Protein AF-0000000078834309 (afdb_homodimer)

InterPro domains:
  IPR012337 Ribonuclease H-like superfamily [SSF53098] (6-187)
  IPR013520 Ribonuclease H-like domain [PF00929] (15-180)
  IPR013520 Ribonuclease H-like domain [SM00479] (12-190)
  IPR022894 Oligoribonuclease [NF003765] (7-189)
  IPR022894 Oligoribonuclease [cd06135] (13-186)
  IPR036397 Ribonuclease H superfamily [G3DSA:3.30.420.10] (5-192)

Solvent-accessible surface area (backbone atoms only — not comparable to full-atom values): 20848 Å² total; per-residue (Å²): 132,78,77,67,78,82,70,65,80,80,48,35,36,43,31,48,31,64,37,57,33,59,68,48,56,48,56,78,49,32,45,78,70,46,46,75,39,30,40,6,37,36,32,20,38,59,75,49,47,79,74,48,73,50,72,47,52,22,38,55,64,63,71,58,48,58,69,57,22,48,69,68,51,46,51,51,33,55,72,66,44,49,53,64,47,19,68,70,31,85,34,41,64,69,54,47,44,52,50,49,50,48,54,41,45,77,65,59,34,58,72,54,66,43,39,42,26,27,59,61,37,60,61,48,49,53,45,30,34,43,74,30,57,69,46,45,69,38,46,28,93,47,47,31,26,49,47,19,38,50,47,51,49,27,50,70,26,72,83,62,73,83,86,77,86,68,75,85,41,27,41,66,37,41,52,50,46,41,52,49,49,36,51,52,46,66,68,45,39,73,76,52,56,71,113,132,80,77,66,76,82,70,65,81,79,48,36,36,44,33,48,30,63,36,55,32,59,68,48,56,49,57,77,49,32,47,79,69,45,46,75,40,31,40,7,37,38,32,20,37,61,73,48,47,79,75,48,72,50,72,46,53,21,37,55,62,61,71,58,46,57,69,55,23,49,71,68,50,47,52,50,33,56,73,67,43,49,52,63,48,20,68,72,30,84,36,41,64,69,55,48,43,52,51,50,51,49,53,41,46,76,64,60,32,58,73,52,68,44,40,42,26,26,60,60,35,60,60,46,47,52,44,32,33,44,73,30,58,68,47,44,69,38,47,28,93,48,47,30,25,48,46,18,39,49,49,49,48,27,51,68,25,71,82,62,72,85,86,78,86,69,74,84,40,26,43,68,37,41,52,51,45,41,52,49,49,36,52,53,46,65,69,46,39,73,75,52,54,71,113

Foldseek 3Di:
DPPPPPPDQLDKAKEKFWFKLDFCPVVVRCLQLIDTAKMKMFIATPLLHTDDIDMDGAADDVVSSVVSHDPVSVVLCVVLCSSVVNPVDPHHPQNVLVVVLVRCVVSPNFFQDHAYEFAVCVRVLSSCVNPPVVSNRRHHPHYHHLNVVQVVVCVVPVVDDDDDPCSSHINNRRVSSSVSVNVVCVVCVVVPVPD/DPPPPPPPQPDKAKEKFWFKLDFCPVVVRCLQLIDTAKMKMFIATPLLHTDDIDMDGAADDVVSSVVSHDPVSVVLCVVLCSSVVNPVDDHHPQNVLVVVLVRCVVSPNFFQDHAYEFAVCVRVLSSCVNPPVVSNRRHHPHYHHLNVVQVVVCVVPVVDDDDDPCSSHINNRRVSSSVSVNVVCVVCVVVPVPD

Organism: Pseudomonas fluorescens (strain SBW25) (NCBI:txid216595)

pLDDT: mean 91.93, std 13.88, range [24.92, 98.94]

Radius of gyration: 21.65 Å; Cα contacts (8 Å, |Δi|>4): 742; chains: 2; bounding box: 54×60×52 Å

Nearest PDB structures (foldseek):
  7wik-assembly2_D  TM=9.329E-01  e=1.547E-17  Mycolicibacterium smegmatis MC2 155
  9f7m-assembly2_B  TM=9.340E-01  e=2.366E-17  Blastococcus aggregatus
  6n6f-assembly1_A  TM=9.416E-01  e=8.990E-17  Vibrio cholerae
  7wik-assembly1_A  TM=9.343E-01  e=1.079E-16  Mycolicibacterium smegmatis MC2 155
  9f7m-assembly3_C  TM=9.211E-01  e=2.531E-15  Blastococcus aggregatus

Secondary structure (DSSP, 8-state):
----S-------EEEEEEEESS---GGGTGGGTS-EEEEEEEEE-TT--EEEEEEEEPP--HHHHHHH--HHHHHHHHHTTHHHHHHH----HHHHHHHHHHHHHHTTPPTTTSPEEESSHHHHHHHHHHH-HHHHHHS-S-EEEHHHHHHHHHHH-TT--------S-HHHHHHHHHHHHHHHHHHHHHHHS--/----S-------EEEEEEEESS---GGGTGGGTS-EEEEEEEEE-TT--EEEEEEEEPP--HHHHHHH--HHHHHHHHHTTHHHHHHH----HHHHHHHHHHHHHHTTPPTTTSPEEESSHHHHHHHHHHH-HHHHHHS-S-EEEHHHHHHHHHHH-TT--------S-HHHHHHHHHHHHHHHHHHHHHHHS--

Sequence (390 aa):
MVDDPMTRSQRRLPWLDLETTGFTELFDRRVYEHRILEIGAVVTDEHFTVLASTSIVIQQPMVRVLELSDEAVTRMHTNNGLFDEVVKSFTTLKAAEHQLIQFYRQNGVSKKVEPLCGSGIHFDRMFIEAQMPELHDFLYYRNLDISSVKEFLKTISPSFEPSKRQQHRALPDILESVAEAKTYRALLAPLLEQDMVDDPMTRSQRRLPWLDLETTGFTELFDRRVYEHRILEIGAVVTDEHFTVLASTSIVIQQPMVRVLELSDEAVTRMHTNNGLFDEVVKSFTTLKAAEHQLIQFYRQNGVSKKVEPLCGSGIHFDRMFIEAQMPELHDFLYYRNLDISSVKEFLKTISPSFEPSKRQQHRALPDILESVAEAKTYRALLAPLLEQD

Structure (mmCIF, N/CA/C/O backbone):
data_AF-0000000078834309-model_v1
#
loop_
_entity.id
_entity.type
_entity.pdbx_description
1 polymer 'Plant-inducible oligoribonuclease'
#
loop_
_atom_site.group_PDB
_atom_site.id
_atom_site.type_symbol
_atom_site.label_atom_id
_atom_site.label_alt_id
_atom_site.label_comp_id
_atom_site.label_asym_id
_atom_site.label_entity_id
_atom_site.label_seq_id
_atom_site.pdbx_PDB_ins_code
_atom_site.Cartn_x
_atom_site.Cartn_y
_atom_site.Cartn_z
_atom_site.occupancy
_atom_site.B_iso_or_equiv
_atom_site.auth_seq_id
_atom_site.auth_comp_id
_atom_site.auth_asym_id
_atom_site.auth_atom_id
_atom_site.pdbx_PDB_model_num
ATOM 1 N N . MET A 1 1 ? 20.781 33.594 -23.312 1 25.2 1 MET A N 1
ATOM 2 C CA . MET A 1 1 ? 20.562 33.5 -21.875 1 25.2 1 MET A CA 1
ATOM 3 C C . MET A 1 1 ? 20.422 32.031 -21.438 1 25.2 1 MET A C 1
ATOM 5 O O . MET A 1 1 ? 19.516 31.328 -21.859 1 25.2 1 MET A O 1
ATOM 9 N N . VAL A 1 2 ? 21.547 31.25 -21.203 1 28.88 2 VAL A N 1
ATOM 10 C CA . VAL A 1 2 ? 21.656 29.828 -20.906 1 28.88 2 VAL A CA 1
ATOM 11 C C . VAL A 1 2 ? 20.766 29.469 -19.719 1 28.88 2 VAL A C 1
ATOM 13 O O . VAL A 1 2 ? 20.719 30.203 -18.734 1 28.88 2 VAL A O 1
ATOM 16 N N . ASP A 1 3 ? 19.625 28.891 -19.938 1 31.48 3 ASP A N 1
ATOM 17 C CA . ASP A 1 3 ? 18.781 28.375 -18.875 1 31.48 3 ASP A CA 1
ATOM 18 C C . ASP A 1 3 ? 19.609 27.672 -17.797 1 31.48 3 ASP A C 1
ATOM 20 O O . ASP A 1 3 ? 20.422 26.797 -18.109 1 31.48 3 ASP A O 1
ATOM 24 N N . ASP A 1 4 ? 20.094 28.391 -16.766 1 37.03 4 ASP A N 1
ATOM 25 C CA . ASP A 1 4 ? 20.984 27.922 -15.711 1 37.03 4 ASP A CA 1
ATOM 26 C C . ASP A 1 4 ? 20.688 26.484 -15.32 1 37.03 4 ASP A C 1
ATOM 28 O O . ASP A 1 4 ? 19.516 26.094 -15.242 1 37.03 4 ASP A O 1
ATOM 32 N N . PRO A 1 5 ? 21.547 25.609 -15.547 1 38.41 5 PRO A N 1
ATOM 33 C CA . PRO A 1 5 ? 21.469 24.156 -15.336 1 38.41 5 PRO A CA 1
ATOM 34 C C . PRO A 1 5 ? 20.656 23.781 -14.102 1 38.41 5 PRO A C 1
ATOM 36 O O . PRO A 1 5 ? 20.203 22.641 -13.984 1 38.41 5 PRO A O 1
ATOM 39 N N . MET A 1 6 ? 21.141 24.328 -12.859 1 39.34 6 MET A N 1
ATOM 40 C CA . MET A 1 6 ? 20.547 23.75 -11.664 1 39.34 6 MET A CA 1
ATOM 41 C C . MET A 1 6 ? 19.016 23.797 -11.734 1 39.34 6 MET A C 1
ATOM 43 O O . MET A 1 6 ? 18.406 24.797 -11.367 1 39.34 6 MET A O 1
ATOM 47 N N . THR A 1 7 ? 18.328 23.781 -12.68 1 40.62 7 THR A N 1
ATOM 48 C CA . THR A 1 7 ? 16.891 23.734 -12.898 1 40.62 7 THR A CA 1
ATOM 49 C C . THR A 1 7 ? 16.203 22.922 -11.805 1 40.62 7 THR A C 1
ATOM 51 O O . THR A 1 7 ? 16.359 21.703 -11.742 1 40.62 7 THR A O 1
ATOM 54 N N . ARG A 1 8 ? 16.375 23.25 -10.453 1 45.22 8 ARG A N 1
ATOM 55 C CA . ARG A 1 8 ? 15.992 22.812 -9.109 1 45.22 8 ARG A CA 1
ATOM 56 C C . ARG A 1 8 ? 14.711 22 -9.148 1 45.22 8 ARG A C 1
ATOM 58 O O . ARG A 1 8 ? 13.719 22.406 -9.75 1 45.22 8 ARG A O 1
ATOM 65 N N . SER A 1 9 ? 14.797 20.812 -8.82 1 58.84 9 SER A N 1
ATOM 66 C CA . SER A 1 9 ? 13.68 19.875 -8.711 1 58.84 9 SER A CA 1
ATOM 67 C C . SER A 1 9 ? 12.469 20.531 -8.062 1 58.84 9 SER A C 1
ATOM 69 O O . SER A 1 9 ? 12.602 21.219 -7.055 1 58.84 9 SER A O 1
ATOM 71 N N . GLN A 1 10 ? 11.461 20.984 -8.633 1 82.44 10 GLN A N 1
ATOM 72 C CA . GLN A 1 10 ? 10.188 21.672 -8.438 1 82.44 10 GLN A CA 1
ATOM 73 C C . GLN A 1 10 ? 9.094 20.672 -8.031 1 82.44 10 GLN A C 1
ATOM 75 O O . GLN A 1 10 ? 7.906 21.016 -8.062 1 82.44 10 GLN A O 1
ATOM 80 N N . ARG A 1 11 ? 9.562 19.547 -7.469 1 94.88 11 ARG A N 1
ATOM 81 C CA . ARG A 1 11 ? 8.516 18.578 -7.145 1 94.88 11 ARG A CA 1
ATOM 82 C C . ARG A 1 11 ? 7.789 18.969 -5.863 1 94.88 11 ARG A C 1
ATOM 84 O O . ARG A 1 11 ? 8.391 19.547 -4.949 1 94.88 11 ARG A O 1
ATOM 91 N N . ARG A 1 12 ? 6.539 18.797 -5.859 1 98.31 12 ARG A N 1
ATOM 92 C CA . ARG A 1 12 ? 5.707 18.938 -4.672 1 98.31 12 ARG A CA 1
ATOM 93 C C . ARG A 1 12 ? 5.027 17.625 -4.305 1 98.31 12 ARG A C 1
ATOM 95 O O . ARG A 1 12 ? 4.043 17.234 -4.93 1 98.31 12 ARG A O 1
ATOM 102 N N . LEU A 1 13 ? 5.594 16.953 -3.332 1 98.62 13 LEU A N 1
ATOM 103 C CA . LEU A 1 13 ? 5.137 15.633 -2.928 1 98.62 13 LEU A CA 1
ATOM 104 C C . LEU A 1 13 ? 4.078 15.734 -1.834 1 98.62 13 LEU A C 1
ATOM 106 O O . LEU A 1 13 ? 4.32 16.328 -0.781 1 98.62 13 LEU A O 1
ATOM 110 N N . PRO A 1 14 ? 2.9 15.18 -2.035 1 98.88 14 PRO A N 1
ATOM 111 C CA . PRO A 1 14 ? 1.88 15.148 -0.984 1 98.88 14 PRO A CA 1
ATOM 112 C C . PRO A 1 14 ? 2.082 14 0.002 1 98.88 14 PRO A C 1
ATOM 114 O O . PRO A 1 14 ? 2.363 12.875 -0.408 1 98.88 14 PRO A O 1
ATOM 117 N N . TRP A 1 15 ? 1.98 14.281 1.307 1 98.94 15 TRP A N 1
ATOM 118 C CA . TRP A 1 15 ? 2.033 13.312 2.398 1 98.94 15 TRP A CA 1
ATOM 119 C C . TRP A 1 15 ? 0.727 13.312 3.184 1 98.94 15 TRP A C 1
ATOM 121 O O . TRP A 1 15 ? 0.081 14.352 3.334 1 98.94 15 TRP A O 1
ATOM 131 N N . LEU A 1 16 ? 0.417 12.117 3.729 1 98.81 16 LEU A N 1
ATOM 132 C CA . LEU A 1 16 ? -0.845 12.047 4.457 1 98.81 16 LEU A CA 1
ATOM 133 C C . LEU A 1 16 ? -0.81 10.938 5.504 1 98.81 16 LEU A C 1
ATOM 135 O O . LEU A 1 16 ? -0.205 9.883 5.277 1 98.81 16 LEU A O 1
ATOM 139 N N . ASP A 1 17 ? -1.428 11.117 6.59 1 98.5 17 ASP A N 1
ATOM 140 C CA . ASP A 1 17 ? -1.692 10.148 7.645 1 98.5 17 ASP A CA 1
ATOM 141 C C . ASP A 1 17 ? -3.086 10.344 8.242 1 98.5 17 ASP A C 1
ATOM 143 O O . ASP A 1 17 ? -3.531 11.484 8.422 1 98.5 17 ASP A O 1
ATOM 147 N N . LEU A 1 18 ? -3.754 9.273 8.547 1 98.5 18 LEU A N 1
ATOM 148 C CA . LEU A 1 18 ? -5.086 9.328 9.148 1 98.5 18 LEU A CA 1
ATOM 149 C C . LEU A 1 18 ? -5.098 8.664 10.516 1 98.5 18 LEU A C 1
ATOM 151 O O . LEU A 1 18 ? -4.379 7.684 10.742 1 98.5 18 LEU A O 1
ATOM 155 N N . GLU A 1 19 ? -5.848 9.156 11.367 1 98.31 19 GLU A N 1
ATOM 156 C CA . GLU A 1 19 ? -6.324 8.43 12.547 1 98.31 19 GLU A CA 1
ATOM 157 C C . GLU A 1 19 ? -7.801 8.062 12.398 1 98.31 19 GLU A C 1
ATOM 159 O O . GLU A 1 19 ? -8.602 8.867 11.914 1 98.31 19 GLU A O 1
ATOM 164 N N . THR A 1 20 ? -8.156 6.887 12.797 1 98 20 THR A N 1
ATOM 165 C CA . THR A 1 20 ? -9.492 6.348 12.586 1 98 20 THR A CA 1
ATOM 166 C C . THR A 1 20 ? -9.984 5.625 13.836 1 98 20 THR A C 1
ATOM 168 O O . THR A 1 20 ? -9.242 5.484 14.812 1 98 20 THR A O 1
ATOM 171 N N . THR A 1 21 ? -11.25 5.223 13.852 1 97.56 21 THR A N 1
ATOM 172 C CA . THR A 1 21 ? -11.828 4.492 14.969 1 97.56 21 THR A CA 1
ATOM 173 C C . THR A 1 21 ? -11.422 3.021 14.93 1 97.56 21 THR A C 1
ATOM 175 O O . THR A 1 21 ? -11.664 2.279 15.883 1 97.56 21 THR A O 1
ATOM 178 N N . GLY A 1 22 ? -10.836 2.58 13.852 1 95.31 22 GLY A N 1
ATOM 179 C CA . GLY A 1 22 ? -10.422 1.19 13.742 1 95.31 22 GLY A CA 1
ATOM 180 C C . GLY A 1 22 ? -9.758 0.867 12.422 1 95.31 22 GLY A C 1
ATOM 181 O O . GLY A 1 22 ? -9.344 1.77 11.688 1 95.31 22 GLY A O 1
ATOM 182 N N . PHE A 1 23 ? -9.594 -0.414 12.102 1 92.56 23 PHE A N 1
ATOM 183 C CA . PHE A 1 23 ? -8.898 -0.889 10.906 1 92.56 23 PHE A CA 1
ATOM 184 C C . PHE A 1 23 ? -9.867 -1.062 9.75 1 92.56 23 PHE A C 1
ATOM 186 O O . PHE A 1 23 ? -11.086 -0.977 9.93 1 92.56 23 PHE A O 1
ATOM 193 N N . THR A 1 24 ? -9.359 -1.212 8.539 1 90.31 24 THR A N 1
ATOM 194 C CA . THR A 1 24 ? -10.188 -1.281 7.34 1 90.31 24 THR A CA 1
ATOM 195 C C . THR A 1 24 ? -11.031 -2.553 7.336 1 90.31 24 THR A C 1
ATOM 197 O O . THR A 1 24 ? -12.227 -2.508 7.051 1 90.31 24 THR A O 1
ATOM 200 N N . GLU A 1 25 ? -10.414 -3.734 7.648 1 90.69 25 GLU A N 1
ATOM 201 C CA . GLU A 1 25 ? -11.078 -5.031 7.676 1 90.69 25 GLU A CA 1
ATOM 202 C C . GLU A 1 25 ? -12.086 -5.156 6.539 1 90.69 25 GLU A C 1
ATOM 204 O O . GLU A 1 25 ? -13.289 -5.281 6.777 1 90.69 25 GLU A O 1
ATOM 209 N N . LEU A 1 26 ? -11.594 -5.293 5.324 1 93.88 26 LEU A N 1
ATOM 210 C CA . LEU A 1 26 ? -12.43 -5.266 4.125 1 93.88 26 LEU A CA 1
ATOM 211 C C . LEU A 1 26 ? -13.352 -6.48 4.078 1 93.88 26 LEU A C 1
ATOM 213 O O . LEU A 1 26 ? -14.461 -6.402 3.547 1 93.88 26 LEU A O 1
ATOM 217 N N . PHE A 1 27 ? -12.891 -7.527 4.652 1 93.81 27 PHE A N 1
ATOM 218 C CA . PHE A 1 27 ? -13.719 -8.727 4.629 1 93.81 27 PHE A CA 1
ATOM 219 C C . PHE A 1 27 ? -15.078 -8.461 5.27 1 93.81 27 PHE A C 1
ATOM 221 O O . PHE A 1 27 ? -16.109 -8.875 4.746 1 93.81 27 PHE A O 1
ATOM 228 N N . ASP A 1 28 ? -15.102 -7.734 6.328 1 93.31 28 ASP A N 1
ATOM 229 C CA . ASP A 1 28 ? -16.328 -7.422 7.055 1 93.31 28 ASP A CA 1
ATOM 230 C C . ASP A 1 28 ? -16.844 -6.039 6.676 1 93.31 28 ASP A C 1
ATOM 232 O O . ASP A 1 28 ? -17.781 -5.527 7.309 1 93.31 28 ASP A O 1
ATOM 236 N N . ARG A 1 29 ? -16.203 -5.426 5.727 1 94.75 29 ARG A N 1
ATOM 237 C CA . ARG A 1 29 ? -16.625 -4.148 5.16 1 94.75 29 ARG A CA 1
ATOM 238 C C . ARG A 1 29 ? -16.594 -3.043 6.211 1 94.75 29 ARG A C 1
ATOM 240 O O . ARG A 1 29 ? -17.406 -2.111 6.164 1 94.75 29 ARG A O 1
ATOM 247 N N . ARG A 1 30 ? -15.648 -3.115 7.148 1 95.12 30 ARG A N 1
ATOM 248 C CA . ARG A 1 30 ? -15.57 -2.18 8.266 1 95.12 30 ARG A CA 1
ATOM 249 C C . ARG A 1 30 ? -15.039 -0.825 7.809 1 95.12 30 ARG A C 1
ATOM 251 O O . ARG A 1 30 ? -15.289 0.195 8.453 1 95.12 30 ARG A O 1
ATOM 258 N N . VAL A 1 31 ? -14.391 -0.776 6.672 1 96.31 31 VAL A N 1
ATOM 259 C CA . VAL A 1 31 ? -13.836 0.451 6.109 1 96.31 31 VAL A CA 1
ATOM 260 C C . VAL A 1 31 ? -14.961 1.457 5.855 1 96.31 31 VAL A C 1
ATOM 262 O O . VAL A 1 31 ? -14.727 2.668 5.863 1 96.31 31 VAL A O 1
ATOM 265 N N . TYR A 1 32 ? -16.188 0.987 5.723 1 96.25 32 TYR A N 1
ATOM 266 C CA . TYR A 1 32 ? -17.328 1.852 5.445 1 96.25 32 TYR A CA 1
ATOM 267 C C . TYR A 1 32 ? -18.016 2.271 6.734 1 96.25 32 TYR A C 1
ATOM 269 O O . TYR A 1 32 ? -18.844 3.193 6.734 1 96.25 32 TYR A O 1
ATOM 277 N N . GLU A 1 33 ? -17.719 1.598 7.84 1 96.06 33 GLU A N 1
ATOM 278 C CA . GLU A 1 33 ? -18.359 1.855 9.125 1 96.06 33 GLU A CA 1
ATOM 279 C C . GLU A 1 33 ? -17.453 2.703 10.023 1 96.06 33 GLU A C 1
ATOM 281 O O . GLU A 1 33 ? -17.938 3.594 10.727 1 96.06 33 GLU A O 1
ATOM 286 N N . HIS A 1 34 ? -16.188 2.412 9.969 1 97.5 34 HIS A N 1
ATOM 287 C CA . HIS A 1 34 ? -15.25 3.17 10.781 1 97.5 34 HIS A CA 1
ATOM 288 C C . HIS A 1 34 ? -15.188 4.629 10.336 1 97.5 34 HIS A C 1
ATOM 290 O O . HIS A 1 34 ? -15.531 4.949 9.203 1 97.5 34 HIS A O 1
ATOM 296 N N . ARG A 1 35 ? -14.742 5.426 11.266 1 97.31 35 ARG A N 1
ATOM 297 C CA . ARG A 1 35 ? -14.742 6.867 11.031 1 97.31 35 ARG A CA 1
ATOM 298 C C . ARG A 1 35 ? -13.312 7.41 11.016 1 97.31 35 ARG A C 1
ATOM 300 O O . ARG A 1 35 ? -12.477 7.008 11.82 1 97.31 35 ARG A O 1
ATOM 307 N N . ILE A 1 36 ? -13.078 8.266 10.016 1 98.25 36 ILE A N 1
ATOM 308 C CA . ILE A 1 36 ? -11.859 9.062 10.031 1 98.25 36 ILE A CA 1
ATOM 309 C C . ILE A 1 36 ? -11.984 10.188 11.062 1 98.25 36 ILE A C 1
ATOM 311 O O . ILE A 1 36 ? -12.953 10.945 11.047 1 98.25 36 ILE A O 1
ATOM 315 N N . LEU A 1 37 ? -10.969 10.281 11.961 1 98.56 37 LEU A N 1
ATOM 316 C CA . LEU A 1 37 ? -11.047 11.227 13.07 1 98.56 37 LEU A CA 1
ATOM 317 C C . LEU A 1 37 ? -10.102 12.406 12.852 1 98.56 37 LEU A C 1
ATOM 319 O O . LEU A 1 37 ? -10.367 13.516 13.32 1 98.56 37 LEU A O 1
ATOM 323 N N . GLU A 1 38 ? -9.008 12.164 12.25 1 98.75 38 GLU A N 1
ATOM 324 C CA . GLU A 1 38 ? -7.969 13.18 12.102 1 98.75 38 GLU A CA 1
ATOM 325 C C . GLU A 1 38 ? -7.16 12.953 10.828 1 98.75 38 GLU A C 1
ATOM 327 O O . GLU A 1 38 ? -6.887 11.812 10.453 1 98.75 38 GLU A O 1
ATOM 332 N N . ILE A 1 39 ? -6.789 14.039 10.156 1 98.81 39 ILE A N 1
ATOM 333 C CA . ILE A 1 39 ? -5.922 14.023 8.984 1 98.81 39 ILE A CA 1
ATOM 334 C C . ILE A 1 39 ? -4.676 14.867 9.258 1 98.81 39 ILE A C 1
ATOM 336 O O . ILE A 1 39 ? -4.781 16.016 9.711 1 98.81 39 ILE A O 1
ATOM 340 N N . GLY A 1 40 ? -3.512 14.32 9.125 1 98.81 40 GLY A N 1
ATOM 341 C CA . GLY A 1 40 ? -2.266 15.055 8.992 1 98.81 40 GLY A CA 1
ATOM 342 C C . GLY A 1 40 ? -1.724 15.062 7.574 1 98.81 40 GLY A C 1
ATOM 343 O O . GLY A 1 40 ? -1.623 14.008 6.938 1 98.81 40 GLY A O 1
ATOM 344 N N . ALA A 1 41 ? -1.408 16.25 7.055 1 98.88 41 ALA A N 1
ATOM 345 C CA . ALA A 1 41 ? -0.932 16.359 5.676 1 98.88 41 ALA A CA 1
ATOM 346 C C . ALA A 1 41 ? 0.282 17.281 5.586 1 98.88 41 ALA A C 1
ATOM 348 O O . ALA A 1 41 ? 0.387 18.25 6.336 1 98.88 41 ALA A O 1
ATOM 349 N N . VAL A 1 42 ? 1.171 16.969 4.73 1 98.88 42 VAL A N 1
ATOM 350 C CA . VAL A 1 42 ? 2.414 17.703 4.512 1 98.88 42 VAL A CA 1
ATOM 351 C C . VAL A 1 42 ? 2.723 17.766 3.018 1 98.88 42 VAL A C 1
ATOM 353 O O . VAL A 1 42 ? 2.309 16.875 2.256 1 98.88 42 VAL A O 1
ATOM 356 N N . VAL A 1 43 ? 3.322 18.797 2.572 1 98.88 43 VAL A N 1
ATOM 357 C CA . VAL A 1 43 ? 3.916 18.891 1.241 1 98.88 43 VAL A CA 1
ATOM 358 C C . VAL A 1 43 ? 5.43 19.062 1.361 1 98.88 43 VAL A C 1
ATOM 360 O O . VAL A 1 43 ? 5.91 19.906 2.113 1 98.88 43 VAL A O 1
ATOM 363 N N . THR A 1 44 ? 6.168 18.234 0.724 1 98.69 44 THR A N 1
ATOM 364 C CA . THR A 1 44 ? 7.617 18.375 0.698 1 98.69 44 THR A CA 1
ATOM 365 C C . THR A 1 44 ? 8.117 18.562 -0.733 1 98.69 44 THR A C 1
ATOM 367 O O . THR A 1 44 ? 7.379 18.312 -1.689 1 98.69 44 THR A O 1
ATOM 370 N N . ASP A 1 45 ? 9.352 19 -0.87 1 97.44 45 ASP A N 1
ATOM 371 C CA . ASP A 1 45 ? 10.039 18.938 -2.152 1 97.44 45 ASP A CA 1
ATOM 372 C C . ASP A 1 45 ? 10.75 17.594 -2.324 1 97.44 45 ASP A C 1
ATOM 374 O O . ASP A 1 45 ? 10.516 16.656 -1.562 1 97.44 45 ASP A O 1
ATOM 378 N N . GLU A 1 46 ? 11.625 17.438 -3.336 1 94.38 46 GLU A N 1
ATOM 379 C CA . GLU A 1 46 ? 12.289 16.172 -3.662 1 94.38 46 GLU A CA 1
ATOM 380 C C . GLU A 1 46 ? 13.383 15.844 -2.648 1 94.38 46 GLU A C 1
ATOM 382 O O . GLU A 1 46 ? 13.891 14.727 -2.623 1 94.38 46 GLU A O 1
ATOM 387 N N . HIS A 1 47 ? 13.719 16.828 -1.83 1 95.12 47 HIS A N 1
ATOM 388 C CA . HIS A 1 47 ? 14.703 16.609 -0.772 1 95.12 47 HIS A CA 1
ATOM 389 C C . HIS A 1 47 ? 14.016 16.344 0.567 1 95.12 47 HIS A C 1
ATOM 391 O O . HIS A 1 47 ? 14.68 16.266 1.602 1 95.12 47 HIS A O 1
ATOM 397 N N . PHE A 1 48 ? 12.68 16.266 0.528 1 97.62 48 PHE A N 1
ATOM 398 C CA . PHE A 1 48 ? 11.836 16 1.687 1 97.62 48 PHE A CA 1
ATOM 399 C C . PHE A 1 48 ? 11.922 17.156 2.686 1 97.62 48 PHE A C 1
ATOM 401 O O . PHE A 1 48 ? 11.828 16.938 3.896 1 97.62 48 PHE A O 1
ATOM 408 N N . THR A 1 49 ? 12.188 18.312 2.197 1 97.81 49 THR A N 1
ATOM 409 C CA . THR A 1 49 ? 12.016 19.516 2.99 1 97.81 49 THR A CA 1
ATOM 410 C C . THR A 1 49 ? 10.539 19.875 3.125 1 97.81 49 THR A C 1
ATOM 412 O O . THR A 1 49 ? 9.828 19.969 2.125 1 97.81 49 THR A O 1
ATOM 415 N N . VAL A 1 50 ? 10.148 20.094 4.293 1 98.56 50 VAL A N 1
ATOM 416 C CA . VAL A 1 50 ? 8.742 20.422 4.527 1 98.56 50 VAL A CA 1
ATOM 417 C C . VAL A 1 50 ? 8.453 21.828 4.027 1 98.56 50 VAL A C 1
ATOM 419 O O . VAL A 1 50 ? 9.117 22.781 4.438 1 98.56 50 VAL A O 1
ATOM 422 N N . LEU A 1 51 ? 7.484 21.938 3.174 1 98.56 51 LEU A N 1
ATOM 423 C CA . LEU A 1 51 ? 7.113 23.234 2.6 1 98.56 51 LEU A CA 1
ATOM 424 C C . LEU A 1 51 ? 5.828 23.75 3.232 1 98.56 51 LEU A C 1
ATOM 426 O O . LEU A 1 51 ? 5.629 24.969 3.334 1 98.56 51 LEU A O 1
ATOM 430 N N . ALA A 1 52 ? 4.969 22.875 3.572 1 98.81 52 ALA A N 1
ATOM 431 C CA . ALA A 1 52 ? 3.688 23.203 4.195 1 98.81 52 ALA A CA 1
ATOM 432 C C . ALA A 1 52 ? 3.127 22 4.953 1 98.81 52 ALA A C 1
ATOM 434 O O . ALA A 1 52 ? 3.477 20.859 4.664 1 98.81 52 ALA A O 1
ATOM 435 N N . SER A 1 53 ? 2.34 22.219 5.949 1 98.81 53 SER A N 1
ATOM 436 C CA . SER A 1 53 ? 1.656 21.172 6.699 1 98.81 53 SER A CA 1
ATOM 437 C C . SER A 1 53 ? 0.303 21.656 7.211 1 98.81 53 SER A C 1
ATOM 439 O O . SER A 1 53 ? 0.059 22.859 7.297 1 98.81 53 SER A O 1
ATOM 441 N N . THR A 1 54 ? -0.592 20.734 7.496 1 98.69 54 THR A N 1
ATOM 442 C CA . THR A 1 54 ? -1.888 21.047 8.094 1 98.69 54 THR A CA 1
ATOM 443 C C . THR A 1 54 ? -2.408 19.844 8.883 1 98.69 54 THR A C 1
ATOM 445 O O . THR A 1 54 ? -1.95 18.719 8.68 1 98.69 54 THR A O 1
ATOM 448 N N . SER A 1 55 ? -3.227 20.078 9.805 1 98.25 55 SER A N 1
ATOM 449 C CA . SER A 1 55 ? -3.949 19.094 10.594 1 98.25 55 SER A CA 1
ATOM 450 C C . SER A 1 55 ? -5.441 19.406 10.648 1 98.25 55 SER A C 1
ATOM 452 O O . SER A 1 55 ? -5.832 20.562 10.859 1 98.25 55 SER A O 1
ATOM 454 N N . ILE A 1 56 ? -6.223 18.453 10.367 1 98.62 56 ILE A N 1
ATOM 455 C CA . ILE A 1 56 ? -7.672 18.609 10.359 1 98.62 56 ILE A CA 1
ATOM 456 C C . ILE A 1 56 ? -8.312 17.562 11.273 1 98.62 56 ILE A C 1
ATOM 458 O O . ILE A 1 56 ? -8.109 16.359 11.086 1 98.62 56 ILE A O 1
ATOM 462 N N . VAL A 1 57 ? -9.016 17.984 12.273 1 98.62 57 VAL A N 1
ATOM 463 C CA . VAL A 1 57 ? -9.805 17.078 13.102 1 98.62 57 VAL A CA 1
ATOM 464 C C . VAL A 1 57 ? -11.258 17.078 12.617 1 98.62 57 VAL A C 1
ATOM 466 O O . VAL A 1 57 ? -11.836 18.141 12.375 1 98.62 57 VAL A O 1
ATOM 469 N N . ILE A 1 58 ? -11.82 15.938 12.484 1 98.62 58 ILE A N 1
ATOM 470 C CA . ILE A 1 58 ? -13.133 15.781 11.867 1 98.62 58 ILE A CA 1
ATOM 471 C C . ILE A 1 58 ? -14.188 15.555 12.953 1 98.62 58 ILE A C 1
ATOM 473 O O . ILE A 1 58 ? -13.992 14.75 13.859 1 98.62 58 ILE A O 1
ATOM 477 N N . GLN A 1 59 ? -15.25 16.234 12.812 1 97.5 59 GLN A N 1
ATOM 478 C CA . GLN A 1 59 ? -16.375 16.062 13.719 1 97.5 59 GLN A CA 1
ATOM 479 C C . GLN A 1 59 ? -17.031 14.695 13.523 1 97.5 59 GLN A C 1
ATOM 481 O O . GLN A 1 59 ? -17.359 14.312 12.398 1 97.5 59 GLN A O 1
ATOM 486 N N . GLN A 1 60 ? -17.188 13.977 14.625 1 96.12 60 GLN A N 1
ATOM 487 C CA . GLN A 1 60 ? -17.906 12.711 14.648 1 96.12 60 GLN A CA 1
ATOM 488 C C . GLN A 1 60 ? -18.781 12.602 15.891 1 96.12 60 GLN A C 1
ATOM 490 O O . GLN A 1 60 ? -18.391 13.047 16.969 1 96.12 60 GLN A O 1
ATOM 495 N N . PRO A 1 61 ? -20.031 12.031 15.766 1 94.62 61 PRO A N 1
ATOM 496 C CA . PRO A 1 61 ? -20.797 11.75 16.984 1 94.62 61 PRO A CA 1
ATOM 497 C C . PRO A 1 61 ? -20.078 10.789 17.922 1 94.62 61 PRO A C 1
ATOM 499 O O . PRO A 1 61 ? -19.75 9.664 17.547 1 94.62 61 PRO A O 1
ATOM 502 N N . MET A 1 62 ? -19.906 11.234 19.141 1 93.5 62 MET A N 1
ATOM 503 C CA . MET A 1 62 ? -19.094 10.461 20.078 1 93.5 62 MET A CA 1
ATOM 504 C C . MET A 1 62 ? -19.719 9.102 20.359 1 93.5 62 MET A C 1
ATOM 506 O O . MET A 1 62 ? -19.016 8.117 20.578 1 93.5 62 MET A O 1
ATOM 510 N N . VAL A 1 63 ? -20.969 9.008 20.328 1 94.56 63 VAL A N 1
ATOM 511 C CA . VAL A 1 63 ? -21.656 7.738 20.547 1 94.56 63 VAL A CA 1
ATOM 512 C C . VAL A 1 63 ? -21.188 6.723 19.5 1 94.56 63 VAL A C 1
ATOM 514 O O . VAL A 1 63 ? -20.906 5.57 19.844 1 94.56 63 VAL A O 1
ATOM 517 N N . ARG A 1 64 ? -21.109 7.148 18.312 1 94.31 64 ARG A N 1
ATOM 518 C CA . ARG A 1 64 ? -20.672 6.27 17.234 1 94.31 64 ARG A CA 1
ATOM 519 C C . ARG A 1 64 ? -19.188 5.953 17.359 1 94.31 64 ARG A C 1
ATOM 521 O O . ARG A 1 64 ? -18.766 4.812 17.141 1 94.31 64 ARG A O 1
ATOM 528 N N . VAL A 1 65 ? -18.406 6.949 17.672 1 96 65 VAL A N 1
ATOM 529 C CA . VAL A 1 65 ? -16.969 6.793 17.828 1 96 65 VAL A CA 1
ATOM 530 C C . VAL A 1 65 ? -16.672 5.73 18.891 1 96 65 VAL A C 1
ATOM 532 O O . VAL A 1 65 ? -15.859 4.828 18.656 1 96 65 VAL A O 1
ATOM 535 N N . LEU A 1 66 ? -17.359 5.793 19.984 1 94.94 66 LEU A N 1
ATOM 536 C CA . LEU A 1 66 ? -17.109 4.875 21.094 1 94.94 66 LEU A CA 1
ATOM 537 C C . LEU A 1 66 ? -17.609 3.473 20.75 1 94.94 66 LEU A C 1
ATOM 539 O O . LEU A 1 66 ? -17.016 2.48 21.188 1 94.94 66 LEU A O 1
ATOM 543 N N . GLU A 1 67 ? -18.656 3.418 20 1 95.31 67 GLU A N 1
ATOM 544 C CA . GLU A 1 67 ? -19.188 2.133 19.562 1 95.31 67 GLU A CA 1
ATOM 545 C C . GLU A 1 67 ? -18.219 1.416 18.641 1 95.31 67 GLU A C 1
ATOM 547 O O . GLU A 1 67 ? -18.078 0.192 18.688 1 95.31 67 GLU A O 1
ATOM 552 N N . LEU A 1 68 ? -17.562 2.154 17.812 1 95.31 68 LEU A N 1
ATOM 553 C CA . LEU A 1 68 ? -16.734 1.591 16.75 1 95.31 68 LEU A CA 1
ATOM 554 C C . LEU A 1 68 ? -15.305 1.357 17.25 1 95.31 68 LEU A C 1
ATOM 556 O O . LEU A 1 68 ? -14.547 0.607 16.625 1 95.31 68 LEU A O 1
ATOM 560 N N . SER A 1 69 ? -14.945 2.051 18.297 1 95.94 69 SER A N 1
ATOM 561 C CA . SER A 1 69 ? -13.578 1.955 18.797 1 95.94 69 SER A CA 1
ATOM 562 C C . SER A 1 69 ? -13.445 0.835 19.828 1 95.94 69 SER A C 1
ATOM 564 O O . SER A 1 69 ? -14.211 0.774 20.781 1 95.94 69 SER A O 1
ATOM 566 N N . ASP A 1 70 ? -12.453 0.026 19.609 1 94.94 70 ASP A N 1
ATOM 567 C CA . ASP A 1 70 ? -12.211 -0.976 20.641 1 94.94 70 ASP A CA 1
ATOM 568 C C . ASP A 1 70 ? -11.492 -0.362 21.844 1 94.94 70 ASP A C 1
ATOM 570 O O . ASP A 1 70 ? -11.242 0.845 21.875 1 94.94 70 ASP A O 1
ATOM 574 N N . GLU A 1 71 ? -11.148 -1.198 22.797 1 95.62 71 GLU A N 1
ATOM 575 C CA . GLU A 1 71 ? -10.594 -0.698 24.047 1 95.62 71 GLU A CA 1
ATOM 576 C C . GLU A 1 71 ? -9.227 -0.046 23.812 1 95.62 71 GLU A C 1
ATOM 578 O O . GLU A 1 71 ? -8.93 0.996 24.406 1 95.62 71 GLU A O 1
ATOM 583 N N . ALA A 1 72 ? -8.477 -0.65 23.016 1 93.81 72 ALA A N 1
ATOM 584 C CA . ALA A 1 72 ? -7.137 -0.137 22.75 1 93.81 72 ALA A CA 1
ATOM 585 C C . ALA A 1 72 ? -7.195 1.216 22.047 1 93.81 72 ALA A C 1
ATOM 587 O O . ALA A 1 72 ? -6.48 2.148 22.422 1 93.81 72 ALA A O 1
ATOM 588 N N . VAL A 1 73 ? -8.07 1.343 21.094 1 93.81 73 VAL A N 1
ATOM 589 C CA . VAL A 1 73 ? -8.227 2.576 20.328 1 93.81 73 VAL A CA 1
ATOM 590 C C . VAL A 1 73 ? -8.82 3.664 21.234 1 93.81 73 VAL A C 1
ATOM 592 O O . VAL A 1 73 ? -8.375 4.816 21.188 1 93.81 73 VAL A O 1
ATOM 595 N N . THR A 1 74 ? -9.766 3.305 22.031 1 95.25 74 THR A N 1
ATOM 596 C CA . THR A 1 74 ? -10.398 4.25 22.953 1 95.25 74 THR A CA 1
ATOM 597 C C . THR A 1 74 ? -9.375 4.82 23.938 1 95.25 74 THR A C 1
ATOM 599 O O . THR A 1 74 ? -9.305 6.035 24.125 1 95.25 74 THR A O 1
ATOM 602 N N . ARG A 1 75 ? -8.641 3.924 24.484 1 95.12 75 ARG A N 1
ATOM 603 C CA . ARG A 1 75 ? -7.625 4.359 25.438 1 95.12 75 ARG A CA 1
ATOM 604 C C . ARG A 1 75 ? -6.594 5.258 24.766 1 95.12 75 ARG A C 1
ATOM 606 O O . ARG A 1 75 ? -6.227 6.305 25.312 1 95.12 75 ARG A O 1
ATOM 613 N N . MET A 1 76 ? -6.199 4.906 23.609 1 94.31 76 MET A N 1
ATOM 614 C CA . MET A 1 76 ? -5.18 5.633 22.859 1 94.31 76 MET A CA 1
ATOM 615 C C . MET A 1 76 ? -5.645 7.051 22.547 1 94.31 76 MET A C 1
ATOM 617 O O . MET A 1 76 ? -4.965 8.016 22.891 1 94.31 76 MET A O 1
ATOM 621 N N . HIS A 1 77 ? -6.859 7.223 22.047 1 95.38 77 HIS A N 1
ATOM 622 C CA . HIS A 1 77 ? -7.336 8.516 21.578 1 95.38 77 HIS A CA 1
ATOM 623 C C . HIS A 1 77 ? -7.836 9.375 22.734 1 95.38 77 HIS A C 1
ATOM 625 O O . HIS A 1 77 ? -7.93 10.594 22.625 1 95.38 77 HIS A O 1
ATOM 631 N N . THR A 1 78 ? -8.133 8.688 23.844 1 94.69 78 THR A N 1
ATOM 632 C CA . THR A 1 78 ? -8.406 9.445 25.062 1 94.69 78 THR A CA 1
ATOM 633 C C . THR A 1 78 ? -7.117 10.047 25.625 1 94.69 78 THR A C 1
ATOM 635 O O . THR A 1 78 ? -7.074 11.234 25.953 1 94.69 78 THR A O 1
ATOM 638 N N . ASN A 1 79 ? -6.117 9.203 25.609 1 94.5 79 ASN A N 1
ATOM 639 C CA . ASN A 1 79 ? -4.848 9.602 26.203 1 94.5 79 ASN A CA 1
ATOM 640 C C . ASN A 1 79 ? -4.156 10.688 25.391 1 94.5 79 ASN A C 1
ATOM 642 O O . ASN A 1 79 ? -3.502 11.562 25.953 1 94.5 79 ASN A O 1
ATOM 646 N N . ASN A 1 80 ? -4.324 10.68 24.078 1 94.88 80 ASN A N 1
ATOM 647 C CA . ASN A 1 80 ? -3.598 11.648 23.266 1 94.88 80 ASN A CA 1
ATOM 648 C C . ASN A 1 80 ? -4.441 12.891 22.984 1 94.88 80 ASN A C 1
ATOM 650 O O . ASN A 1 80 ? -4.004 13.789 22.266 1 94.88 80 ASN A O 1
ATOM 654 N N . GLY A 1 81 ? -5.711 12.883 23.531 1 96 81 GLY A N 1
ATOM 655 C CA . GLY A 1 81 ? -6.543 14.07 23.469 1 96 81 GLY A CA 1
ATOM 656 C C . GLY A 1 81 ? -7.367 14.164 22.203 1 96 81 GLY A C 1
ATOM 657 O O . GLY A 1 81 ? -8.125 15.117 22.016 1 96 81 GLY A O 1
ATOM 658 N N . LEU A 1 82 ? -7.301 13.188 21.328 1 96.81 82 LEU A N 1
ATOM 659 C CA . LEU A 1 82 ? -7.973 13.273 20.031 1 96.81 82 LEU A CA 1
ATOM 660 C C . LEU A 1 82 ? -9.484 13.266 20.203 1 96.81 82 LEU A C 1
ATOM 662 O O . LEU A 1 82 ? -10.195 14.016 19.531 1 96.81 82 LEU A O 1
ATOM 666 N N . PHE A 1 83 ? -10.023 12.469 21.125 1 96.62 83 PHE A N 1
ATOM 667 C CA . PHE A 1 83 ? -11.461 12.406 21.328 1 96.62 83 PHE A CA 1
ATOM 668 C C . PHE A 1 83 ? -12.008 13.766 21.766 1 96.62 83 PHE A C 1
ATOM 670 O O . PHE A 1 83 ? -13.07 14.195 21.312 1 96.62 83 PHE A O 1
ATOM 677 N N . ASP A 1 84 ? -11.273 14.438 22.641 1 96.56 84 ASP A N 1
ATOM 678 C CA . ASP A 1 84 ? -11.688 15.773 23.062 1 96.56 84 ASP A CA 1
ATOM 679 C C . ASP A 1 84 ? -11.75 16.734 21.875 1 96.56 84 ASP A C 1
ATOM 681 O O . ASP A 1 84 ? -12.672 17.547 21.781 1 96.56 84 ASP A O 1
ATOM 685 N N . GLU A 1 85 ? -10.805 16.625 21 1 97.56 85 GLU A N 1
ATOM 686 C CA . GLU A 1 85 ? -10.758 17.5 19.844 1 97.56 85 GLU A CA 1
ATOM 687 C C . GLU A 1 85 ? -11.867 17.172 18.844 1 97.56 85 GLU A C 1
ATOM 689 O O . GLU A 1 85 ? -12.406 18.062 18.188 1 97.56 85 GLU A O 1
ATOM 694 N N . VAL A 1 86 ? -12.203 15.906 18.75 1 97.38 86 VAL A N 1
ATOM 695 C CA . VAL A 1 86 ? -13.273 15.469 17.859 1 97.38 86 VAL A CA 1
ATOM 696 C C . VAL A 1 86 ? -14.602 16.078 18.312 1 97.38 86 VAL A C 1
ATOM 698 O O . VAL A 1 86 ? -15.391 16.547 17.484 1 97.38 86 VAL A O 1
ATOM 701 N N . VAL A 1 87 ? -14.805 16.109 19.578 1 94.25 87 VAL A N 1
ATOM 702 C CA . VAL A 1 87 ? -16.031 16.641 20.156 1 94.25 87 VAL A CA 1
ATOM 703 C C . VAL A 1 87 ? -16.125 18.141 19.891 1 94.25 87 VAL A C 1
ATOM 705 O O . VAL A 1 87 ? -17.219 18.672 19.656 1 94.25 87 VAL A O 1
ATOM 708 N N . LYS A 1 88 ? -15.008 18.75 19.844 1 96.44 88 LYS A N 1
ATOM 709 C CA . LYS A 1 88 ? -14.969 20.203 19.734 1 96.44 88 LYS A CA 1
ATOM 710 C C . LYS A 1 88 ? -14.953 20.641 18.266 1 96.44 88 LYS A C 1
ATOM 712 O O . LYS A 1 88 ? -15.172 21.812 17.953 1 96.44 88 LYS A O 1
ATOM 717 N N . SER A 1 89 ? -14.734 19.703 17.391 1 97.56 89 SER A N 1
ATOM 718 C CA . SER A 1 89 ? -14.602 20.047 15.984 1 97.56 89 SER A CA 1
ATOM 719 C C . SER A 1 89 ? -15.969 20.281 15.344 1 97.56 89 SER A C 1
ATOM 721 O O . SER A 1 89 ? -16.953 19.656 15.734 1 97.56 89 SER A O 1
ATOM 723 N N . PHE A 1 90 ? -15.938 21.156 14.297 1 97.38 90 PHE A N 1
ATOM 724 C CA . PHE A 1 90 ? -17.141 21.406 13.508 1 97.38 90 PHE A CA 1
ATOM 725 C C . PHE A 1 90 ? -16.906 21.047 12.047 1 97.38 90 PHE A C 1
ATOM 727 O O . PHE A 1 90 ? -17.766 21.281 11.195 1 97.38 90 PHE A O 1
ATOM 734 N N . THR A 1 91 ? -15.805 20.5 11.773 1 98.5 91 THR A N 1
ATOM 735 C CA . THR A 1 91 ? -15.438 20.156 10.406 1 98.5 91 THR A CA 1
ATOM 736 C C . THR A 1 91 ? -16 18.781 10.023 1 98.5 91 THR A C 1
ATOM 738 O O . THR A 1 91 ? -15.656 17.766 10.633 1 98.5 91 THR A O 1
ATOM 741 N N . THR A 1 92 ? -16.906 18.766 9.008 1 98.31 92 THR A N 1
ATOM 742 C CA . THR A 1 92 ? -17.438 17.516 8.5 1 98.31 92 THR A CA 1
ATOM 743 C C . THR A 1 92 ? -16.391 16.797 7.633 1 98.31 92 THR A C 1
ATOM 745 O O . THR A 1 92 ? -15.406 17.406 7.223 1 98.31 92 THR A O 1
ATOM 748 N N . LEU A 1 93 ? -16.641 15.555 7.383 1 98.12 93 LEU A N 1
ATOM 749 C CA . LEU A 1 93 ? -15.742 14.797 6.523 1 98.12 93 LEU A CA 1
ATOM 750 C C . LEU A 1 93 ? -15.656 15.438 5.137 1 98.12 93 LEU A C 1
ATOM 752 O O . LEU A 1 93 ? -14.562 15.555 4.57 1 98.12 93 LEU A O 1
ATOM 756 N N . LYS A 1 94 ? -16.766 15.812 4.621 1 98.31 94 LYS A N 1
ATOM 757 C CA . LYS A 1 94 ? -16.812 16.438 3.305 1 98.31 94 LYS A CA 1
ATOM 758 C C . LYS A 1 94 ? -16.016 17.75 3.295 1 98.31 94 LYS A C 1
ATOM 760 O O . LYS A 1 94 ? -15.266 18.016 2.354 1 98.31 94 LYS A O 1
ATOM 765 N N . ALA A 1 95 ? -16.188 18.516 4.305 1 98.75 95 ALA A N 1
ATOM 766 C CA . ALA A 1 95 ? -15.43 19.766 4.418 1 98.75 95 ALA A CA 1
ATOM 767 C C . ALA A 1 95 ? -13.93 19.484 4.527 1 98.75 95 ALA A C 1
ATOM 769 O O . ALA A 1 95 ? -13.117 20.188 3.918 1 98.75 95 ALA A O 1
ATOM 770 N N . ALA A 1 96 ? -13.594 18.531 5.309 1 98.81 96 ALA A N 1
ATOM 771 C CA . ALA A 1 96 ? -12.195 18.141 5.469 1 98.81 96 ALA A CA 1
ATOM 772 C C . ALA A 1 96 ? -11.586 17.719 4.133 1 98.81 96 ALA A C 1
ATOM 774 O O . ALA A 1 96 ? -10.461 18.109 3.811 1 98.81 96 ALA A O 1
ATOM 775 N N . GLU A 1 97 ? -12.305 16.922 3.373 1 98.75 97 GLU A N 1
ATOM 776 C CA . GLU A 1 97 ? -11.875 16.484 2.051 1 98.75 97 GLU A CA 1
ATOM 777 C C . GLU A 1 97 ? -11.562 17.672 1.145 1 98.75 97 GLU A C 1
ATOM 779 O O . GLU A 1 97 ? -10.516 17.719 0.506 1 98.75 97 GLU A O 1
ATOM 784 N N . HIS A 1 98 ? -12.43 18.609 1.103 1 98.75 98 HIS A N 1
ATOM 785 C CA . HIS A 1 98 ? -12.25 19.797 0.273 1 98.75 98 HIS A CA 1
ATOM 786 C C . HIS A 1 98 ? -11.07 20.641 0.755 1 98.75 98 HIS A C 1
ATOM 788 O O . HIS A 1 98 ? -10.281 21.141 -0.054 1 98.75 98 HIS A O 1
ATOM 794 N N . GLN A 1 99 ? -10.984 20.812 2.051 1 98.75 99 GLN A N 1
ATOM 795 C CA . GLN A 1 99 ? -9.875 21.562 2.631 1 98.75 99 GLN A CA 1
ATOM 796 C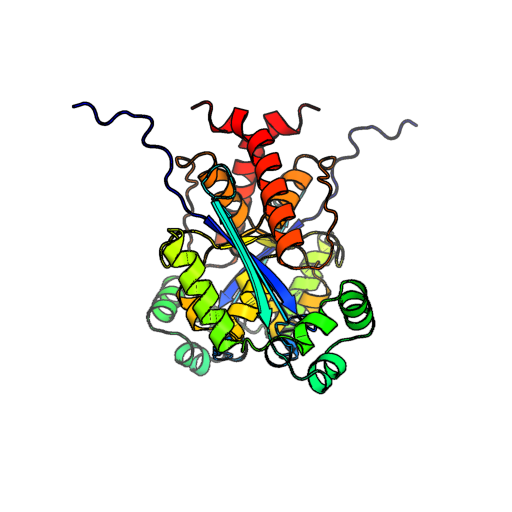 C . GLN A 1 99 ? -8.539 20.938 2.268 1 98.75 99 GLN A C 1
ATOM 798 O O . GLN A 1 99 ? -7.578 21.641 1.958 1 98.75 99 GLN A O 1
ATOM 803 N N . LEU A 1 100 ? -8.523 19.672 2.324 1 98.81 100 LEU A N 1
ATOM 804 C CA . LEU A 1 100 ? -7.281 18.953 2.033 1 98.81 100 LEU A CA 1
ATOM 805 C C . LEU A 1 100 ? -6.879 19.141 0.572 1 98.81 100 LEU A C 1
ATOM 807 O O . LEU A 1 100 ? -5.707 19.359 0.269 1 98.81 100 LEU A O 1
ATOM 811 N N . ILE A 1 101 ? -7.84 19 -0.354 1 98.88 101 ILE A N 1
ATOM 812 C CA . ILE A 1 101 ? -7.57 19.203 -1.775 1 98.88 101 ILE A CA 1
ATOM 813 C C . ILE A 1 101 ? -7.066 20.625 -2.018 1 98.88 101 ILE A C 1
ATOM 815 O O . ILE A 1 101 ? -6.082 20.828 -2.736 1 98.88 101 ILE A O 1
ATOM 819 N N . GLN A 1 102 ? -7.656 21.578 -1.4 1 98.81 102 GLN A N 1
ATOM 820 C CA . GLN A 1 102 ? -7.238 22.969 -1.529 1 98.81 102 GLN A CA 1
ATOM 821 C C . GLN A 1 102 ? -5.836 23.172 -0.966 1 98.81 102 GLN A C 1
ATOM 823 O O . GLN A 1 102 ? -5.023 23.891 -1.559 1 98.81 102 GLN A O 1
ATOM 828 N N . PHE A 1 103 ? -5.609 22.625 0.179 1 98.88 103 PHE A N 1
ATOM 829 C CA . PHE A 1 103 ? -4.285 22.703 0.784 1 98.88 103 PHE A CA 1
ATOM 830 C C . PHE A 1 103 ? -3.215 22.219 -0.187 1 98.88 103 PHE A C 1
ATOM 832 O O . PHE A 1 103 ? -2.201 22.891 -0.391 1 98.88 103 PHE A O 1
ATOM 839 N N . TYR A 1 104 ? -3.424 21 -0.795 1 98.81 104 TYR A N 1
ATOM 840 C CA . TYR A 1 104 ? -2.459 20.453 -1.74 1 98.81 104 TYR A CA 1
ATOM 841 C C . TYR A 1 104 ? -2.324 21.344 -2.965 1 98.81 104 TYR A C 1
ATOM 843 O O . TYR A 1 104 ? -1.21 21.672 -3.385 1 98.81 104 TYR A O 1
ATOM 851 N N . ARG A 1 105 ? -3.422 21.828 -3.5 1 98.62 105 ARG A N 1
ATOM 852 C CA . ARG A 1 105 ? -3.398 22.688 -4.68 1 98.62 105 ARG A CA 1
ATOM 853 C C . ARG A 1 105 ? -2.648 23.984 -4.402 1 98.62 105 ARG A C 1
ATOM 855 O O . ARG A 1 105 ? -1.789 24.391 -5.188 1 98.62 105 ARG A O 1
ATOM 862 N N . GLN A 1 106 ? -2.922 24.609 -3.324 1 98.56 106 GLN A N 1
ATOM 863 C CA . GLN A 1 106 ? -2.344 25.906 -2.969 1 98.56 106 GLN A CA 1
ATOM 864 C C . GLN A 1 106 ? -0.842 25.781 -2.725 1 98.56 106 GLN A C 1
ATOM 866 O O . GLN A 1 106 ? -0.111 26.781 -2.832 1 98.56 106 GLN A O 1
ATOM 871 N N . ASN A 1 107 ? -0.472 24.594 -2.4 1 98.56 107 ASN A N 1
ATOM 872 C CA . ASN A 1 107 ? 0.946 24.406 -2.117 1 98.56 107 ASN A CA 1
ATOM 873 C C . ASN A 1 107 ? 1.654 23.688 -3.266 1 98.56 107 ASN A C 1
ATOM 875 O O . ASN A 1 107 ? 2.715 23.0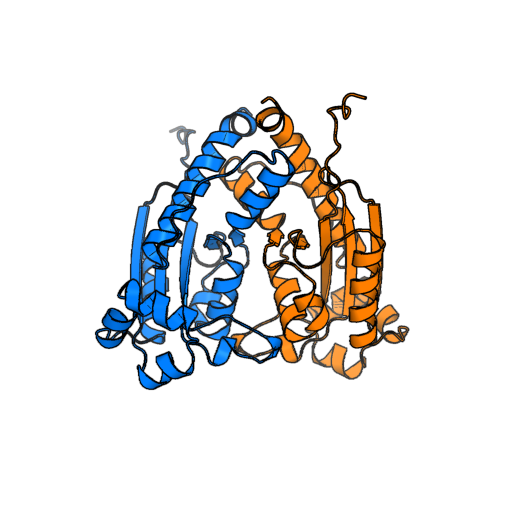94 -3.072 1 98.56 107 ASN A O 1
ATOM 879 N N . GLY A 1 108 ? 1.039 23.641 -4.457 1 98.06 108 GLY A N 1
ATOM 880 C CA . GLY A 1 108 ? 1.732 23.312 -5.695 1 98.06 108 GLY A CA 1
ATOM 881 C C . GLY A 1 108 ? 1.612 21.859 -6.086 1 98.06 108 GLY A C 1
ATOM 882 O O . GLY A 1 108 ? 2.256 21.406 -7.035 1 98.06 108 GLY A O 1
ATOM 883 N N . VAL A 1 109 ? 0.79 21.125 -5.395 1 98.44 109 VAL A N 1
ATOM 884 C CA . VAL A 1 109 ? 0.603 19.734 -5.77 1 98.44 109 VAL A CA 1
ATOM 885 C C . VAL A 1 109 ? -0.331 19.641 -6.977 1 98.44 109 VAL A C 1
ATOM 887 O O . VAL A 1 109 ? -1.458 20.141 -6.934 1 98.44 109 VAL A O 1
ATOM 890 N N . SER A 1 110 ? 0.173 19.016 -7.98 1 97.56 110 SER A N 1
ATOM 891 C CA . SER A 1 110 ? -0.633 18.844 -9.188 1 97.56 110 SER A CA 1
ATOM 892 C C . SER A 1 110 ? -1.468 17.578 -9.109 1 97.56 110 SER A C 1
ATOM 894 O O . SER A 1 110 ? -1.031 16.562 -8.547 1 97.56 110 SER A O 1
ATOM 896 N N . LYS A 1 111 ? -2.637 17.672 -9.711 1 98.12 111 LYS A N 1
ATOM 897 C CA . LYS A 1 111 ? -3.541 16.531 -9.758 1 98.12 111 LYS A CA 1
ATOM 898 C C . LYS A 1 111 ? -2.912 15.359 -10.508 1 98.12 111 LYS A C 1
ATOM 900 O O . LYS A 1 111 ? -2.445 15.516 -11.633 1 98.12 111 LYS A O 1
ATOM 905 N N . LYS A 1 112 ? -2.828 14.211 -9.891 1 97.81 112 LYS A N 1
ATOM 906 C CA . LYS A 1 112 ? -2.482 12.914 -10.477 1 97.81 112 LYS A CA 1
ATOM 907 C C . LYS A 1 112 ? -1.081 12.945 -11.086 1 97.81 112 LYS A C 1
ATOM 909 O O . LYS A 1 112 ? -0.866 12.453 -12.195 1 97.81 112 LYS A O 1
ATOM 914 N N . VAL A 1 113 ? -0.168 13.547 -10.359 1 96.75 113 VAL A N 1
ATOM 915 C CA . VAL A 1 113 ? 1.201 13.625 -10.859 1 96.75 113 VAL A CA 1
ATOM 916 C C . VAL A 1 113 ? 2.15 12.953 -9.867 1 96.75 113 VAL A C 1
ATOM 918 O O . VAL A 1 113 ? 2.793 11.953 -10.195 1 96.75 113 VAL A O 1
ATOM 921 N N . GLU A 1 114 ? 2.145 13.438 -8.672 1 97.75 114 GLU A N 1
ATOM 922 C CA . GLU A 1 114 ? 3.09 12.945 -7.676 1 97.75 114 GLU A CA 1
ATOM 923 C C . GLU A 1 114 ? 2.494 11.789 -6.875 1 97.75 114 GLU A C 1
ATOM 925 O O . GLU A 1 114 ? 1.303 11.797 -6.559 1 97.75 114 GLU A O 1
ATOM 930 N N . PRO A 1 115 ? 3.311 10.781 -6.531 1 97.94 115 PRO A N 1
ATOM 931 C CA . PRO A 1 115 ? 2.791 9.734 -5.648 1 97.94 115 PRO A CA 1
ATOM 932 C C . PRO A 1 115 ? 2.377 10.266 -4.281 1 97.94 115 PRO A C 1
ATOM 934 O O . PRO A 1 115 ? 2.971 11.227 -3.781 1 97.94 115 PRO A O 1
ATOM 937 N N . LEU A 1 116 ? 1.337 9.695 -3.748 1 98.62 116 LEU A N 1
ATOM 938 C CA . LEU A 1 116 ? 1.02 9.969 -2.35 1 98.62 116 LEU A CA 1
ATOM 939 C C . LEU A 1 116 ? 2.043 9.32 -1.424 1 98.62 116 LEU A C 1
ATOM 941 O O . LEU A 1 116 ? 2.334 8.133 -1.553 1 98.62 116 LEU A O 1
ATOM 945 N N . CYS A 1 117 ? 2.598 10.102 -0.562 1 98.81 117 CYS A N 1
ATOM 946 C CA . CYS A 1 117 ? 3.646 9.633 0.338 1 98.81 117 CYS A CA 1
ATOM 947 C C . CYS A 1 117 ? 3.094 9.383 1.735 1 98.81 117 CYS A C 1
ATOM 949 O O . CYS A 1 117 ? 2.129 10.031 2.15 1 98.81 117 CYS A O 1
ATOM 951 N N . GLY A 1 118 ? 3.742 8.484 2.443 1 98.06 118 GLY A N 1
ATOM 952 C CA . GLY A 1 118 ? 3.402 8.188 3.826 1 98.06 118 GLY A CA 1
ATOM 953 C C . GLY A 1 118 ? 4.086 6.938 4.352 1 98.06 118 GLY A C 1
ATOM 954 O O . GLY A 1 118 ? 5.074 6.477 3.773 1 98.06 118 GLY A O 1
ATOM 955 N N . SER A 1 119 ? 3.65 6.496 5.465 1 96.88 119 SER A N 1
ATOM 956 C CA . SER A 1 119 ? 4.07 5.246 6.094 1 96.88 119 SER A CA 1
ATOM 957 C C . SER A 1 119 ? 2.879 4.328 6.348 1 96.88 119 SER A C 1
ATOM 959 O O . SER A 1 119 ? 1.963 4.684 7.094 1 96.88 119 SER A O 1
ATOM 961 N N . GLY A 1 120 ? 3.01 3.137 5.719 1 95.5 120 GLY A N 1
ATOM 962 C CA . GLY A 1 120 ? 1.803 2.326 5.742 1 95.5 120 GLY A CA 1
ATOM 963 C C . GLY A 1 120 ? 0.632 2.975 5.027 1 95.5 120 GLY A C 1
ATOM 964 O O . GLY A 1 120 ? -0.502 2.92 5.508 1 95.5 120 GLY A O 1
ATOM 965 N N . ILE A 1 121 ? 0.945 3.674 3.973 1 96.12 121 ILE A N 1
ATOM 966 C CA . ILE A 1 121 ? 0.021 4.598 3.326 1 96.12 121 ILE A CA 1
ATOM 967 C C . ILE A 1 121 ? -1.114 3.818 2.668 1 96.12 121 ILE A C 1
ATOM 969 O O . ILE A 1 121 ? -2.166 4.383 2.355 1 96.12 121 ILE A O 1
ATOM 973 N N . HIS A 1 122 ? -0.948 2.504 2.465 1 94.31 122 HIS A N 1
ATOM 974 C CA . HIS A 1 122 ? -2.014 1.68 1.905 1 94.31 122 HIS A CA 1
ATOM 975 C C . HIS A 1 122 ? -3.262 1.722 2.781 1 94.31 122 HIS A C 1
ATOM 977 O O . HIS A 1 122 ? -4.383 1.708 2.271 1 94.31 122 HIS A O 1
ATOM 983 N N . PHE A 1 123 ? -3.039 1.747 4.051 1 95.62 123 PHE A N 1
ATOM 984 C CA . PHE A 1 123 ? -4.145 1.851 4.996 1 95.62 123 PHE A CA 1
ATOM 985 C C . PHE A 1 123 ? -4.945 3.123 4.754 1 95.62 123 PHE A C 1
ATOM 987 O O . PHE A 1 123 ? -6.168 3.074 4.605 1 95.62 123 PHE A O 1
ATOM 994 N N . ASP A 1 124 ? -4.273 4.227 4.727 1 97.56 124 ASP A N 1
ATOM 995 C CA . ASP A 1 124 ? -4.914 5.523 4.523 1 97.56 124 ASP A CA 1
ATOM 996 C C . ASP A 1 124 ? -5.633 5.578 3.178 1 97.56 124 ASP A C 1
ATOM 998 O O . ASP A 1 124 ? -6.746 6.098 3.084 1 97.56 124 ASP A O 1
ATOM 1002 N N . ARG A 1 125 ? -5.02 5.027 2.18 1 96.06 125 ARG A N 1
ATOM 1003 C CA . ARG A 1 125 ? -5.598 5.035 0.84 1 96.06 125 ARG A CA 1
ATOM 1004 C C . ARG A 1 125 ? -6.926 4.289 0.811 1 96.06 125 ARG A C 1
ATOM 1006 O O . ARG A 1 125 ? -7.844 4.672 0.08 1 96.06 125 ARG A O 1
ATOM 1013 N N . MET A 1 126 ? -7.008 3.211 1.534 1 96.38 126 MET A N 1
ATOM 1014 C CA . MET A 1 126 ? -8.258 2.453 1.551 1 96.38 126 MET A CA 1
ATOM 1015 C C . MET A 1 126 ? -9.391 3.291 2.121 1 96.38 126 MET A C 1
ATOM 1017 O O . MET A 1 126 ? -10.5 3.301 1.575 1 96.38 126 MET A O 1
ATOM 1021 N 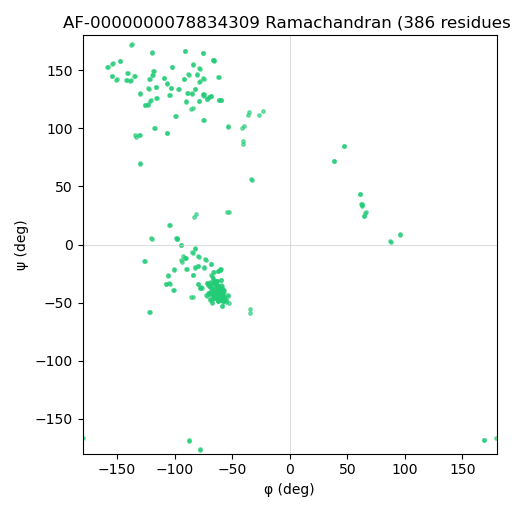N . PHE A 1 127 ? -9.102 4.02 3.207 1 97.94 127 PHE A N 1
ATOM 1022 C CA . PHE A 1 127 ? -10.117 4.898 3.777 1 97.94 127 PHE A CA 1
ATOM 1023 C C . PHE A 1 127 ? -10.469 6.023 2.809 1 97.94 127 PHE A C 1
ATOM 1025 O O . PHE A 1 127 ? -11.641 6.367 2.652 1 97.94 127 PHE A O 1
ATOM 1032 N N . ILE A 1 128 ? -9.477 6.578 2.164 1 98.19 128 ILE A N 1
ATOM 1033 C CA . ILE A 1 128 ? -9.688 7.672 1.221 1 98.19 128 ILE A CA 1
ATOM 1034 C C . ILE A 1 128 ? -10.555 7.191 0.058 1 98.19 128 ILE A C 1
ATOM 1036 O O . ILE A 1 128 ? -11.531 7.844 -0.305 1 98.19 128 ILE A O 1
ATOM 1040 N N . GLU A 1 129 ? -10.203 6.074 -0.48 1 96.75 129 GLU A N 1
ATOM 1041 C CA . GLU A 1 129 ? -10.953 5.531 -1.611 1 96.75 129 GLU A CA 1
ATOM 1042 C C . GLU A 1 129 ? -12.398 5.234 -1.225 1 96.75 129 GLU A C 1
ATOM 1044 O O . GLU A 1 129 ? -13.312 5.43 -2.027 1 96.75 129 GLU A O 1
ATOM 1049 N N . ALA A 1 130 ? -12.609 4.801 -0.043 1 97.19 130 ALA A N 1
ATOM 1050 C CA . ALA A 1 130 ? -13.938 4.398 0.416 1 97.19 130 ALA A CA 1
ATOM 1051 C C . ALA A 1 130 ? -14.781 5.617 0.799 1 97.19 130 ALA A C 1
ATOM 1053 O O . ALA A 1 130 ? -16 5.621 0.61 1 97.19 130 ALA A O 1
ATOM 1054 N N . GLN A 1 131 ? -14.094 6.711 1.37 1 97.94 131 GLN A N 1
ATOM 1055 C CA . GLN A 1 131 ? -14.891 7.703 2.08 1 97.94 131 GLN A CA 1
ATOM 1056 C C . GLN A 1 131 ? -14.625 9.109 1.55 1 97.94 131 GLN A C 1
ATOM 1058 O O . GLN A 1 131 ? -15.367 10.047 1.859 1 97.94 131 GLN A O 1
ATOM 1063 N N . MET A 1 132 ? -13.594 9.289 0.794 1 98.19 132 MET A N 1
ATOM 1064 C CA . MET A 1 132 ? -13.227 10.594 0.25 1 98.19 132 MET A CA 1
ATOM 1065 C C . MET A 1 132 ? -12.977 10.508 -1.251 1 98.19 132 MET A C 1
ATOM 1067 O O . MET A 1 132 ? -11.852 10.742 -1.708 1 98.19 132 MET A O 1
ATOM 1071 N N . PRO A 1 133 ? -14.008 10.281 -2.021 1 96.94 133 PRO A N 1
ATOM 1072 C CA . PRO A 1 133 ? -13.852 9.984 -3.447 1 96.94 133 PRO A CA 1
ATOM 1073 C C . PRO A 1 133 ? -13.242 11.148 -4.23 1 96.94 133 PRO A C 1
ATOM 1075 O O . PRO A 1 133 ? -12.531 10.93 -5.215 1 96.94 133 PRO A O 1
ATOM 1078 N N . GLU A 1 134 ? -13.469 12.414 -3.865 1 98.19 134 GLU A N 1
ATOM 1079 C CA . GLU A 1 134 ? -12.898 13.547 -4.586 1 98.19 134 GLU A CA 1
ATOM 1080 C C . GLU A 1 134 ? -11.391 13.633 -4.363 1 98.19 134 GLU A C 1
ATOM 1082 O O . GLU A 1 134 ? -10.641 13.953 -5.289 1 98.19 134 GLU A O 1
ATOM 1087 N N . LEU A 1 135 ? -11.016 13.414 -3.129 1 98.69 135 LEU A N 1
ATOM 1088 C CA . LEU A 1 135 ? -9.586 13.383 -2.854 1 98.69 135 LEU A CA 1
ATOM 1089 C C . LEU A 1 135 ? -8.914 12.234 -3.6 1 98.69 135 LEU A C 1
ATOM 1091 O O . LEU A 1 135 ? -7.82 12.398 -4.148 1 98.69 135 LEU A O 1
ATOM 1095 N N . HIS A 1 136 ? -9.555 11.117 -3.551 1 97.69 136 HIS A N 1
ATOM 1096 C CA . HIS A 1 136 ? -9.047 9.969 -4.285 1 97.69 136 HIS A CA 1
ATOM 1097 C C . HIS A 1 136 ? -8.812 10.312 -5.754 1 97.69 136 HIS A C 1
ATOM 1099 O O . HIS A 1 136 ? -7.805 9.914 -6.336 1 97.69 136 HIS A O 1
ATOM 1105 N N . ASP A 1 137 ? -9.742 10.992 -6.336 1 97.25 137 ASP A N 1
ATOM 1106 C CA . ASP A 1 137 ? -9.656 11.367 -7.742 1 97.25 137 ASP A CA 1
ATOM 1107 C C . ASP A 1 137 ? -8.539 12.383 -7.977 1 97.25 137 ASP A C 1
ATOM 1109 O O . ASP A 1 137 ? -8 12.477 -9.078 1 97.25 137 ASP A O 1
ATOM 1113 N N . PHE A 1 138 ? -8.211 13.148 -6.984 1 98.56 138 PHE A N 1
ATOM 1114 C CA . PHE A 1 138 ? -7.156 14.164 -7.066 1 98.56 138 PHE A CA 1
ATOM 1115 C C . PHE A 1 138 ? -5.781 13.516 -6.996 1 98.56 138 PHE A C 1
ATOM 1117 O O . PHE A 1 138 ? -4.852 13.945 -7.68 1 98.56 138 PHE A O 1
ATOM 1124 N N . LEU A 1 139 ? -5.66 12.5 -6.203 1 98.19 139 LEU A N 1
ATOM 1125 C CA . LEU A 1 139 ? -4.375 11.875 -5.906 1 98.19 139 LEU A CA 1
ATOM 1126 C C . LEU A 1 139 ? -3.963 10.922 -7.027 1 98.19 139 LEU A C 1
ATOM 1128 O O . LEU A 1 139 ? -4.816 10.289 -7.656 1 98.19 139 LEU A O 1
ATOM 1132 N N . TYR A 1 140 ? -2.65 10.844 -7.266 1 96.56 140 TYR A N 1
ATOM 1133 C CA . TYR A 1 140 ? -2.098 9.859 -8.188 1 96.56 140 TYR A CA 1
ATOM 1134 C C . TYR A 1 140 ? -2.285 8.445 -7.648 1 96.56 140 TYR A C 1
ATOM 1136 O O . TYR A 1 140 ? -2.477 8.25 -6.445 1 96.56 140 TYR A O 1
ATOM 1144 N N . TYR A 1 141 ? -2.25 7.441 -8.477 1 93.5 141 TYR A N 1
ATOM 1145 C CA . TYR A 1 141 ? -2.502 6.074 -8.047 1 93.5 141 TYR A CA 1
ATOM 1146 C C . TYR A 1 141 ? -1.269 5.473 -7.379 1 93.5 141 TYR A C 1
ATOM 1148 O O . TYR A 1 141 ? -1.368 4.492 -6.641 1 93.5 141 TYR A O 1
ATOM 1156 N N . ARG A 1 142 ? -0.109 6.039 -7.586 1 95.19 142 ARG A N 1
ATOM 1157 C CA . ARG A 1 142 ? 1.124 5.504 -7.02 1 95.19 142 ARG A CA 1
ATOM 1158 C C . ARG A 1 142 ? 1.326 5.988 -5.59 1 95.19 142 ARG A C 1
ATOM 1160 O O . ARG A 1 142 ? 0.845 7.062 -5.219 1 95.19 142 ARG A O 1
ATOM 1167 N N . ASN A 1 143 ? 2.072 5.172 -4.844 1 97.25 143 ASN A N 1
ATOM 1168 C CA . ASN A 1 143 ? 2.449 5.504 -3.475 1 97.25 143 ASN A CA 1
ATOM 1169 C C . ASN A 1 143 ? 3.965 5.539 -3.303 1 97.25 143 ASN A C 1
ATOM 1171 O O . ASN A 1 143 ? 4.688 4.797 -3.973 1 97.25 143 ASN A O 1
ATOM 1175 N N . LEU A 1 144 ? 4.406 6.402 -2.57 1 98.12 144 LEU A N 1
ATOM 1176 C CA . LEU A 1 144 ? 5.727 6.34 -1.95 1 98.12 144 LEU A CA 1
ATOM 1177 C C . LEU A 1 144 ? 5.609 6.039 -0.459 1 98.12 144 LEU A C 1
ATOM 1179 O O . LEU A 1 144 ? 5.465 6.957 0.352 1 98.12 144 LEU A O 1
ATOM 1183 N N . ASP A 1 145 ? 5.75 4.781 -0.166 1 98.19 145 ASP A N 1
ATOM 1184 C CA . ASP A 1 145 ? 5.555 4.277 1.19 1 98.19 145 ASP A CA 1
ATOM 1185 C C . ASP A 1 145 ? 6.891 4.086 1.902 1 98.19 145 ASP A C 1
ATOM 1187 O O . ASP A 1 145 ? 7.617 3.127 1.628 1 98.19 145 ASP A O 1
ATOM 1191 N N . ILE A 1 146 ? 7.125 4.898 2.844 1 97 146 ILE A N 1
ATOM 1192 C CA . ILE A 1 146 ? 8.406 4.898 3.535 1 97 146 ILE A CA 1
ATOM 1193 C C . ILE A 1 146 ? 8.578 3.592 4.305 1 97 146 ILE A C 1
ATOM 1195 O O . ILE A 1 146 ? 9.695 3.078 4.43 1 97 146 ILE A O 1
ATOM 1199 N N . SER A 1 147 ? 7.461 3.033 4.809 1 96 147 SER A N 1
ATOM 1200 C CA . SER A 1 147 ? 7.562 1.752 5.5 1 96 147 SER A CA 1
ATOM 1201 C C . SER A 1 147 ? 8.047 0.653 4.555 1 96 147 SER A C 1
ATOM 1203 O O . SER A 1 147 ? 8.75 -0.264 4.977 1 96 147 SER A O 1
ATOM 1205 N N . SER A 1 148 ? 7.656 0.673 3.289 1 97.31 148 SER A N 1
ATOM 1206 C CA . SER A 1 148 ? 8.156 -0.273 2.297 1 97.31 148 SER A CA 1
ATOM 1207 C C . SER A 1 148 ? 9.641 -0.068 2.039 1 97.31 148 SER A C 1
ATOM 1209 O O . SER A 1 148 ? 10.398 -1.036 1.918 1 97.31 148 SER A O 1
ATOM 1211 N N . VAL A 1 149 ? 10.031 1.174 1.929 1 96.5 149 VAL A N 1
ATOM 1212 C CA . VAL A 1 149 ? 11.445 1.501 1.764 1 96.5 149 VAL A CA 1
ATOM 1213 C C . VAL A 1 149 ? 12.242 0.956 2.947 1 96.5 149 VAL A C 1
ATOM 1215 O O . VAL A 1 149 ? 13.305 0.352 2.764 1 96.5 149 VAL A O 1
ATOM 1218 N N . LYS A 1 150 ? 11.719 1.157 4.113 1 95.44 150 LYS A N 1
ATOM 1219 C CA . LYS A 1 150 ? 12.352 0.653 5.328 1 95.44 150 LYS A CA 1
ATOM 1220 C C . LYS A 1 150 ? 12.531 -0.861 5.27 1 95.44 150 LYS A C 1
ATOM 1222 O O . LYS A 1 150 ? 13.617 -1.375 5.555 1 95.44 150 LYS A O 1
ATOM 1227 N N . GLU A 1 151 ? 11.453 -1.562 4.91 1 95.69 151 GLU A N 1
ATOM 1228 C CA . GLU A 1 151 ? 11.523 -3.018 4.82 1 95.69 151 GLU A CA 1
ATOM 1229 C C . GLU A 1 151 ? 12.57 -3.461 3.807 1 95.69 151 GLU A C 1
ATOM 1231 O O . GLU A 1 151 ? 13.281 -4.441 4.031 1 95.69 151 GLU A O 1
ATOM 1236 N N . PHE A 1 152 ? 12.633 -2.775 2.717 1 96.88 152 PHE A N 1
ATOM 1237 C CA . PHE A 1 152 ? 13.617 -3.09 1.688 1 96.88 152 PHE A CA 1
ATOM 1238 C C . PHE A 1 152 ? 15.031 -2.91 2.221 1 96.88 152 PHE A C 1
ATOM 1240 O O . PHE A 1 152 ? 15.875 -3.791 2.057 1 96.88 152 PHE A O 1
ATOM 1247 N N . LEU A 1 153 ? 15.281 -1.796 2.855 1 94.38 153 LEU A N 1
ATOM 1248 C CA . LEU A 1 153 ? 16.609 -1.504 3.404 1 94.38 153 LEU A CA 1
ATOM 1249 C C . LEU A 1 153 ? 16.984 -2.523 4.473 1 94.38 153 LEU A C 1
ATOM 1251 O O . LEU A 1 153 ? 18.141 -2.941 4.555 1 94.38 153 LEU A O 1
ATOM 1255 N N . LYS A 1 154 ? 16.031 -2.949 5.277 1 92.94 154 LYS A N 1
ATOM 1256 C CA . LYS A 1 154 ? 16.266 -3.951 6.312 1 92.94 154 LYS A CA 1
ATOM 1257 C C . LYS A 1 154 ? 16.672 -5.289 5.695 1 92.94 154 LYS A C 1
ATOM 1259 O O . LYS A 1 154 ? 17.391 -6.07 6.309 1 92.94 154 LYS A O 1
ATOM 1264 N N . THR A 1 155 ? 16.109 -5.578 4.523 1 92.62 155 THR A N 1
ATOM 1265 C CA . THR A 1 155 ? 16.469 -6.816 3.838 1 92.62 155 THR A CA 1
ATOM 1266 C C . THR A 1 155 ? 17.938 -6.809 3.436 1 92.62 155 THR A C 1
ATOM 1268 O O . THR A 1 155 ? 18.594 -7.855 3.438 1 92.62 155 THR A O 1
ATOM 1271 N N . ILE A 1 156 ? 18.438 -5.652 3.127 1 90.5 156 ILE A N 1
ATOM 1272 C CA . ILE A 1 156 ? 19.828 -5.5 2.713 1 90.5 156 ILE A CA 1
ATOM 1273 C C . ILE A 1 156 ? 20.734 -5.398 3.943 1 90.5 156 ILE A C 1
ATOM 1275 O O . ILE A 1 156 ? 21.797 -6.016 3.992 1 90.5 156 ILE A O 1
ATOM 1279 N N . SER A 1 157 ? 20.266 -4.578 4.891 1 87.56 157 SER A N 1
ATOM 1280 C CA . SER A 1 157 ? 21 -4.355 6.137 1 87.56 157 SER A CA 1
ATOM 1281 C C . SER A 1 157 ? 20.078 -4.508 7.348 1 87.56 157 SER A C 1
ATOM 1283 O O . SER A 1 157 ? 19.484 -3.533 7.812 1 87.56 157 SER A O 1
ATOM 1285 N N . PRO A 1 158 ? 20.062 -5.684 7.91 1 81.81 158 PRO A N 1
ATOM 1286 C CA . PRO A 1 158 ? 19.156 -5.973 9.016 1 81.81 158 PRO A CA 1
ATOM 1287 C C . PRO A 1 158 ? 19.375 -5.066 10.219 1 81.81 158 PRO A C 1
ATOM 1289 O O . PRO A 1 158 ? 18.469 -4.891 11.039 1 81.81 158 PRO A O 1
ATOM 1292 N N . SER A 1 159 ? 20.453 -4.504 10.336 1 78.88 159 SER A N 1
ATOM 1293 C CA . SER A 1 159 ? 20.781 -3.666 11.484 1 78.88 159 SER A CA 1
ATOM 1294 C C . SER A 1 159 ? 20.219 -2.256 11.312 1 78.88 159 SER A C 1
ATOM 1296 O O . SER A 1 159 ? 20.234 -1.459 12.25 1 78.88 159 SER A O 1
ATOM 1298 N N . PHE A 1 160 ? 19.641 -2.043 10.188 1 76.75 160 PHE A N 1
ATOM 1299 C CA . PHE A 1 160 ? 19.094 -0.721 9.914 1 76.75 160 PHE A CA 1
ATOM 1300 C C . PHE A 1 160 ? 17.797 -0.504 10.68 1 76.75 160 PHE A C 1
ATOM 1302 O O . PHE A 1 160 ? 16.812 -1.225 10.469 1 76.75 160 PHE A O 1
ATOM 1309 N N . GLU A 1 161 ? 17.75 0.355 11.789 1 73.75 161 GLU A N 1
ATOM 1310 C CA . GLU A 1 161 ? 16.531 0.604 12.547 1 73.75 161 GLU A CA 1
ATOM 1311 C C . GLU A 1 161 ? 16.344 2.094 12.828 1 73.75 161 GLU A C 1
ATOM 1313 O O . GLU A 1 161 ? 16.938 2.637 13.758 1 73.75 161 GLU A O 1
ATOM 1318 N N . PRO A 1 162 ? 15.633 2.643 11.977 1 72.81 162 PRO A N 1
ATOM 1319 C CA . PRO A 1 162 ? 15.344 4.035 12.336 1 72.81 162 PRO A CA 1
ATOM 1320 C C . PRO A 1 162 ? 14.305 4.152 13.453 1 72.81 162 PRO A C 1
ATOM 1322 O O . PRO A 1 162 ? 13.445 3.281 13.586 1 72.81 162 PRO A O 1
ATOM 1325 N N . SER A 1 163 ? 14.43 5.07 14.32 1 69.56 163 SER A N 1
ATOM 1326 C CA . SER A 1 163 ? 13.555 5.254 15.477 1 69.56 163 SER A CA 1
ATOM 1327 C C . SER A 1 163 ? 12.32 6.074 15.109 1 69.56 163 SER A C 1
ATOM 1329 O O . SER A 1 163 ? 12.398 6.992 14.297 1 69.56 163 SER A O 1
ATOM 1331 N N . LYS A 1 164 ? 11.156 5.59 15.469 1 72.88 164 LYS A N 1
ATOM 1332 C CA . LYS A 1 164 ? 9.945 6.395 15.391 1 72.88 164 LYS A CA 1
ATOM 1333 C C . LYS A 1 164 ? 9.258 6.484 16.75 1 72.88 164 LYS A C 1
ATOM 1335 O O . LYS A 1 164 ? 9.172 5.488 17.484 1 72.88 164 LYS A O 1
ATOM 1340 N N . ARG A 1 165 ? 8.836 7.664 17.141 1 70.38 165 ARG A N 1
ATOM 1341 C CA . ARG A 1 165 ? 8.141 7.902 18.391 1 70.38 165 ARG A CA 1
ATOM 1342 C C . ARG A 1 165 ? 6.68 7.469 18.297 1 70.38 165 ARG A C 1
ATOM 1344 O O . ARG A 1 165 ? 6.145 6.855 19.219 1 70.38 165 ARG A O 1
ATOM 1351 N N . GLN A 1 166 ? 6.008 7.617 17.297 1 75.06 166 GLN A N 1
ATOM 1352 C CA . GLN A 1 166 ? 4.609 7.324 17 1 75.06 166 GLN A CA 1
ATOM 1353 C C . GLN A 1 166 ? 3.689 7.832 18.109 1 75.06 166 GLN A C 1
ATOM 1355 O O . GLN A 1 166 ? 3.221 7.051 18.938 1 75.06 166 GLN A O 1
ATOM 1360 N N . GLN A 1 167 ? 3.281 8.992 18.156 1 82 167 GLN A N 1
ATOM 1361 C CA . GLN A 1 167 ? 2.439 9.641 19.156 1 82 167 GLN A CA 1
ATOM 1362 C C . GLN A 1 167 ? 0.96 9.391 18.875 1 82 167 GLN A C 1
ATOM 1364 O O . GLN A 1 167 ? 0.098 9.797 19.656 1 82 167 GLN A O 1
ATOM 1369 N N . HIS A 1 168 ? 0.615 8.773 17.734 1 88.69 168 HIS A N 1
ATOM 1370 C CA . HIS A 1 168 ? -0.737 8.43 17.312 1 88.69 168 HIS A CA 1
ATOM 1371 C C . HIS A 1 168 ? -1.573 9.688 17.078 1 88.69 168 HIS A C 1
ATOM 1373 O O . HIS A 1 168 ? -2.771 9.703 17.375 1 88.69 168 HIS A O 1
ATOM 1379 N N . ARG A 1 169 ? -0.963 10.703 16.812 1 94.62 169 ARG A N 1
ATOM 1380 C CA . ARG A 1 169 ? -1.553 11.883 16.188 1 94.62 169 ARG A CA 1
ATOM 1381 C C . ARG A 1 169 ? -1.061 12.039 14.75 1 94.62 169 ARG A C 1
ATOM 1383 O O . ARG A 1 169 ? 0.12 11.82 14.469 1 94.62 169 ARG A O 1
ATOM 1390 N N . ALA A 1 170 ? -1.952 12.477 13.93 1 96.44 170 ALA A N 1
ATOM 1391 C CA . ALA A 1 170 ? -1.728 12.328 12.492 1 96.44 170 ALA A CA 1
ATOM 1392 C C . ALA A 1 170 ? -0.566 13.203 12.031 1 96.44 170 ALA A C 1
ATOM 1394 O O . ALA A 1 170 ? 0.352 12.719 11.359 1 96.44 170 ALA A O 1
ATOM 1395 N N . LEU A 1 171 ? -0.585 14.477 12.398 1 97.5 171 LEU A N 1
ATOM 1396 C CA . LEU A 1 171 ? 0.429 15.375 11.867 1 97.5 171 LEU A CA 1
ATOM 1397 C C . LEU A 1 171 ? 1.803 15.047 12.445 1 97.5 171 LEU A C 1
ATOM 1399 O O . LEU A 1 171 ? 2.768 14.875 11.695 1 97.5 171 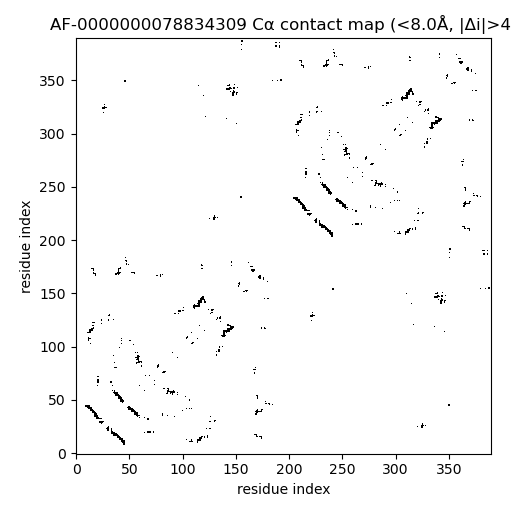LEU A O 1
ATOM 1403 N N . PRO A 1 172 ? 1.938 14.859 13.789 1 96.62 172 PRO A N 1
ATOM 1404 C CA . PRO A 1 172 ? 3.244 14.461 14.32 1 96.62 172 PRO A CA 1
ATOM 1405 C C . PRO A 1 172 ? 3.76 13.164 13.703 1 96.62 172 PRO A C 1
ATOM 1407 O O . PRO A 1 172 ? 4.945 13.055 13.383 1 96.62 172 PRO A O 1
ATOM 1410 N N . ASP A 1 173 ? 2.916 12.25 13.5 1 96.75 173 ASP A N 1
ATOM 1411 C CA . ASP A 1 173 ? 3.332 10.961 12.969 1 96.75 173 ASP A CA 1
ATOM 1412 C C . ASP A 1 173 ? 3.801 11.094 11.523 1 96.75 173 ASP A C 1
ATOM 1414 O O . ASP A 1 173 ? 4.797 10.477 11.125 1 96.75 173 ASP A O 1
ATOM 1418 N N . ILE A 1 174 ? 3.1 11.852 10.688 1 97.88 174 ILE A N 1
ATOM 1419 C CA . ILE A 1 174 ? 3.488 11.984 9.289 1 97.88 174 ILE A CA 1
ATOM 1420 C C . ILE A 1 174 ? 4.785 12.781 9.18 1 97.88 174 ILE A C 1
ATOM 1422 O O . ILE A 1 174 ? 5.613 12.523 8.305 1 97.88 174 ILE A O 1
ATOM 1426 N N . LEU A 1 175 ? 4.98 13.75 10.031 1 97.88 175 LEU A N 1
ATOM 1427 C CA . LEU A 1 175 ? 6.234 14.5 10.055 1 97.88 175 LEU A CA 1
ATOM 1428 C C . LEU A 1 175 ? 7.402 13.586 10.422 1 97.88 175 LEU A C 1
ATOM 1430 O O . LEU A 1 175 ? 8.5 13.734 9.883 1 97.88 175 LEU A O 1
ATOM 1434 N N . GLU A 1 176 ? 7.168 12.695 11.305 1 96.75 176 GLU A N 1
ATOM 1435 C CA . GLU A 1 176 ? 8.195 11.703 11.609 1 96.75 176 GLU A CA 1
ATOM 1436 C C . GLU A 1 176 ? 8.516 10.852 10.383 1 96.75 176 GLU A C 1
ATOM 1438 O O . GLU A 1 176 ? 9.672 10.477 10.164 1 96.75 176 GLU A O 1
ATOM 1443 N N . SER A 1 177 ? 7.504 10.492 9.641 1 97.12 177 SER A N 1
ATOM 1444 C CA . SER A 1 177 ? 7.723 9.742 8.414 1 97.12 177 SER A CA 1
ATOM 1445 C C . SER A 1 177 ? 8.562 10.531 7.414 1 97.12 177 SER A C 1
ATOM 1447 O O . SER A 1 177 ? 9.422 9.977 6.734 1 97.12 177 SER A O 1
ATOM 1449 N N . VAL A 1 178 ? 8.336 11.836 7.312 1 97.94 178 VAL A N 1
ATOM 1450 C CA . VAL A 1 178 ? 9.125 12.703 6.453 1 97.94 178 VAL A CA 1
ATOM 1451 C C . VAL A 1 178 ? 10.586 12.695 6.906 1 97.94 178 VAL A C 1
ATOM 1453 O O . VAL A 1 178 ? 11.5 12.594 6.086 1 97.94 178 VAL A O 1
ATOM 1456 N N . ALA A 1 179 ? 10.758 12.781 8.203 1 96.69 179 ALA A N 1
ATOM 1457 C CA . ALA A 1 179 ? 12.109 12.766 8.75 1 96.69 179 ALA A CA 1
ATOM 1458 C C . ALA A 1 179 ? 12.82 11.453 8.422 1 96.69 179 ALA A C 1
ATOM 1460 O O . ALA A 1 179 ? 14.016 11.453 8.109 1 96.69 179 ALA A O 1
ATOM 1461 N N . GLU A 1 180 ? 12.117 10.422 8.516 1 95.75 180 GLU A N 1
ATOM 1462 C CA . GLU A 1 180 ? 12.68 9.125 8.148 1 95.75 180 GLU A CA 1
ATOM 1463 C C . GLU A 1 180 ? 13.102 9.102 6.68 1 95.75 180 GLU A C 1
ATOM 1465 O O . GLU A 1 180 ? 14.172 8.594 6.348 1 95.75 180 GLU A O 1
ATOM 1470 N N . ALA A 1 181 ? 12.266 9.609 5.828 1 96.88 181 ALA A N 1
ATOM 1471 C CA . ALA A 1 181 ? 12.578 9.688 4.406 1 96.88 181 ALA A CA 1
ATOM 1472 C C . ALA A 1 181 ? 13.875 10.469 4.172 1 96.88 181 ALA A C 1
ATOM 1474 O O . ALA A 1 181 ? 14.711 10.062 3.365 1 96.88 181 ALA A O 1
ATOM 1475 N N . LYS A 1 182 ? 13.977 11.555 4.852 1 95.62 182 LYS A N 1
ATOM 1476 C CA . LYS A 1 182 ? 15.18 12.375 4.746 1 95.62 182 LYS A CA 1
ATOM 1477 C C . LYS A 1 182 ? 16.422 11.578 5.141 1 95.62 182 LYS A C 1
ATOM 1479 O O . LYS A 1 182 ? 17.469 11.68 4.492 1 95.62 182 LYS A O 1
ATOM 1484 N N . THR A 1 183 ? 16.297 10.859 6.172 1 93.94 183 THR A N 1
ATOM 1485 C CA . THR A 1 183 ? 17.406 10.039 6.656 1 93.94 183 THR A CA 1
ATOM 1486 C C . THR A 1 183 ? 17.812 9 5.609 1 93.94 183 THR A C 1
ATOM 1488 O O . THR A 1 183 ? 19 8.805 5.348 1 93.94 183 THR A O 1
ATOM 1491 N N . TYR A 1 184 ? 16.828 8.352 5.047 1 94.62 184 TYR A N 1
ATOM 1492 C CA . TYR A 1 184 ? 17.094 7.352 4.02 1 94.62 184 TYR A CA 1
ATOM 1493 C C . TYR A 1 184 ? 17.75 7.992 2.793 1 94.62 184 TYR A C 1
ATOM 1495 O O . TYR A 1 184 ? 18.672 7.43 2.203 1 94.62 184 TYR A O 1
ATOM 1503 N N . ARG A 1 185 ? 17.234 9.109 2.404 1 94.44 185 ARG A N 1
ATOM 1504 C CA . ARG A 1 185 ? 17.812 9.82 1.268 1 94.44 185 ARG A CA 1
ATOM 1505 C C . ARG A 1 185 ? 19.281 10.148 1.513 1 94.44 185 ARG A C 1
ATOM 1507 O O . ARG A 1 185 ? 20.125 9.953 0.633 1 94.44 185 ARG A O 1
ATOM 1514 N N . ALA A 1 186 ? 19.562 10.672 2.664 1 92.44 186 ALA A N 1
ATOM 1515 C CA . ALA A 1 186 ? 20.938 11.039 3.01 1 92.44 186 ALA A CA 1
ATOM 1516 C C . ALA A 1 186 ? 21.859 9.82 2.955 1 92.44 186 ALA A C 1
ATOM 1518 O O . ALA A 1 186 ? 23.016 9.922 2.549 1 92.44 186 ALA A O 1
ATOM 1519 N N . LEU A 1 187 ? 21.344 8.734 3.318 1 89.31 187 LEU A N 1
ATOM 1520 C CA . LEU A 1 187 ? 22.094 7.484 3.332 1 89.31 187 LEU A CA 1
ATOM 1521 C C . LEU A 1 187 ? 22.406 7.023 1.911 1 89.31 187 LEU A C 1
ATOM 1523 O O . LEU A 1 187 ? 23.516 6.535 1.641 1 89.31 187 LEU A O 1
ATOM 1527 N N . LEU A 1 188 ? 21.5 7.227 1.012 1 91.69 188 LEU A N 1
ATOM 1528 C CA . LEU A 1 188 ? 21.594 6.598 -0.301 1 91.69 188 LEU A CA 1
ATOM 1529 C C . LEU A 1 188 ? 22.125 7.578 -1.337 1 91.69 188 LEU A C 1
ATOM 1531 O O . LEU A 1 188 ? 22.625 7.164 -2.387 1 91.69 188 LEU A O 1
ATOM 1535 N N . ALA A 1 189 ? 22.031 8.836 -1.104 1 87.81 189 ALA A N 1
ATOM 1536 C CA . ALA A 1 189 ? 22.328 9.898 -2.064 1 87.81 189 ALA A CA 1
ATOM 1537 C C . ALA A 1 189 ? 23.766 9.789 -2.572 1 87.81 189 ALA A C 1
ATOM 1539 O O . ALA A 1 189 ? 24.016 9.984 -3.762 1 87.81 189 ALA A O 1
ATOM 1540 N N . PRO A 1 190 ? 24.703 9.461 -1.758 1 85.19 190 PRO A N 1
ATOM 1541 C CA . PRO A 1 190 ? 26.078 9.383 -2.254 1 85.19 190 PRO A CA 1
ATOM 1542 C C . PRO A 1 190 ? 26.234 8.359 -3.377 1 85.19 190 PRO A C 1
ATOM 1544 O O . PRO A 1 190 ? 27.078 8.539 -4.262 1 85.19 190 PRO A O 1
ATOM 1547 N N . LEU A 1 191 ? 25.484 7.336 -3.391 1 82.56 191 LEU A N 1
ATOM 1548 C CA . LEU A 1 191 ? 25.547 6.301 -4.414 1 82.56 191 LEU A CA 1
ATOM 1549 C C . LEU A 1 191 ? 24.734 6.695 -5.645 1 82.56 191 LEU A C 1
ATOM 1551 O O . LEU A 1 191 ? 25.094 6.34 -6.77 1 82.56 191 LEU A O 1
ATOM 1555 N N . LEU A 1 192 ? 23.766 7.496 -5.477 1 80.31 192 LEU A N 1
ATOM 1556 C CA . LEU A 1 192 ? 22.781 7.684 -6.539 1 80.31 192 LEU A CA 1
ATOM 1557 C C . LEU A 1 192 ? 22.984 9.023 -7.234 1 80.31 192 LEU A C 1
ATOM 1559 O O . LEU A 1 192 ? 22.531 9.211 -8.367 1 80.31 192 LEU A O 1
ATOM 1563 N N . GLU A 1 193 ? 23.516 9.961 -6.578 1 72.75 193 GLU A N 1
ATOM 1564 C CA . GLU A 1 193 ? 23.688 11.289 -7.16 1 72.75 193 GLU A CA 1
ATOM 1565 C C . GLU A 1 193 ? 25.047 11.414 -7.848 1 72.75 193 GLU A C 1
ATOM 1567 O O . GLU A 1 193 ? 25.312 12.422 -8.508 1 72.75 193 GLU A O 1
ATOM 1572 N N . GLN A 1 194 ? 26.016 10.508 -7.703 1 60.59 194 GLN A N 1
ATOM 1573 C CA . GLN A 1 194 ? 27.312 10.625 -8.344 1 60.59 194 GLN A CA 1
ATOM 1574 C C . GLN A 1 194 ? 27.188 10.609 -9.867 1 60.59 194 GLN A C 1
ATOM 1576 O O . GLN A 1 194 ? 28.062 11.102 -10.578 1 60.59 194 GLN A O 1
ATOM 1581 N N . ASP A 1 195 ? 26.141 10.078 -10.484 1 49.16 195 ASP A N 1
ATOM 1582 C CA . ASP A 1 195 ? 26.234 10.18 -11.938 1 49.16 195 ASP A CA 1
ATOM 1583 C C . ASP A 1 195 ? 25.641 11.492 -12.438 1 49.16 195 ASP A C 1
ATOM 1585 O O . ASP A 1 195 ? 24.594 11.93 -11.961 1 49.16 195 ASP A O 1
ATOM 1589 N N . MET B 1 1 ? 32.781 -25.719 19.344 1 24.92 1 MET B N 1
ATOM 1590 C CA . MET B 1 1 ? 32.344 -25.703 17.953 1 24.92 1 MET B CA 1
ATOM 1591 C C . MET B 1 1 ? 31.75 -24.344 17.562 1 24.92 1 MET B C 1
ATOM 1593 O O . MET B 1 1 ? 30.75 -23.922 18.125 1 24.92 1 MET B O 1
ATOM 1597 N N . VAL B 1 2 ? 32.562 -23.312 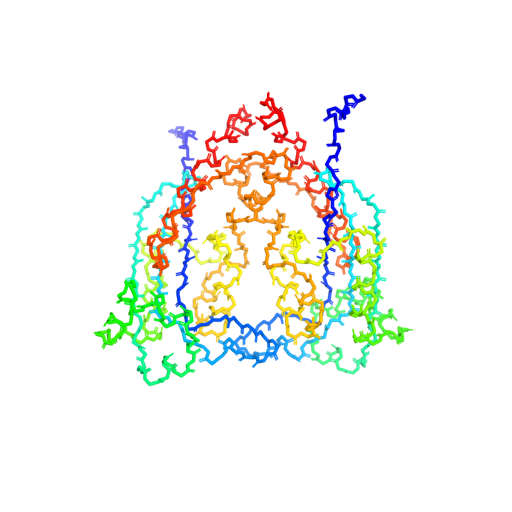17.203 1 28.83 2 VAL B N 1
ATOM 1598 C CA . VAL B 1 2 ? 32.25 -21.906 16.938 1 28.83 2 VAL B CA 1
ATOM 1599 C C . VAL B 1 2 ? 31.141 -21.812 15.906 1 28.83 2 VAL B C 1
ATOM 1601 O O . VAL B 1 2 ? 31.141 -22.547 14.914 1 28.83 2 VAL B O 1
ATOM 1604 N N . ASP B 1 3 ? 29.938 -21.578 16.297 1 31.27 3 ASP B N 1
ATOM 1605 C CA . ASP B 1 3 ? 28.797 -21.312 15.414 1 31.27 3 ASP B CA 1
ATOM 1606 C C . ASP B 1 3 ? 29.219 -20.406 14.266 1 31.27 3 ASP B C 1
ATOM 1608 O O . ASP B 1 3 ? 29.781 -19.328 14.484 1 31.27 3 ASP B O 1
ATOM 1612 N N . ASP B 1 4 ? 29.734 -20.938 13.156 1 36.97 4 ASP B N 1
ATOM 1613 C CA . ASP B 1 4 ? 30.266 -20.25 11.992 1 36.97 4 ASP B CA 1
ATOM 1614 C C . ASP B 1 4 ? 29.469 -18.984 11.688 1 36.97 4 ASP B C 1
ATOM 1616 O O . ASP B 1 4 ? 28.234 -19 11.773 1 36.97 4 ASP B O 1
ATOM 1620 N N . PRO B 1 5 ? 30 -17.859 11.852 1 38.59 5 PRO B N 1
ATOM 1621 C CA . PRO B 1 5 ? 29.422 -16.516 11.68 1 38.59 5 PRO B CA 1
ATOM 1622 C C . PRO B 1 5 ? 28.422 -16.453 10.539 1 38.59 5 PRO B C 1
ATOM 1624 O O . PRO B 1 5 ? 27.609 -15.523 10.492 1 38.59 5 PRO B O 1
ATOM 1627 N N . MET B 1 6 ? 28.891 -16.875 9.273 1 39.44 6 MET B N 1
ATOM 1628 C CA . MET B 1 6 ? 27.984 -16.516 8.18 1 39.44 6 MET B CA 1
ATOM 1629 C C . MET B 1 6 ? 26.578 -17.031 8.453 1 39.44 6 MET B C 1
ATOM 1631 O O . MET B 1 6 ? 26.266 -18.188 8.148 1 39.44 6 MET B O 1
ATOM 1635 N N . THR B 1 7 ? 26.062 -17.219 9.484 1 40.56 7 THR B N 1
ATOM 1636 C CA . THR B 1 7 ? 24.703 -17.609 9.859 1 40.56 7 THR B CA 1
ATOM 1637 C C . THR B 1 7 ? 23.688 -17.016 8.891 1 40.56 7 THR B C 1
ATOM 1639 O O . THR B 1 7 ? 23.453 -15.797 8.883 1 40.56 7 THR B O 1
ATOM 1642 N N . ARG B 1 8 ? 23.781 -17.266 7.516 1 45.38 8 ARG B N 1
ATOM 1643 C CA . ARG B 1 8 ? 23.125 -16.922 6.262 1 45.38 8 ARG B CA 1
ATOM 1644 C C . ARG B 1 8 ? 21.656 -16.578 6.5 1 45.38 8 ARG B C 1
ATOM 1646 O O . ARG B 1 8 ? 20.922 -17.344 7.141 1 45.38 8 ARG B O 1
ATOM 1653 N N . SER B 1 9 ? 21.344 -15.391 6.316 1 59.66 9 SER B N 1
ATOM 1654 C CA . SER B 1 9 ? 19.984 -14.898 6.402 1 59.66 9 SER B CA 1
ATOM 1655 C C . SER B 1 9 ? 19 -15.891 5.789 1 59.66 9 SER B C 1
ATOM 1657 O O . SER B 1 9 ? 19.25 -16.453 4.723 1 59.66 9 SER B O 1
ATOM 1659 N N . GLN B 1 10 ? 18.234 -16.703 6.426 1 82.56 10 GLN B N 1
ATOM 1660 C CA . GLN B 1 10 ? 17.219 -17.75 6.277 1 82.56 10 GLN B CA 1
ATOM 1661 C C . GLN B 1 10 ? 15.844 -17.141 6.035 1 82.56 10 GLN B C 1
ATOM 1663 O O . GLN B 1 10 ? 14.828 -17.828 6.199 1 82.56 10 GLN B O 1
ATOM 1668 N N . ARG B 1 11 ? 15.875 -15.898 5.453 1 94.88 11 ARG B N 1
ATOM 1669 C CA . ARG B 1 11 ? 14.555 -15.312 5.289 1 94.88 11 ARG B CA 1
ATOM 1670 C C . ARG B 1 11 ? 13.828 -15.922 4.098 1 94.88 11 ARG B C 1
ATOM 1672 O O . ARG B 1 11 ? 14.453 -16.297 3.102 1 94.88 11 ARG B O 1
ATOM 1679 N N . ARG B 1 12 ? 12.586 -16.125 4.258 1 98.38 12 ARG B N 1
ATOM 1680 C CA . ARG B 1 12 ? 11.695 -16.547 3.18 1 98.38 12 ARG B CA 1
ATOM 1681 C C . ARG B 1 12 ? 10.609 -15.5 2.926 1 98.38 12 ARG B C 1
ATOM 1683 O O . ARG B 1 12 ? 9.641 -15.414 3.678 1 98.38 12 ARG B O 1
ATOM 1690 N N . LEU B 1 13 ? 10.828 -14.711 1.903 1 98.62 13 LEU B N 1
ATOM 1691 C CA . LEU B 1 13 ? 9.945 -13.594 1.586 1 98.62 13 LEU B CA 1
ATOM 1692 C C . LEU B 1 13 ? 8.836 -14.023 0.632 1 98.62 13 LEU B C 1
ATOM 1694 O O . LEU B 1 13 ? 9.109 -14.539 -0.455 1 98.62 13 LEU B O 1
ATOM 1698 N N . PRO B 1 14 ? 7.578 -13.852 0.997 1 98.94 14 PRO B N 1
ATOM 1699 C CA . PRO B 1 14 ? 6.473 -14.148 0.085 1 98.94 14 PRO B CA 1
ATOM 1700 C C . PRO B 1 14 ? 6.191 -13.016 -0.898 1 98.94 14 PRO B C 1
ATOM 1702 O O . PRO B 1 14 ? 6.168 -11.844 -0.506 1 98.94 14 PRO B O 1
ATOM 1705 N N . TRP B 1 15 ? 6.016 -13.344 -2.191 1 98.94 15 TRP B N 1
ATOM 1706 C CA . TRP B 1 15 ? 5.641 -12.422 -3.262 1 98.94 15 TRP B CA 1
ATOM 1707 C C . TRP B 1 15 ? 4.305 -12.828 -3.877 1 98.94 15 TRP B C 1
ATOM 1709 O O . TRP B 1 15 ? 3.986 -14.016 -3.967 1 98.94 15 TRP B O 1
ATOM 1719 N N . LEU B 1 16 ? 3.574 -11.789 -4.352 1 98.81 16 LEU B N 1
ATOM 1720 C CA . LEU B 1 16 ? 2.268 -12.117 -4.918 1 98.81 16 LEU B CA 1
ATOM 1721 C C . LEU B 1 16 ? 1.838 -11.07 -5.938 1 98.81 16 LEU B C 1
ATOM 1723 O O . LEU B 1 16 ? 2.123 -9.883 -5.77 1 98.81 16 LEU B O 1
ATOM 1727 N N . ASP B 1 17 ? 1.177 -11.453 -6.945 1 98.5 17 ASP B N 1
ATOM 1728 C CA . ASP B 1 17 ? 0.504 -10.625 -7.941 1 98.5 17 ASP B CA 1
ATOM 1729 C C . ASP B 1 17 ? -0.829 -11.242 -8.359 1 98.5 17 ASP B C 1
ATOM 1731 O O . ASP B 1 17 ? -0.935 -12.461 -8.508 1 98.5 17 ASP B O 1
ATOM 1735 N N . LEU B 1 18 ? -1.819 -10.422 -8.562 1 98.5 18 LEU B N 1
ATOM 1736 C CA . LEU B 1 18 ? -3.135 -10.891 -8.984 1 98.5 18 LEU B CA 1
ATOM 1737 C C . LEU B 1 18 ? -3.518 -10.281 -10.328 1 98.5 18 LEU B C 1
ATOM 1739 O O . LEU B 1 18 ? -3.162 -9.141 -10.625 1 98.5 18 LEU B O 1
ATOM 1743 N N . GLU B 1 19 ? -4.184 -10.984 -11.094 1 98.31 19 GLU B N 1
ATOM 1744 C CA . GLU B 1 19 ? -5 -10.469 -12.188 1 98.31 19 GLU B CA 1
ATOM 1745 C C . GLU B 1 19 ? -6.488 -10.555 -11.859 1 98.31 19 GLU B C 1
ATOM 1747 O O . GLU B 1 19 ? -6.945 -11.555 -11.297 1 98.31 19 GLU B O 1
ATOM 1752 N N . THR B 1 20 ? -7.227 -9.547 -12.172 1 98.06 20 THR B N 1
ATOM 1753 C CA . THR B 1 20 ? -8.633 -9.43 -11.781 1 98.06 20 THR B CA 1
ATOM 1754 C C . THR B 1 20 ? -9.469 -8.914 -12.945 1 98.06 20 THR B C 1
ATOM 1756 O O . THR B 1 20 ? -8.938 -8.57 -14 1 98.06 20 THR B O 1
ATOM 1759 N N . THR B 1 21 ? -10.789 -8.898 -12.789 1 97.56 21 THR B N 1
ATOM 1760 C CA . THR B 1 21 ? -11.695 -8.398 -13.812 1 97.56 21 THR B CA 1
ATOM 1761 C C . THR B 1 21 ? -11.75 -6.879 -13.797 1 97.56 21 THR B C 1
ATOM 1763 O O . THR B 1 21 ? -12.32 -6.258 -14.695 1 97.56 21 THR B O 1
ATOM 1766 N N . GLY B 1 22 ? -11.18 -6.254 -12.805 1 95.38 22 GLY B N 1
ATOM 1767 C CA . GLY B 1 22 ? -11.195 -4.801 -12.719 1 95.38 22 GLY B CA 1
ATOM 1768 C C . GLY B 1 22 ? -10.5 -4.27 -11.477 1 95.38 22 GLY B C 1
ATOM 1769 O O . GLY B 1 22 ? -9.742 -4.992 -10.82 1 95.38 22 GLY B O 1
ATOM 1770 N N . PHE B 1 23 ? -10.688 -3.008 -11.156 1 92.69 23 PHE B N 1
ATOM 1771 C CA . PHE B 1 23 ? -10.016 -2.322 -10.055 1 92.69 23 PHE B CA 1
ATOM 1772 C C . PHE B 1 23 ? -10.836 -2.426 -8.773 1 92.69 23 PHE B C 1
ATOM 1774 O O . PHE B 1 23 ? -11.984 -2.879 -8.797 1 92.69 23 PHE B O 1
ATOM 1781 N N . THR B 1 24 ? -10.258 -2.102 -7.641 1 90.56 24 THR B N 1
ATOM 1782 C CA . THR B 1 24 ? -10.906 -2.26 -6.344 1 90.56 24 THR B CA 1
ATOM 1783 C C . THR B 1 24 ? -12.086 -1.301 -6.207 1 90.56 24 THR B C 1
ATOM 1785 O O . THR B 1 24 ? -13.172 -1.699 -5.781 1 90.56 24 THR B O 1
ATOM 1788 N N . GLU B 1 25 ? -11.898 0.007 -6.57 1 90.75 25 GLU B N 1
ATOM 1789 C CA . GLU B 1 25 ? -12.922 1.043 -6.488 1 90.75 25 GLU B CA 1
ATOM 1790 C C . GLU B 1 25 ? -13.773 0.88 -5.23 1 90.75 25 GLU B C 1
ATOM 1792 O O . GLU B 1 25 ? -14.977 0.629 -5.316 1 90.75 25 GLU B O 1
ATOM 1797 N N . LEU B 1 26 ? -13.195 1.183 -4.078 1 94.12 26 LEU B N 1
ATOM 1798 C CA . LEU B 1 26 ? -13.836 0.933 -2.787 1 94.12 26 LEU B CA 1
ATOM 1799 C C . LEU B 1 26 ? -15.062 1.817 -2.605 1 94.12 26 LEU B C 1
ATOM 1801 O O . LEU B 1 26 ? -16.016 1.424 -1.939 1 94.12 26 LEU B O 1
ATOM 1805 N N . PHE B 1 27 ? -15.016 2.943 -3.217 1 93.81 27 PHE B N 1
ATOM 1806 C CA . PHE B 1 27 ? -16.156 3.84 -3.066 1 93.81 27 PHE B CA 1
ATOM 1807 C C . PHE B 1 27 ? -17.438 3.17 -3.537 1 93.81 27 PHE B C 1
ATOM 1809 O O . PHE B 1 27 ? -18.484 3.277 -2.885 1 93.81 27 PHE B O 1
ATOM 1816 N N . ASP B 1 28 ? -17.375 2.455 -4.609 1 93.44 28 ASP B N 1
ATOM 1817 C CA . ASP B 1 28 ? -18.531 1.775 -5.184 1 93.44 28 ASP B CA 1
ATOM 1818 C C . ASP B 1 28 ? -18.562 0.306 -4.77 1 93.44 28 ASP B C 1
ATOM 1820 O O . ASP B 1 28 ? -19.359 -0.474 -5.297 1 93.44 28 ASP B O 1
ATOM 1824 N N . ARG B 1 29 ? -17.656 -0.077 -3.906 1 94.88 29 ARG B N 1
ATOM 1825 C CA . ARG B 1 29 ? -17.594 -1.408 -3.312 1 94.88 29 ARG B CA 1
ATOM 1826 C C . ARG B 1 29 ? -17.359 -2.475 -4.379 1 94.88 29 ARG B C 1
ATOM 1828 O O . ARG B 1 29 ? -17.828 -3.605 -4.246 1 94.88 29 ARG B O 1
ATOM 1835 N N . ARG B 1 30 ? -16.594 -2.141 -5.438 1 95.19 30 ARG B N 1
ATOM 1836 C CA . ARG B 1 30 ? -16.375 -3.029 -6.574 1 95.19 30 ARG B CA 1
ATOM 1837 C C . ARG B 1 30 ? -15.422 -4.156 -6.211 1 95.19 30 ARG B C 1
ATOM 1839 O O . ARG B 1 30 ? -15.43 -5.215 -6.844 1 95.19 30 ARG B O 1
ATOM 1846 N N . VAL B 1 31 ? -14.648 -3.986 -5.172 1 96.31 31 VAL B N 1
ATOM 1847 C CA . VAL B 1 31 ? -13.688 -4.98 -4.707 1 96.31 31 VAL B CA 1
ATOM 1848 C C . VAL B 1 31 ? -14.414 -6.27 -4.336 1 96.31 31 VAL B C 1
ATOM 1850 O O . VAL B 1 31 ? -13.828 -7.355 -4.395 1 96.31 31 VAL B O 1
ATOM 1853 N N . TYR B 1 32 ? -15.703 -6.184 -4.043 1 96.31 32 TYR B N 1
ATOM 1854 C CA . TYR B 1 32 ? -16.484 -7.344 -3.639 1 96.31 32 TYR B CA 1
ATOM 1855 C C . TYR B 1 32 ? -17.188 -7.977 -4.84 1 96.31 32 TYR B C 1
ATOM 1857 O O . TYR B 1 32 ? -17.688 -9.102 -4.754 1 96.31 32 TYR B O 1
ATOM 1865 N N . GLU B 1 33 ? -17.219 -7.258 -5.957 1 96.06 33 GLU B N 1
ATOM 1866 C CA . GLU B 1 33 ? -17.922 -7.719 -7.156 1 96.06 33 GLU B CA 1
ATOM 1867 C C . GLU B 1 33 ? -16.938 -8.281 -8.18 1 96.06 33 GLU B C 1
ATOM 1869 O O . GLU B 1 33 ? -17.219 -9.289 -8.828 1 96.06 33 GLU B O 1
ATOM 1874 N N . HIS B 1 34 ? -15.82 -7.625 -8.273 1 97.56 34 HIS B N 1
ATOM 1875 C CA . HIS B 1 34 ? -14.805 -8.086 -9.219 1 97.56 34 HIS B CA 1
ATOM 1876 C C . HIS B 1 34 ? -14.25 -9.445 -8.812 1 97.56 34 HIS B C 1
ATOM 1878 O O . HIS B 1 34 ? -14.344 -9.836 -7.645 1 97.56 34 HIS B O 1
ATOM 1884 N N . ARG B 1 35 ? -13.703 -10.094 -9.797 1 97.31 35 ARG B N 1
ATOM 1885 C CA . ARG B 1 35 ? -13.234 -11.461 -9.602 1 97.31 35 ARG B CA 1
ATOM 1886 C C . ARG B 1 35 ? -11.719 -11.555 -9.773 1 97.31 35 ARG B C 1
ATOM 1888 O O . ARG B 1 35 ? -11.156 -10.938 -10.672 1 97.31 35 ARG B O 1
ATOM 1895 N N . ILE B 1 36 ? -11.125 -12.289 -8.828 1 98.25 36 ILE B N 1
ATOM 1896 C CA . ILE B 1 36 ? -9.734 -12.68 -9.016 1 98.25 36 ILE B CA 1
ATOM 1897 C C . ILE B 1 36 ? -9.648 -13.805 -10.047 1 98.25 36 ILE B C 1
ATOM 1899 O O . ILE B 1 36 ? -10.336 -14.82 -9.93 1 98.25 36 ILE B O 1
ATOM 1903 N N . LEU B 1 37 ? -8.766 -13.609 -11.07 1 98.56 37 LEU B N 1
ATOM 1904 C CA . LEU B 1 37 ? -8.695 -14.555 -12.18 1 98.56 37 LEU B CA 1
ATOM 1905 C C . LEU B 1 37 ? -7.422 -15.391 -12.094 1 98.56 37 LEU B C 1
ATOM 1907 O O . LEU B 1 37 ? -7.395 -16.531 -12.555 1 98.56 37 LEU B O 1
ATOM 1911 N N . GLU B 1 38 ? -6.391 -14.828 -11.633 1 98.81 38 GLU B N 1
ATOM 1912 C CA . GLU B 1 38 ? -5.082 -15.477 -11.633 1 98.81 38 GLU B CA 1
ATOM 1913 C C . GLU B 1 38 ? -4.227 -15 -10.461 1 98.81 38 GLU B C 1
ATOM 1915 O O . GLU B 1 38 ? -4.266 -13.82 -10.102 1 98.81 38 GLU B O 1
ATOM 1920 N N . ILE B 1 39 ? -3.463 -15.906 -9.875 1 98.81 39 ILE B N 1
ATOM 1921 C CA . ILE B 1 39 ? -2.5 -15.609 -8.82 1 98.81 39 ILE B CA 1
ATOM 1922 C C . ILE B 1 39 ? -1.104 -16.047 -9.258 1 98.81 39 ILE B C 1
ATOM 1924 O O . ILE B 1 39 ? -0.914 -17.172 -9.719 1 98.81 39 ILE B O 1
ATOM 1928 N N . GLY B 1 40 ? -0.145 -15.172 -9.266 1 98.81 40 GLY B N 1
ATOM 1929 C CA . GLY B 1 40 ? 1.272 -15.492 -9.305 1 98.81 40 GLY B CA 1
ATOM 1930 C C . GLY B 1 40 ? 1.963 -15.312 -7.965 1 98.81 40 GLY B C 1
ATOM 1931 O O . GLY B 1 40 ? 1.825 -14.266 -7.324 1 98.81 40 GLY B O 1
ATOM 1932 N N . ALA B 1 41 ? 2.686 -16.328 -7.508 1 98.88 41 ALA B N 1
ATOM 1933 C CA . ALA B 1 41 ? 3.34 -16.266 -6.203 1 98.88 41 ALA B CA 1
ATOM 1934 C C . ALA B 1 41 ? 4.773 -16.781 -6.285 1 98.88 41 ALA B C 1
ATOM 1936 O O . ALA B 1 41 ? 5.07 -17.688 -7.062 1 98.88 41 ALA B O 1
ATOM 1937 N N . VAL B 1 42 ? 5.633 -16.203 -5.543 1 98.88 42 VAL B N 1
ATOM 1938 C CA . VAL B 1 42 ? 7.055 -16.531 -5.496 1 98.88 42 VAL B CA 1
ATOM 1939 C C . VAL B 1 42 ? 7.555 -16.453 -4.055 1 98.88 42 VAL B C 1
ATOM 1941 O O . VAL B 1 42 ? 6.996 -15.734 -3.23 1 98.88 42 VAL B O 1
ATOM 1944 N N . VAL B 1 43 ? 8.492 -17.266 -3.703 1 98.88 43 VAL B N 1
ATOM 1945 C CA . VAL B 1 43 ? 9.242 -17.141 -2.459 1 98.88 43 VAL B CA 1
ATOM 1946 C C . VAL B 1 43 ? 10.711 -16.859 -2.77 1 98.88 43 VAL B C 1
ATOM 1948 O O . VAL B 1 43 ? 11.328 -17.531 -3.59 1 98.88 43 VAL B O 1
ATOM 1951 N N . THR B 1 44 ? 11.234 -15.836 -2.213 1 98.69 44 THR B N 1
ATOM 1952 C CA . THR B 1 44 ? 12.656 -15.539 -2.373 1 98.69 44 THR B CA 1
ATOM 1953 C C . THR B 1 44 ? 13.359 -15.531 -1.02 1 98.69 44 THR B C 1
ATOM 1955 O O . THR B 1 44 ? 12.711 -15.5 0.026 1 98.69 44 THR B O 1
ATOM 1958 N N . ASP B 1 45 ? 14.68 -15.57 -1.049 1 97.44 45 ASP B N 1
ATOM 1959 C CA . ASP B 1 45 ? 15.477 -15.273 0.138 1 97.44 45 ASP B CA 1
ATOM 1960 C C . ASP B 1 45 ? 15.766 -13.773 0.244 1 97.44 45 ASP B C 1
ATOM 1962 O O . ASP B 1 45 ? 15.156 -12.969 -0.461 1 97.44 45 ASP B O 1
ATOM 1966 N N . GLU B 1 46 ? 16.672 -13.359 1.146 1 94.5 46 GLU B N 1
ATOM 1967 C CA . GLU B 1 46 ? 16.969 -11.953 1.412 1 94.5 46 GLU B CA 1
ATOM 1968 C C . GLU B 1 46 ? 17.766 -11.328 0.276 1 94.5 46 GLU B C 1
ATOM 1970 O O . GLU B 1 46 ? 17.922 -10.109 0.209 1 94.5 46 GLU B O 1
ATOM 1975 N N . HIS B 1 47 ? 18.281 -12.172 -0.6 1 95.19 47 HIS B N 1
ATOM 1976 C CA . HIS B 1 47 ? 19 -11.688 -1.769 1 95.19 47 HIS B CA 1
ATOM 1977 C C . HIS B 1 47 ? 18.109 -11.672 -3.004 1 95.19 47 HIS B C 1
ATOM 1979 O O . HIS B 1 47 ? 18.594 -11.406 -4.113 1 95.19 47 HIS B O 1
ATOM 1985 N N . PHE B 1 48 ? 16.828 -11.992 -2.797 1 97.62 48 PHE B N 1
ATOM 1986 C CA . PHE B 1 48 ? 15.812 -12.016 -3.836 1 97.62 48 PHE B CA 1
ATOM 1987 C C . PHE B 1 48 ? 16.109 -13.109 -4.859 1 97.62 48 PHE B C 1
ATOM 1989 O O . PHE B 1 48 ? 15.805 -12.953 -6.043 1 97.62 48 PHE B O 1
ATOM 1996 N N . THR B 1 49 ? 16.781 -14.109 -4.426 1 97.81 49 THR B N 1
ATOM 1997 C CA . THR B 1 49 ? 16.875 -15.336 -5.215 1 97.81 49 THR B CA 1
ATOM 1998 C C . THR B 1 49 ? 15.578 -16.125 -5.168 1 97.81 49 THR B C 1
ATOM 2000 O O . THR B 1 49 ? 15.055 -16.422 -4.09 1 97.81 49 THR B O 1
ATOM 2003 N N . VAL B 1 50 ? 15.125 -16.469 -6.285 1 98.56 50 VAL B N 1
ATOM 2004 C CA . VAL B 1 50 ? 13.867 -17.203 -6.348 1 98.56 50 VAL B CA 1
ATOM 2005 C C . VAL B 1 50 ? 14.078 -18.641 -5.84 1 98.56 50 VAL B C 1
ATOM 2007 O O . VAL B 1 50 ? 14.938 -19.359 -6.348 1 98.56 50 VAL B O 1
ATOM 2010 N N . LEU B 1 51 ? 13.305 -19.016 -4.883 1 98.56 51 LEU B N 1
ATOM 2011 C CA . LEU B 1 51 ? 13.406 -20.344 -4.293 1 98.56 51 LEU B CA 1
ATOM 2012 C C . LEU B 1 51 ? 12.273 -21.25 -4.77 1 98.56 51 LEU B C 1
ATOM 2014 O O . LEU B 1 51 ? 12.438 -22.469 -4.867 1 98.56 51 LEU B O 1
ATOM 2018 N N . ALA B 1 52 ? 11.156 -20.672 -4.98 1 98.81 52 ALA B N 1
ATOM 2019 C CA . ALA B 1 52 ? 9.961 -21.375 -5.441 1 98.81 52 ALA B CA 1
ATOM 2020 C C . ALA B 1 52 ? 8.977 -20.422 -6.102 1 98.81 52 ALA B C 1
ATOM 2022 O O . ALA B 1 52 ? 8.992 -19.219 -5.832 1 98.81 52 ALA B O 1
ATOM 2023 N N . SER B 1 53 ? 8.172 -20.891 -6.996 1 98.81 53 SER B N 1
ATOM 2024 C CA . SER B 1 53 ? 7.121 -20.125 -7.637 1 98.81 53 SER B CA 1
ATOM 2025 C C . SER B 1 53 ? 5.918 -21 -7.98 1 98.81 53 SER B C 1
ATOM 2027 O O . SER B 1 53 ? 6.039 -22.219 -8.055 1 98.81 53 SER B O 1
ATOM 2029 N N . THR B 1 54 ? 4.762 -20.391 -8.141 1 98.69 54 THR B N 1
ATOM 2030 C CA . THR B 1 54 ? 3.551 -21.078 -8.578 1 98.69 54 THR B CA 1
ATOM 2031 C C . THR B 1 54 ? 2.598 -20.109 -9.266 1 98.69 54 THR B C 1
ATOM 2033 O O . THR B 1 54 ? 2.721 -18.891 -9.109 1 98.69 54 THR B O 1
ATOM 2036 N N . SER B 1 55 ? 1.782 -20.594 -10.078 1 98.25 55 SER B N 1
ATOM 2037 C CA . SER B 1 55 ? 0.703 -19.875 -10.758 1 98.25 55 SER B CA 1
ATOM 2038 C C . SER B 1 55 ? -0.619 -20.625 -10.625 1 98.25 55 SER B C 1
ATOM 2040 O O . SER B 1 55 ? -0.669 -21.844 -10.812 1 98.25 55 SER B O 1
ATOM 2042 N N . ILE B 1 56 ? -1.614 -19.938 -10.234 1 98.62 56 ILE B N 1
ATOM 2043 C CA . ILE B 1 56 ? -2.936 -20.531 -10.055 1 98.62 56 ILE B CA 1
ATOM 2044 C C . ILE B 1 56 ? -3.969 -19.75 -10.852 1 98.62 56 ILE B C 1
ATOM 2046 O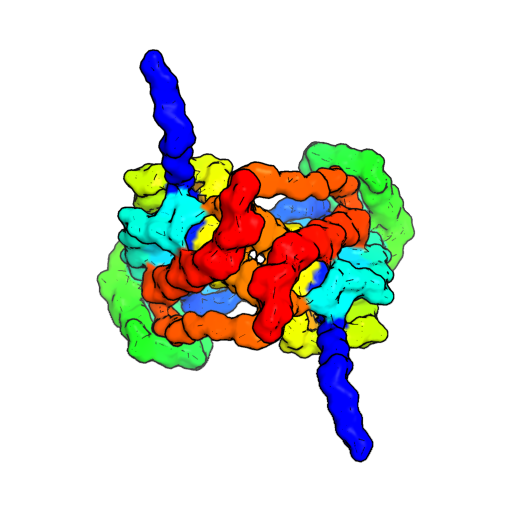 O . ILE B 1 56 ? -4.113 -18.531 -10.672 1 98.62 56 ILE B O 1
ATOM 2050 N N . VAL B 1 57 ? -4.633 -20.375 -11.766 1 98.62 57 VAL B N 1
ATOM 2051 C CA . VAL B 1 57 ? -5.758 -19.766 -12.469 1 98.62 57 VAL B CA 1
ATOM 2052 C C . VAL B 1 57 ? -7.07 -20.188 -11.805 1 98.62 57 VAL B C 1
ATOM 2054 O O . VAL B 1 57 ? -7.273 -21.375 -11.516 1 98.62 57 VAL B O 1
ATOM 2057 N N . ILE B 1 58 ? -7.934 -19.266 -11.586 1 98.62 58 ILE B N 1
ATOM 2058 C CA . ILE B 1 58 ? -9.148 -19.5 -10.805 1 98.62 58 ILE B CA 1
ATOM 2059 C C . ILE B 1 58 ? -10.344 -19.625 -11.742 1 98.62 58 ILE B C 1
ATOM 2061 O O . ILE B 1 58 ? -10.516 -18.812 -12.656 1 98.62 58 ILE B O 1
ATOM 2065 N N . GLN B 1 59 ? -11.125 -20.594 -11.477 1 97.5 59 GLN B N 1
ATOM 2066 C CA . GLN B 1 59 ? -12.367 -20.781 -12.234 1 97.5 59 GLN B CA 1
ATOM 2067 C C . GLN B 1 59 ? -13.367 -19.672 -11.922 1 97.5 59 GLN B C 1
ATOM 2069 O O . GLN B 1 59 ? -13.656 -19.391 -10.758 1 97.5 59 GLN B O 1
ATOM 2074 N N . GLN B 1 60 ? -13.859 -19.047 -12.984 1 96.25 60 GLN B N 1
ATOM 2075 C CA . GLN B 1 60 ? -14.93 -18.062 -12.891 1 96.25 60 GLN B CA 1
ATOM 2076 C C . GLN B 1 60 ? -15.945 -18.25 -14.016 1 96.25 60 GLN B C 1
ATOM 2078 O O . GLN B 1 60 ? -15.578 -18.562 -15.141 1 96.25 60 GLN B O 1
ATOM 2083 N N . PRO B 1 61 ? -17.266 -18.062 -13.711 1 94.69 61 PRO B N 1
ATOM 2084 C CA . PRO B 1 61 ? -18.234 -18.047 -14.812 1 94.69 61 PRO B CA 1
ATOM 2085 C C . PRO B 1 61 ? -17.953 -16.938 -15.828 1 94.69 61 PRO B C 1
ATOM 2087 O O . PRO B 1 61 ? -17.938 -15.758 -15.461 1 94.69 61 PRO B O 1
ATOM 2090 N N . MET B 1 62 ? -17.812 -17.328 -17.047 1 93.62 62 MET B N 1
ATOM 2091 C CA . MET B 1 62 ? -17.391 -16.375 -18.078 1 93.62 62 MET B CA 1
ATOM 2092 C C . MET B 1 62 ? -18.438 -15.281 -18.25 1 93.62 62 MET B C 1
ATOM 2094 O O . MET B 1 62 ? -18.094 -14.133 -18.531 1 93.62 62 MET B O 1
ATOM 2098 N N . VAL B 1 63 ? -19.641 -15.555 -18.062 1 94.62 63 VAL B N 1
ATOM 2099 C CA . VAL B 1 63 ? -20.703 -14.547 -18.188 1 94.62 63 VAL B CA 1
ATOM 2100 C C . VAL B 1 63 ? -20.438 -13.414 -17.188 1 94.62 63 VAL B C 1
ATOM 2102 O O . VAL B 1 63 ? -20.547 -12.242 -17.531 1 94.62 63 VAL B O 1
ATOM 2105 N N . ARG B 1 64 ? -20.078 -13.781 -16.016 1 94.44 64 ARG B N 1
ATOM 2106 C CA . ARG B 1 64 ? -19.797 -12.789 -14.984 1 94.44 64 ARG B CA 1
ATOM 2107 C C . ARG B 1 64 ? -18.5 -12.047 -15.289 1 94.44 64 ARG B C 1
ATOM 2109 O O . ARG B 1 64 ? -18.422 -10.828 -15.109 1 94.44 64 ARG B O 1
ATOM 2116 N N . VAL B 1 65 ? -17.516 -12.781 -15.727 1 96.06 65 VAL B N 1
ATOM 2117 C CA . VAL B 1 65 ? -16.219 -12.203 -16.062 1 96.06 65 VAL B CA 1
ATOM 2118 C C . VAL B 1 65 ? -16.375 -11.125 -17.125 1 96.06 65 VAL B C 1
ATOM 2120 O O . VAL B 1 65 ? -15.859 -10.016 -16.984 1 96.06 65 VAL B O 1
ATOM 2123 N N . LEU B 1 66 ? -17.141 -11.414 -18.125 1 95.06 66 LEU B N 1
ATOM 2124 C CA . LEU B 1 66 ? -17.328 -10.484 -19.234 1 95.06 66 LEU B CA 1
ATOM 2125 C C . LEU B 1 66 ? -18.172 -9.289 -18.812 1 95.06 66 LEU B C 1
ATOM 2127 O O . LEU B 1 66 ? -17.969 -8.172 -19.297 1 95.06 66 LEU B O 1
ATOM 2131 N N . GLU B 1 67 ? -19.078 -9.531 -17.938 1 95.44 67 GLU B N 1
ATOM 2132 C CA . GLU B 1 67 ? -19.922 -8.453 -17.422 1 95.44 67 GLU B CA 1
ATOM 2133 C C . GLU B 1 67 ? -19.109 -7.461 -16.594 1 95.44 67 GLU B C 1
ATOM 2135 O O . GLU B 1 67 ? -19.359 -6.254 -16.656 1 95.44 67 GLU B O 1
ATOM 2140 N N . LEU B 1 68 ? -18.156 -7.953 -15.875 1 95.38 68 LEU B N 1
ATOM 2141 C CA . LEU B 1 68 ? -17.422 -7.145 -14.914 1 95.38 68 LEU B CA 1
ATOM 2142 C C . LEU B 1 68 ? -16.203 -6.5 -15.578 1 95.38 68 LEU B C 1
ATOM 2144 O O . LEU B 1 68 ? -15.641 -5.539 -15.047 1 95.38 68 LEU B O 1
ATOM 2148 N N . SER B 1 69 ? -15.781 -7.078 -16.672 1 96.06 69 SER B N 1
ATOM 2149 C CA . SER B 1 69 ? -14.586 -6.582 -17.344 1 96.06 69 SER B CA 1
ATOM 2150 C C . SER B 1 69 ? -14.922 -5.492 -18.344 1 96.06 69 SER B C 1
ATOM 2152 O O . SER B 1 69 ? -15.789 -5.68 -19.203 1 96.06 69 SER B O 1
ATOM 2154 N N . ASP B 1 70 ? -14.203 -4.418 -18.25 1 95 70 ASP B N 1
ATOM 2155 C CA . ASP B 1 70 ? -14.398 -3.406 -19.281 1 95 70 ASP B CA 1
ATOM 2156 C C . ASP B 1 70 ? -13.688 -3.799 -20.578 1 95 70 ASP B C 1
ATOM 2158 O O . ASP B 1 70 ? -13.094 -4.875 -20.656 1 95 70 ASP B O 1
ATOM 2162 N N . GLU B 1 71 ? -13.742 -2.934 -21.547 1 95.62 71 GLU B N 1
ATOM 2163 C CA . GLU B 1 71 ? -13.219 -3.268 -22.875 1 95.62 71 GLU B CA 1
ATOM 2164 C C . GLU B 1 71 ? -11.711 -3.475 -22.844 1 95.62 71 GLU B C 1
ATOM 2166 O O . GLU B 1 71 ? -11.188 -4.391 -23.484 1 95.62 71 GLU B O 1
ATOM 2171 N N . ALA B 1 72 ? -11.078 -2.658 -22.125 1 94 72 ALA B N 1
ATOM 2172 C CA . ALA B 1 72 ? -9.625 -2.74 -22.047 1 94 72 ALA B CA 1
ATOM 2173 C C . ALA B 1 72 ? -9.18 -4.031 -21.359 1 94 72 ALA B C 1
ATOM 2175 O O . ALA B 1 72 ? -8.273 -4.715 -21.844 1 94 72 ALA B O 1
ATOM 2176 N N . VAL B 1 73 ? -9.852 -4.395 -20.312 1 93.88 73 VAL B N 1
ATOM 2177 C CA . VAL B 1 73 ? -9.531 -5.605 -19.562 1 93.88 73 VAL B CA 1
ATOM 2178 C C . VAL B 1 73 ? -9.875 -6.836 -20.391 1 93.88 73 VAL B C 1
ATOM 2180 O O . VAL B 1 73 ? -9.109 -7.801 -20.438 1 93.88 73 VAL B O 1
ATOM 2183 N N . THR B 1 74 ? -10.984 -6.797 -21.062 1 95.31 74 THR B N 1
ATOM 2184 C CA . THR B 1 74 ? -11.414 -7.902 -21.906 1 95.31 74 THR B CA 1
ATOM 2185 C C . THR B 1 74 ? -10.406 -8.164 -23.016 1 95.31 74 THR B C 1
ATOM 2187 O O . THR B 1 74 ? -10 -9.305 -23.25 1 95.31 74 THR B O 1
ATOM 2190 N N . ARG B 1 75 ? -10.039 -7.09 -23.641 1 95.19 75 ARG B N 1
ATOM 2191 C CA . ARG B 1 75 ? -9.07 -7.219 -24.719 1 95.19 75 ARG B CA 1
ATOM 2192 C C . ARG B 1 75 ? -7.742 -7.754 -24.203 1 95.19 75 ARG B C 1
ATOM 2194 O O . ARG B 1 75 ? -7.148 -8.648 -24.812 1 95.19 75 ARG B O 1
ATOM 2201 N N . MET B 1 76 ? -7.328 -7.277 -23.109 1 94.38 76 MET B N 1
ATOM 2202 C CA . MET B 1 76 ? -6.055 -7.648 -22.5 1 94.38 76 MET B CA 1
ATOM 2203 C C . MET B 1 76 ? -6.023 -9.141 -22.156 1 94.38 76 MET B C 1
ATOM 2205 O O . MET B 1 76 ? -5.141 -9.859 -22.625 1 94.38 76 MET B O 1
ATOM 2209 N N . HIS B 1 77 ? -7.059 -9.656 -21.516 1 95.44 77 HIS B N 1
ATOM 2210 C CA . HIS B 1 77 ? -7.059 -11.031 -21.016 1 95.44 77 HIS B CA 1
ATOM 2211 C C . HIS B 1 77 ? -7.422 -12.016 -22.125 1 95.44 77 HIS B C 1
ATOM 2213 O O . HIS B 1 77 ? -7.125 -13.203 -22.016 1 95.44 77 HIS B O 1
ATOM 2219 N N . THR B 1 78 ? -8.055 -11.469 -23.156 1 94.62 78 THR B N 1
ATOM 2220 C CA . THR B 1 78 ? -8.242 -12.297 -24.359 1 94.62 78 THR B CA 1
ATOM 2221 C C . THR B 1 78 ? -6.914 -12.492 -25.078 1 94.62 78 THR B C 1
ATOM 2223 O O . THR B 1 78 ? -6.555 -13.625 -25.422 1 94.62 78 THR B O 1
ATOM 2226 N N . ASN B 1 79 ? -6.223 -11.398 -25.172 1 94.56 79 ASN B N 1
ATOM 2227 C CA . ASN B 1 79 ? -4.98 -11.398 -25.938 1 94.56 79 ASN B CA 1
ATOM 2228 C C . ASN B 1 79 ? -3.895 -12.219 -25.25 1 94.56 79 ASN B C 1
ATOM 2230 O O . ASN B 1 79 ? -3.088 -12.875 -25.906 1 94.56 79 ASN B O 1
ATOM 2234 N N . ASN B 1 80 ? -3.883 -12.234 -23.922 1 94.94 80 ASN B N 1
ATOM 2235 C CA . ASN B 1 80 ? -2.803 -12.922 -23.219 1 94.94 80 ASN B CA 1
ATOM 2236 C C . ASN B 1 80 ? -3.193 -14.352 -22.859 1 94.94 80 ASN B C 1
ATOM 2238 O O . ASN B 1 80 ? -2.418 -15.07 -22.219 1 94.94 80 ASN B O 1
ATOM 2242 N N . GLY B 1 81 ? -4.473 -14.742 -23.25 1 95.94 81 GLY B N 1
ATOM 2243 C CA . GLY B 1 81 ? -4.895 -16.125 -23.109 1 95.94 81 GLY B CA 1
ATOM 2244 C C . GLY B 1 81 ? -5.484 -16.438 -21.734 1 95.94 81 GLY B C 1
ATOM 2245 O O . GLY B 1 81 ? -5.895 -17.562 -21.484 1 95.94 81 GLY B O 1
ATOM 2246 N N . LEU B 1 82 ? -5.602 -15.461 -20.859 1 96.88 82 LEU B N 1
ATOM 2247 C CA . LEU B 1 82 ? -6.051 -15.719 -19.5 1 96.88 82 LEU B CA 1
ATOM 2248 C C . LEU B 1 82 ? -7.504 -16.172 -19.484 1 96.88 82 LEU B C 1
ATOM 2250 O O . LEU B 1 82 ? -7.863 -17.094 -18.75 1 96.88 82 LEU B O 1
ATOM 2254 N N . PHE B 1 83 ? -8.359 -15.594 -20.312 1 96.62 83 PHE B N 1
ATOM 2255 C CA . PHE B 1 83 ? -9.766 -15.977 -20.328 1 96.62 83 PHE B CA 1
ATOM 2256 C C . PHE B 1 83 ? -9.93 -17.438 -20.719 1 96.62 83 PHE B C 1
ATOM 2258 O O . PHE B 1 83 ? -10.742 -18.156 -20.141 1 96.62 83 PHE B O 1
ATOM 2265 N N . ASP B 1 84 ? -9.148 -17.875 -21.703 1 96.56 84 ASP B N 1
ATOM 2266 C CA . ASP B 1 84 ? -9.195 -19.281 -22.094 1 96.56 84 ASP B CA 1
ATOM 2267 C C . ASP B 1 84 ? -8.812 -20.188 -20.938 1 96.56 84 ASP B C 1
ATOM 2269 O O . ASP B 1 84 ? -9.43 -21.234 -20.734 1 96.56 84 ASP B O 1
ATOM 2273 N N . GLU B 1 85 ? -7.836 -19.797 -20.172 1 97.56 85 GLU B N 1
ATOM 2274 C CA . GLU B 1 85 ? -7.379 -20.594 -19.047 1 97.56 85 GLU B CA 1
ATOM 2275 C C . GLU B 1 85 ? -8.406 -20.594 -17.922 1 97.56 85 GLU B C 1
ATOM 2277 O O . GLU B 1 85 ? -8.562 -21.594 -17.203 1 97.56 85 GLU B O 1
ATOM 2282 N N . VAL B 1 86 ? -9.086 -19.484 -17.75 1 97.38 86 VAL B N 1
ATOM 2283 C CA . VAL B 1 86 ? -10.117 -19.375 -16.719 1 97.38 86 VAL B CA 1
ATOM 2284 C C . VAL B 1 86 ? -11.25 -20.359 -17.016 1 97.38 86 VAL B C 1
ATOM 2286 O O . VAL B 1 86 ? -11.742 -21.031 -16.109 1 97.38 86 VAL B O 1
ATOM 2289 N N . VA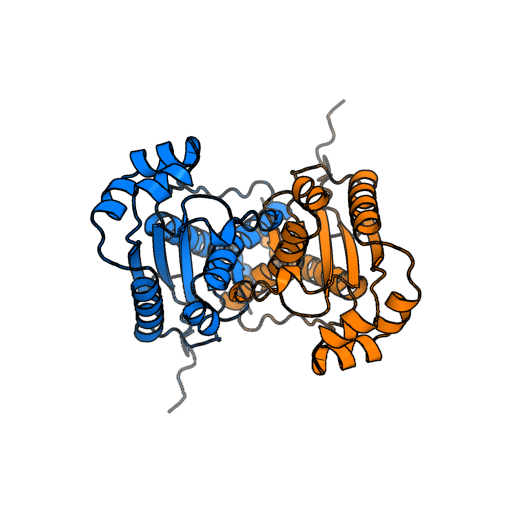L B 1 87 ? -11.586 -20.469 -18.25 1 94.44 87 VAL B N 1
ATOM 2290 C CA . VAL B 1 87 ? -12.664 -21.375 -18.688 1 94.44 87 VAL B CA 1
ATOM 2291 C C . VAL B 1 87 ? -12.258 -22.812 -18.438 1 94.44 87 VAL B C 1
ATOM 2293 O O . VAL B 1 87 ? -13.102 -23.641 -18.078 1 94.44 87 VAL B O 1
ATOM 2296 N N . LYS B 1 88 ? -11.023 -23.062 -18.531 1 96.44 88 LYS B N 1
ATOM 2297 C CA . LYS B 1 88 ? -10.539 -24.438 -18.453 1 96.44 88 LYS B CA 1
ATOM 2298 C C . LYS B 1 88 ? -10.203 -24.812 -17.016 1 96.44 88 LYS B C 1
ATOM 2300 O O . LYS B 1 88 ? -10.008 -25.984 -16.703 1 96.44 88 LYS B O 1
ATOM 2305 N N . SER B 1 89 ? -10.164 -23.828 -16.172 1 97.56 89 SER B N 1
ATOM 2306 C CA . SER B 1 89 ? -9.766 -24.094 -14.789 1 97.56 89 SER B CA 1
ATOM 2307 C C . SER B 1 89 ? -10.906 -24.719 -13.992 1 97.56 89 SER B C 1
ATOM 2309 O O . SER B 1 89 ? -12.07 -24.422 -14.234 1 97.56 89 SER B O 1
ATOM 2311 N N . PHE B 1 90 ? -10.477 -25.531 -12.969 1 97.31 90 PHE B N 1
ATOM 2312 C CA . PHE B 1 90 ? -11.438 -26.109 -12.039 1 97.31 90 PHE B CA 1
ATOM 2313 C C . PHE B 1 90 ? -11.156 -25.656 -10.609 1 97.31 90 PHE B C 1
ATOM 2315 O O . PHE B 1 90 ? -11.789 -26.141 -9.664 1 97.31 90 PHE B O 1
ATOM 2322 N N . THR B 1 91 ? -10.234 -24.812 -10.469 1 98.5 91 THR B N 1
ATOM 2323 C CA . THR B 1 91 ? -9.82 -24.344 -9.141 1 98.5 91 THR B CA 1
ATOM 2324 C C . THR B 1 91 ? -10.719 -23.203 -8.672 1 98.5 91 THR B C 1
ATOM 2326 O O . THR B 1 91 ? -10.766 -22.141 -9.297 1 98.5 91 THR B O 1
ATOM 2329 N N . THR B 1 92 ? -11.453 -23.438 -7.551 1 98.31 92 THR B N 1
ATOM 2330 C CA . THR B 1 92 ? -12.273 -22.391 -6.953 1 98.31 92 THR B CA 1
ATOM 2331 C C . THR B 1 92 ? -11.391 -21.391 -6.211 1 98.31 92 THR B C 1
ATOM 2333 O O . THR B 1 92 ? -10.219 -21.656 -5.941 1 98.31 92 THR B O 1
ATOM 2336 N N . LEU B 1 93 ? -11.969 -20.266 -5.906 1 98.12 93 LEU B N 1
ATOM 2337 C CA . LEU B 1 93 ? -11.234 -19.25 -5.152 1 98.12 93 LEU B CA 1
ATOM 2338 C C . LEU B 1 93 ? -10.789 -19.812 -3.801 1 98.12 93 LEU B C 1
ATOM 2340 O O . LEU B 1 93 ? -9.648 -19.578 -3.377 1 98.12 93 LEU B O 1
ATOM 2344 N N . LYS B 1 94 ? -11.664 -20.484 -3.154 1 98.31 94 LYS B N 1
ATOM 2345 C CA . LYS B 1 94 ? -11.344 -21.078 -1.854 1 98.31 94 LYS B CA 1
ATOM 2346 C C . LYS B 1 94 ? -10.203 -22.078 -1.97 1 98.31 94 LYS B C 1
ATOM 2348 O O . LYS B 1 94 ? -9.297 -22.094 -1.135 1 98.31 94 LYS B O 1
ATOM 2353 N N . ALA B 1 95 ? -10.258 -22.891 -2.959 1 98.75 95 ALA B N 1
ATOM 2354 C CA . ALA B 1 95 ? -9.188 -23.859 -3.188 1 98.75 95 ALA B CA 1
ATOM 2355 C C . ALA B 1 95 ? -7.867 -23.141 -3.48 1 98.75 95 ALA B C 1
ATOM 2357 O O . ALA B 1 95 ? -6.812 -23.547 -2.99 1 98.75 95 ALA B O 1
ATOM 2358 N N . ALA B 1 96 ? -7.941 -22.141 -4.281 1 98.81 96 ALA B N 1
ATOM 2359 C CA . ALA B 1 96 ? -6.754 -21.359 -4.605 1 98.81 96 ALA B CA 1
ATOM 2360 C C . ALA B 1 96 ? -6.133 -20.75 -3.35 1 98.81 96 ALA B C 1
ATOM 2362 O O . ALA B 1 96 ? -4.91 -20.781 -3.18 1 98.81 96 ALA B O 1
ATOM 2363 N N . GLU B 1 97 ? -6.957 -20.188 -2.502 1 98.75 97 GLU B N 1
ATOM 2364 C CA . GLU B 1 97 ? -6.516 -19.609 -1.235 1 98.75 97 GLU B CA 1
ATOM 2365 C C . GLU B 1 97 ? -5.754 -20.625 -0.398 1 98.75 97 GLU B C 1
ATOM 2367 O O . GLU B 1 97 ? -4.664 -20.344 0.103 1 98.75 97 GLU B O 1
ATOM 2372 N N . HIS B 1 98 ? -6.277 -21.781 -0.263 1 98.75 98 HIS B N 1
ATOM 2373 C CA . HIS B 1 98 ? -5.648 -22.844 0.517 1 98.75 98 HIS B CA 1
ATOM 2374 C C . HIS B 1 98 ? -4.344 -23.297 -0.126 1 98.75 98 HIS B C 1
ATOM 2376 O O . HIS B 1 98 ? -3.35 -23.531 0.569 1 98.75 98 HIS B O 1
ATOM 2382 N N . GLN B 1 99 ? -4.375 -23.484 -1.415 1 98.75 99 GLN B N 1
ATOM 2383 C CA . GLN B 1 99 ? -3.176 -23.875 -2.145 1 98.75 99 GLN B CA 1
ATOM 2384 C C . GLN B 1 99 ? -2.049 -22.875 -1.942 1 98.75 99 GLN B C 1
ATOM 2386 O O . GLN B 1 99 ? -0.889 -23.25 -1.77 1 98.75 99 GLN B O 1
ATOM 2391 N N . LEU B 1 100 ? -2.42 -21.641 -1.981 1 98.81 100 LEU B N 1
ATOM 2392 C CA . LEU B 1 100 ? -1.425 -20.594 -1.837 1 98.81 100 LEU B CA 1
ATOM 2393 C C . LEU B 1 100 ? -0.806 -20.609 -0.443 1 98.81 100 LEU B C 1
ATOM 2395 O O . LEU B 1 100 ? 0.41 -20.469 -0.296 1 98.81 100 LEU B O 1
ATOM 2399 N N . ILE B 1 101 ? -1.631 -20.766 0.595 1 98.88 101 ILE B N 1
ATOM 2400 C CA . ILE B 1 101 ? -1.139 -20.828 1.966 1 98.88 101 ILE B CA 1
ATOM 2401 C C . ILE B 1 101 ? -0.204 -22.031 2.115 1 98.88 101 ILE B C 1
ATOM 2403 O O . ILE B 1 101 ? 0.876 -21.922 2.699 1 98.88 101 ILE B O 1
ATOM 2407 N N . GLN B 1 102 ? -0.556 -23.125 1.559 1 98.81 102 GLN B N 1
ATOM 2408 C CA . GLN B 1 102 ? 0.273 -24.328 1.606 1 98.81 102 GLN B CA 1
ATOM 2409 C C . GLN B 1 102 ? 1.591 -24.125 0.867 1 98.81 102 GLN B C 1
ATOM 2411 O O . GLN B 1 102 ? 2.648 -24.531 1.34 1 98.81 102 GLN B O 1
ATOM 2416 N N . PHE B 1 103 ? 1.496 -23.531 -0.278 1 98.88 103 PHE B N 1
ATOM 2417 C CA . PHE B 1 103 ? 2.697 -23.234 -1.047 1 98.88 103 PHE B CA 1
ATOM 2418 C C . PHE B 1 103 ? 3.684 -22.422 -0.21 1 98.88 103 PHE B C 1
ATOM 2420 O O . PHE B 1 103 ? 4.867 -22.766 -0.147 1 98.88 103 PHE B O 1
ATOM 2427 N N . TYR B 1 104 ? 3.191 -21.328 0.434 1 98.81 104 TYR B N 1
ATOM 2428 C CA . TYR B 1 104 ? 4.055 -20.484 1.259 1 98.81 104 TYR B CA 1
ATOM 2429 C C . TYR B 1 104 ? 4.609 -21.281 2.441 1 98.81 104 TYR B C 1
ATOM 2431 O O . TYR B 1 104 ? 5.812 -21.25 2.709 1 98.81 104 TYR B O 1
ATOM 2439 N N . ARG B 1 105 ? 3.797 -22.062 3.102 1 98.62 105 ARG B N 1
ATOM 2440 C CA . ARG B 1 105 ? 4.227 -22.844 4.254 1 98.62 105 ARG B CA 1
ATOM 2441 C C . AR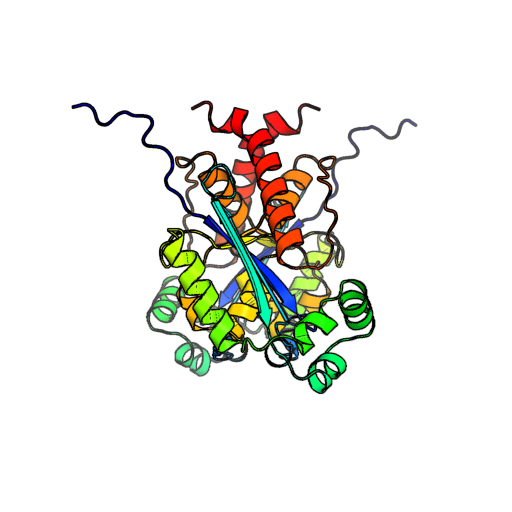G B 1 105 ? 5.289 -23.859 3.857 1 98.62 105 ARG B C 1
ATOM 2443 O O . ARG B 1 105 ? 6.324 -23.984 4.52 1 98.62 105 ARG B O 1
ATOM 2450 N N . GLN B 1 106 ? 5.082 -24.562 2.811 1 98.56 106 GLN B N 1
ATOM 2451 C CA . GLN B 1 106 ? 5.973 -25.625 2.359 1 98.56 106 GLN B CA 1
ATOM 2452 C C . GLN B 1 106 ? 7.328 -25.062 1.936 1 98.56 106 GLN B C 1
ATOM 2454 O O . GLN B 1 106 ? 8.328 -25.781 1.93 1 98.56 106 GLN B O 1
ATOM 2459 N N . ASN B 1 107 ? 7.273 -23.828 1.591 1 98.56 107 ASN B N 1
ATOM 2460 C CA . ASN B 1 107 ? 8.523 -23.219 1.138 1 98.56 107 ASN B CA 1
ATOM 2461 C C . ASN B 1 107 ? 9.117 -22.312 2.201 1 98.56 107 ASN B C 1
ATOM 2463 O O . ASN B 1 107 ? 9.922 -21.422 1.889 1 98.56 107 ASN B O 1
ATOM 2467 N N . GLY B 1 108 ? 8.68 -22.422 3.463 1 98.12 108 GLY B N 1
ATOM 2468 C CA . GLY B 1 108 ? 9.391 -21.891 4.609 1 98.12 108 GLY B CA 1
ATOM 2469 C C . GLY B 1 108 ? 8.891 -20.516 5.043 1 98.12 108 GLY B C 1
ATOM 2470 O O . GLY B 1 108 ? 9.484 -19.875 5.91 1 98.12 108 GLY B O 1
ATOM 2471 N N . VAL B 1 109 ? 7.805 -20.078 4.477 1 98.44 109 VAL B N 1
ATOM 2472 C CA . VAL B 1 109 ? 7.254 -18.797 4.902 1 98.44 109 VAL B CA 1
ATOM 2473 C C . VAL B 1 109 ? 6.492 -18.969 6.215 1 98.44 109 VAL B C 1
ATOM 2475 O O . VAL B 1 109 ? 5.574 -19.797 6.309 1 98.44 109 VAL B O 1
ATOM 2478 N N . SER B 1 110 ? 6.906 -18.219 7.156 1 97.56 110 SER B N 1
ATOM 2479 C CA . SER B 1 110 ? 6.242 -18.266 8.453 1 97.56 110 SER B CA 1
ATOM 2480 C C . SER B 1 110 ? 5.062 -17.312 8.508 1 97.56 110 SER B C 1
ATOM 2482 O O . SER B 1 110 ? 5.105 -16.234 7.914 1 97.56 110 SER B O 1
ATOM 2484 N N . LYS B 1 111 ? 4.059 -17.75 9.25 1 98.12 111 LYS B N 1
ATOM 2485 C CA . LYS B 1 111 ? 2.865 -16.922 9.43 1 98.12 111 LYS B CA 1
ATOM 2486 C C . LYS B 1 111 ? 3.205 -15.602 10.125 1 98.12 111 LYS B C 1
ATOM 2488 O O . LYS B 1 111 ? 3.836 -15.594 11.18 1 98.12 111 LYS B O 1
ATOM 2493 N N . LYS B 1 112 ? 2.859 -14.492 9.523 1 97.81 112 LYS B N 1
ATOM 2494 C CA . LYS B 1 112 ? 2.873 -13.141 10.094 1 97.81 112 LYS B CA 1
ATOM 2495 C C . LYS B 1 112 ? 4.285 -12.742 10.516 1 97.81 112 LYS B C 1
ATOM 2497 O O . LYS B 1 112 ? 4.477 -12.188 11.602 1 97.81 112 LYS B O 1
ATOM 2502 N N . VAL B 1 113 ? 5.234 -13.039 9.672 1 96.75 113 VAL B N 1
ATOM 2503 C CA . VAL B 1 113 ? 6.617 -12.695 9.992 1 96.75 113 VAL B CA 1
ATOM 2504 C C . VAL B 1 113 ? 7.184 -11.789 8.898 1 96.75 113 VAL B C 1
ATOM 2506 O O . VAL B 1 113 ? 7.531 -10.633 9.164 1 96.75 113 VAL B O 1
ATOM 2509 N N . GLU B 1 114 ? 7.172 -12.273 7.703 1 97.81 114 GLU B N 1
ATOM 2510 C CA . GLU B 1 114 ? 7.789 -11.539 6.602 1 97.81 114 GLU B CA 1
ATOM 2511 C C . GLU B 1 114 ? 6.781 -10.633 5.906 1 97.81 114 GLU B C 1
ATOM 2513 O O . GLU B 1 114 ? 5.617 -11 5.742 1 97.81 114 GLU B O 1
ATOM 2518 N N . PRO B 1 115 ? 7.203 -9.438 5.484 1 97.94 115 PRO B N 1
ATOM 2519 C CA . PRO B 1 115 ? 6.289 -8.609 4.695 1 97.94 115 PRO B CA 1
ATOM 2520 C C . PRO B 1 115 ? 5.883 -9.266 3.377 1 97.94 115 PRO B C 1
ATOM 2522 O O . PRO B 1 115 ? 6.668 -10.016 2.791 1 97.94 115 PRO B O 1
ATOM 2525 N N . LEU B 1 116 ? 4.66 -9.047 2.996 1 98.62 116 LEU B N 1
ATOM 2526 C CA . LEU B 1 116 ? 4.262 -9.43 1.646 1 98.62 116 LEU B CA 1
ATOM 2527 C C . LEU B 1 116 ? 4.918 -8.523 0.609 1 98.62 116 LEU B C 1
ATOM 2529 O O . LEU B 1 116 ? 4.848 -7.297 0.719 1 98.62 116 LEU B O 1
ATOM 2533 N N . CYS B 1 117 ? 5.574 -9.125 -0.33 1 98.81 117 CYS B N 1
ATOM 2534 C CA . CYS B 1 117 ? 6.316 -8.383 -1.344 1 98.81 117 CYS B CA 1
ATOM 2535 C C . CYS B 1 117 ? 5.543 -8.336 -2.658 1 98.81 117 CYS B C 1
ATOM 2537 O O . CYS B 1 117 ? 4.777 -9.25 -2.965 1 98.81 117 CYS B O 1
ATOM 2539 N N . GLY B 1 118 ? 5.797 -7.293 -3.426 1 98.06 118 GLY B N 1
ATOM 2540 C CA . GLY B 1 118 ? 5.211 -7.137 -4.746 1 98.06 118 GLY B CA 1
ATOM 2541 C C . GLY B 1 118 ? 5.422 -5.75 -5.332 1 98.06 118 GLY B C 1
ATOM 2542 O O . GLY B 1 118 ? 6.289 -5.004 -4.875 1 98.06 118 GLY B O 1
ATOM 2543 N N . SER B 1 119 ? 4.742 -5.48 -6.375 1 96.94 119 SER B N 1
ATOM 2544 C CA . SER B 1 119 ? 4.688 -4.176 -7.027 1 96.94 119 SER B CA 1
ATOM 2545 C C . SER B 1 119 ? 3.252 -3.664 -7.117 1 96.94 119 SER B C 1
ATOM 2547 O O . SER B 1 119 ? 2.402 -4.289 -7.758 1 96.94 119 SER B O 1
ATOM 2549 N N . GLY B 1 120 ? 3.1 -2.479 -6.473 1 95.5 120 GLY B N 1
ATOM 2550 C CA . GLY B 1 120 ? 1.712 -2.066 -6.332 1 95.5 120 GLY B CA 1
ATOM 2551 C C . GLY B 1 120 ? 0.886 -3.021 -5.492 1 95.5 120 GLY B C 1
ATOM 2552 O O . GLY B 1 120 ? -0.262 -3.32 -5.828 1 95.5 120 GLY B O 1
ATOM 2553 N N . ILE B 1 121 ? 1.526 -3.572 -4.504 1 96.19 121 ILE B N 1
ATOM 2554 C CA . ILE B 1 121 ? 1.01 -4.719 -3.766 1 96.19 121 ILE B CA 1
ATOM 2555 C C . ILE B 1 121 ? -0.216 -4.305 -2.957 1 96.19 121 ILE B C 1
ATOM 2557 O O . ILE B 1 121 ? -1.003 -5.152 -2.529 1 96.19 121 ILE B O 1
ATOM 2561 N N . HIS B 1 122 ? -0.426 -2.996 -2.742 1 94.31 122 HIS B N 1
ATOM 2562 C CA . HIS B 1 122 ? -1.611 -2.521 -2.037 1 94.31 122 HIS B CA 1
ATOM 2563 C C . HIS B 1 122 ? -2.887 -2.951 -2.754 1 94.31 122 HIS B C 1
ATOM 2565 O O . HIS B 1 122 ? -3.889 -3.27 -2.109 1 94.31 122 HIS B O 1
ATOM 2571 N N . PHE B 1 123 ? -2.83 -2.932 -4.039 1 95.62 123 PHE B N 1
ATOM 2572 C CA . PHE B 1 123 ? -3.963 -3.381 -4.844 1 95.62 123 PHE B CA 1
ATOM 2573 C C . PHE B 1 123 ? -4.309 -4.828 -4.527 1 95.62 123 PHE B C 1
ATOM 2575 O O . PHE B 1 123 ? -5.461 -5.145 -4.223 1 95.62 123 PHE B O 1
ATOM 2582 N N . ASP B 1 124 ? -3.348 -5.684 -4.605 1 97.62 124 ASP B N 1
ATOM 2583 C CA . ASP B 1 124 ? -3.541 -7.109 -4.352 1 97.62 124 ASP B CA 1
ATOM 2584 C C . ASP B 1 124 ? -4.039 -7.352 -2.93 1 97.62 124 ASP B C 1
ATOM 2586 O O . ASP B 1 124 ? -4.926 -8.18 -2.707 1 97.62 124 ASP B O 1
ATOM 2590 N N . ARG B 1 125 ? -3.496 -6.625 -2 1 96.12 125 ARG B N 1
ATOM 2591 C CA . ARG B 1 125 ? -3.873 -6.781 -0.599 1 96.12 125 ARG B CA 1
ATOM 2592 C C . ARG B 1 125 ? -5.352 -6.469 -0.389 1 96.12 125 ARG B C 1
ATOM 2594 O O . ARG B 1 125 ? -6.008 -7.094 0.445 1 96.12 125 ARG B O 1
ATOM 2601 N N . MET B 1 126 ? -5.84 -5.477 -1.074 1 96.38 126 MET B N 1
ATOM 2602 C CA . MET B 1 126 ? -7.25 -5.133 -0.92 1 96.38 126 MET B CA 1
ATOM 2603 C C . MET B 1 126 ? -8.148 -6.285 -1.36 1 96.38 126 MET B C 1
ATOM 2605 O O . MET B 1 126 ? -9.117 -6.617 -0.68 1 96.38 126 MET B O 1
ATOM 2609 N N . PHE B 1 127 ? -7.789 -6.914 -2.488 1 98 127 PHE B N 1
ATOM 2610 C CA . PHE B 1 127 ? -8.555 -8.07 -2.945 1 98 127 PHE B CA 1
ATOM 2611 C C . PHE B 1 127 ? -8.43 -9.227 -1.961 1 98 127 PHE B C 1
ATOM 2613 O O . PHE B 1 127 ? -9.414 -9.906 -1.664 1 98 127 PHE B O 1
ATOM 2620 N N . ILE B 1 128 ? -7.242 -9.445 -1.457 1 98.19 128 ILE B N 1
ATOM 2621 C CA . ILE B 1 128 ? -6.996 -10.531 -0.514 1 98.19 128 ILE B CA 1
ATOM 2622 C C . ILE B 1 128 ? -7.812 -10.312 0.756 1 98.19 128 ILE B C 1
ATOM 2624 O O . ILE B 1 128 ? -8.5 -11.219 1.228 1 98.19 128 ILE B O 1
ATOM 2628 N N . GLU B 1 129 ? -7.746 -9.133 1.269 1 96.69 129 GLU B N 1
ATOM 2629 C CA . GLU B 1 129 ? -8.477 -8.82 2.494 1 96.69 129 GLU B CA 1
ATOM 2630 C C . GLU B 1 129 ? -9.984 -8.977 2.297 1 96.69 129 GLU B C 1
ATOM 2632 O O . GLU B 1 129 ? -10.688 -9.422 3.201 1 96.69 129 GLU B O 1
ATOM 2637 N N . ALA B 1 130 ? -10.461 -8.648 1.163 1 97.19 130 ALA B N 1
ATOM 2638 C CA . ALA B 1 130 ? -11.898 -8.68 0.883 1 97.19 130 ALA B CA 1
ATOM 2639 C C . ALA B 1 130 ? -12.367 -10.094 0.583 1 97.19 130 ALA B C 1
ATOM 2641 O O . ALA B 1 130 ? -13.5 -10.469 0.922 1 97.19 130 ALA B O 1
ATOM 2642 N N . GLN B 1 131 ? -11.469 -10.938 -0.094 1 98 131 GLN B N 1
ATOM 2643 C CA . GLN B 1 131 ? -12.016 -12.141 -0.718 1 98 131 GLN B CA 1
ATOM 2644 C C . GLN B 1 131 ? -11.281 -13.391 -0.25 1 98 131 GLN B C 1
ATOM 2646 O O . GLN B 1 131 ? -11.734 -14.516 -0.481 1 98 131 GLN B O 1
ATOM 2651 N N . MET B 1 132 ? -10.148 -13.234 0.368 1 98.25 132 MET B N 1
ATOM 2652 C CA . MET B 1 132 ? -9.352 -14.359 0.837 1 98.25 132 MET B CA 1
ATOM 2653 C C . MET B 1 132 ? -8.945 -14.172 2.295 1 98.25 132 MET B C 1
ATOM 2655 O O . MET B 1 132 ? -7.754 -14.047 2.604 1 98.25 132 MET B O 1
ATOM 2659 N N . PRO B 1 133 ? -9.891 -14.258 3.189 1 96.94 133 PRO B N 1
ATOM 2660 C CA . PRO B 1 133 ? -9.648 -13.891 4.59 1 96.94 133 PRO B CA 1
ATOM 2661 C C . PRO B 1 133 ? -8.625 -14.805 5.266 1 96.94 133 PRO B C 1
ATOM 2663 O O . PRO B 1 133 ? -7.895 -14.359 6.156 1 96.94 133 PRO B O 1
ATOM 2666 N N . GLU B 1 134 ? -8.5 -16.094 4.914 1 98.19 134 GLU B N 1
ATOM 2667 C CA . GLU B 1 134 ? -7.531 -16.984 5.531 1 98.19 134 GLU B CA 1
ATOM 2668 C C . GLU B 1 134 ? -6.105 -16.625 5.121 1 98.19 134 GLU B C 1
ATOM 2670 O O . GLU B 1 134 ? -5.184 -16.672 5.938 1 98.19 134 GLU B O 1
ATOM 2675 N N . LEU B 1 135 ? -5.98 -16.328 3.857 1 98.69 135 LEU B N 1
ATOM 2676 C CA . LEU B 1 135 ? -4.672 -15.867 3.402 1 98.69 135 LEU B CA 1
ATOM 2677 C C . LEU B 1 135 ? -4.289 -14.555 4.078 1 98.69 135 LEU B C 1
ATOM 2679 O O . LEU B 1 135 ? -3.137 -14.375 4.484 1 98.69 135 LEU B O 1
ATOM 2683 N N . HIS B 1 136 ? -5.238 -13.688 4.129 1 97.69 136 HIS B N 1
ATOM 2684 C CA . HIS B 1 136 ? -5.008 -12.422 4.812 1 97.69 136 HIS B CA 1
ATOM 2685 C C . HIS B 1 136 ? -4.504 -12.648 6.234 1 97.69 136 HIS B C 1
ATOM 2687 O O . HIS B 1 136 ? -3.596 -11.953 6.695 1 97.69 136 HIS B O 1
ATOM 2693 N N . ASP B 1 137 ? -5.102 -13.57 6.922 1 97.31 137 ASP B N 1
ATOM 2694 C CA . ASP B 1 137 ? -4.73 -13.875 8.297 1 97.31 137 ASP B CA 1
ATOM 2695 C C . ASP B 1 137 ? -3.34 -14.508 8.367 1 97.31 137 ASP B C 1
ATOM 2697 O O . ASP B 1 137 ? -2.66 -14.406 9.391 1 97.31 137 ASP B O 1
ATOM 2701 N N . PHE B 1 138 ? -2.92 -15.148 7.332 1 98.56 138 PHE B N 1
ATOM 2702 C CA . PHE B 1 138 ? -1.614 -15.789 7.262 1 98.56 138 PHE B CA 1
ATOM 2703 C C . PHE B 1 138 ? -0.516 -14.766 7.031 1 98.56 138 PHE B C 1
ATOM 2705 O O . PHE B 1 138 ? 0.58 -14.883 7.582 1 98.56 138 PHE B O 1
ATOM 2712 N N . LEU B 1 139 ? -0.805 -13.781 6.254 1 98.19 139 LEU B N 1
ATOM 2713 C CA . LEU B 1 139 ? 0.185 -12.805 5.812 1 98.19 139 LEU B CA 1
ATOM 2714 C C . LEU B 1 139 ? 0.432 -11.75 6.891 1 98.19 139 LEU B C 1
ATOM 2716 O O . LEU B 1 139 ? -0.483 -11.391 7.637 1 98.19 139 LEU B O 1
ATOM 2720 N N . TYR B 1 140 ? 1.678 -11.273 6.961 1 96.56 140 TYR B N 1
ATOM 2721 C CA . TYR B 1 140 ? 2.02 -10.148 7.82 1 96.56 140 TYR B CA 1
ATOM 2722 C C . TYR B 1 140 ? 1.348 -8.867 7.34 1 96.56 140 TYR B C 1
ATOM 2724 O O . TYR B 1 140 ? 0.956 -8.766 6.176 1 96.56 140 TYR B O 1
ATOM 2732 N N . TYR B 1 141 ? 1.186 -7.895 8.172 1 93.5 141 TYR B N 1
ATOM 2733 C CA . TYR B 1 141 ? 0.481 -6.672 7.809 1 93.5 141 TYR B CA 1
ATOM 2734 C C . TYR B 1 141 ? 1.383 -5.742 7.008 1 93.5 141 TYR B C 1
ATOM 2736 O O . TYR B 1 141 ? 0.9 -4.844 6.312 1 93.5 141 TYR B O 1
ATOM 2744 N N . ARG B 1 142 ? 2.678 -5.922 7.062 1 95.12 142 ARG B N 1
ATOM 2745 C CA . ARG B 1 142 ? 3.609 -5.047 6.355 1 95.12 142 ARG B CA 1
ATOM 2746 C C . ARG B 1 142 ? 3.768 -5.477 4.898 1 95.12 142 ARG B C 1
ATOM 2748 O O . ARG B 1 142 ? 3.578 -6.648 4.57 1 95.12 142 ARG B O 1
ATOM 2755 N N . ASN B 1 143 ? 4.145 -4.492 4.086 1 97.25 143 ASN B N 1
ATOM 2756 C CA . ASN B 1 143 ? 4.426 -4.723 2.672 1 97.25 143 ASN B CA 1
ATOM 2757 C C . ASN B 1 143 ? 5.848 -4.305 2.309 1 97.25 143 ASN B C 1
ATOM 2759 O O . ASN B 1 143 ? 6.395 -3.369 2.895 1 97.25 143 ASN B O 1
ATOM 2763 N N . LEU B 1 144 ? 6.434 -5.012 1.507 1 98.12 144 LEU B N 1
ATOM 2764 C CA . LEU B 1 144 ? 7.586 -4.566 0.726 1 98.12 144 LEU B CA 1
ATOM 2765 C C . LEU B 1 144 ? 7.199 -4.344 -0.733 1 98.12 144 LEU B C 1
ATOM 2767 O O . LEU B 1 144 ? 7.234 -5.277 -1.538 1 98.12 144 LEU B O 1
ATOM 2771 N N . ASP B 1 145 ? 6.906 -3.107 -1.014 1 98.19 145 ASP B N 1
ATOM 2772 C CA . ASP B 1 145 ? 6.406 -2.711 -2.324 1 98.19 145 ASP B CA 1
ATOM 2773 C C . ASP B 1 145 ? 7.523 -2.139 -3.191 1 98.19 145 ASP B C 1
ATOM 2775 O O . ASP B 1 145 ? 7.953 -1.001 -2.99 1 98.19 145 ASP B O 1
ATOM 2779 N N . ILE B 1 146 ? 7.871 -2.855 -4.168 1 97.06 146 ILE B N 1
ATOM 2780 C CA . ILE B 1 146 ? 9 -2.48 -5.012 1 97.06 146 ILE B CA 1
ATOM 2781 C C . ILE B 1 146 ? 8.672 -1.199 -5.773 1 97.06 146 ILE B C 1
ATOM 2783 O O . ILE B 1 146 ? 9.555 -0.375 -6.023 1 97.06 146 ILE B O 1
ATOM 2787 N N . SER B 1 147 ? 7.383 -1.017 -6.125 1 96 147 SER B N 1
ATOM 2788 C CA . SER B 1 147 ? 7.008 0.221 -6.801 1 96 147 SER B CA 1
ATOM 2789 C C . SER B 1 147 ? 7.25 1.433 -5.906 1 96 147 SER B C 1
ATOM 2791 O O . SER B 1 147 ? 7.594 2.512 -6.395 1 96 147 SER B O 1
ATOM 2793 N N . SER B 1 148 ? 7.055 1.316 -4.605 1 97.31 148 SER B N 1
ATOM 2794 C CA . SER B 1 148 ? 7.363 2.389 -3.664 1 97.31 148 SER B CA 1
ATOM 2795 C C . SER B 1 148 ? 8.867 2.648 -3.596 1 97.31 148 SER B C 1
ATOM 2797 O O . SER B 1 148 ? 9.297 3.801 -3.551 1 97.31 148 SER B O 1
ATOM 2799 N N . VAL B 1 149 ? 9.617 1.596 -3.561 1 96.5 149 VAL B N 1
ATOM 2800 C CA . VAL B 1 149 ? 11.07 1.712 -3.578 1 96.5 149 VAL B CA 1
ATOM 2801 C C . VAL B 1 149 ? 11.516 2.445 -4.84 1 96.5 149 VAL B C 1
ATOM 2803 O O . VAL B 1 149 ? 12.359 3.342 -4.777 1 96.5 149 VAL B O 1
ATOM 2806 N N . LYS B 1 150 ? 10.938 2.072 -5.926 1 95.5 150 LYS B N 1
ATOM 2807 C CA . LYS B 1 150 ? 11.234 2.719 -7.203 1 95.5 150 LYS B CA 1
ATOM 2808 C C . LYS B 1 150 ? 10.953 4.219 -7.137 1 95.5 150 LYS B C 1
ATOM 2810 O O . LYS B 1 150 ? 11.789 5.027 -7.547 1 95.5 150 LYS B O 1
ATOM 2815 N N . GLU B 1 151 ? 9.766 4.562 -6.645 1 95.69 151 GLU B N 1
ATOM 2816 C CA . GLU B 1 151 ? 9.398 5.973 -6.535 1 95.69 151 GLU B CA 1
ATOM 2817 C C . GLU B 1 151 ? 10.383 6.73 -5.648 1 95.69 151 GLU B C 1
ATOM 2819 O O . GLU B 1 151 ? 10.742 7.875 -5.941 1 95.69 151 GLU B O 1
ATOM 2824 N N . PHE B 1 152 ? 10.781 6.117 -4.594 1 96.88 152 PHE B N 1
ATOM 2825 C CA . PHE B 1 152 ? 11.742 6.734 -3.688 1 96.88 152 PHE B CA 1
ATOM 2826 C C . PHE B 1 152 ? 13.07 6.977 -4.395 1 96.88 152 PHE B C 1
ATOM 2828 O O . PHE B 1 152 ? 13.625 8.078 -4.32 1 96.88 152 PHE B O 1
ATOM 2835 N N . LEU B 1 153 ? 13.57 5.984 -5.07 1 94.44 153 LEU B N 1
ATOM 2836 C CA . LEU B 1 153 ? 14.836 6.09 -5.785 1 94.44 153 LEU B CA 1
ATOM 2837 C C . LEU B 1 153 ? 14.758 7.156 -6.871 1 94.44 153 LEU B C 1
ATOM 2839 O O . LEU B 1 153 ? 15.719 7.902 -7.086 1 94.44 153 LEU B O 1
ATOM 2843 N N . LYS B 1 154 ? 13.633 7.266 -7.523 1 92.88 154 LYS B N 1
ATOM 2844 C CA . LYS B 1 154 ? 13.43 8.273 -8.562 1 92.88 154 LYS B CA 1
ATOM 2845 C C . LYS B 1 154 ? 13.484 9.68 -7.973 1 92.88 154 LYS B C 1
ATOM 2847 O O . LYS B 1 154 ? 13.859 10.633 -8.664 1 92.88 154 LYS B O 1
ATOM 2852 N N . THR B 1 155 ? 13.031 9.828 -6.738 1 92.5 155 THR B N 1
ATOM 2853 C CA . THR B 1 155 ? 13.094 11.125 -6.086 1 92.5 155 THR B CA 1
ATOM 2854 C C . THR B 1 155 ? 14.539 11.57 -5.879 1 92.5 155 THR B C 1
ATOM 2856 O O . THR B 1 155 ? 14.844 12.758 -5.934 1 92.5 155 THR B O 1
ATOM 2859 N N . ILE B 1 156 ? 15.391 10.617 -5.68 1 90.5 156 ILE B N 1
ATOM 2860 C CA . ILE B 1 156 ? 16.812 10.891 -5.449 1 90.5 156 ILE B CA 1
ATOM 2861 C C . ILE B 1 156 ? 17.531 11.023 -6.785 1 90.5 156 ILE B C 1
ATOM 2863 O O . ILE B 1 156 ? 18.359 11.93 -6.961 1 90.5 156 ILE B O 1
ATOM 2867 N N . SER B 1 157 ? 17.219 10.086 -7.676 1 87.56 157 SER B N 1
ATOM 2868 C CA . SER B 1 157 ? 17.812 10.055 -9.008 1 87.56 157 SER B CA 1
ATOM 2869 C C . SER B 1 157 ? 16.734 9.914 -10.086 1 87.56 157 SER B C 1
ATOM 2871 O O . SER B 1 157 ? 16.406 8.805 -10.5 1 87.56 157 SER B O 1
ATOM 2873 N N . PRO B 1 158 ? 16.312 11.016 -10.617 1 81.75 158 PRO B N 1
ATOM 2874 C CA . PRO B 1 158 ? 15.211 11.008 -11.586 1 81.75 158 PRO B CA 1
ATOM 2875 C C . PRO B 1 158 ? 15.531 10.188 -12.836 1 81.75 158 PRO B C 1
ATOM 2877 O O . PRO B 1 158 ? 14.625 9.734 -13.539 1 81.75 158 PRO B O 1
ATOM 2880 N N . SER B 1 159 ? 16.703 9.969 -13.109 1 78.75 159 SER B N 1
ATOM 2881 C CA . SER B 1 159 ? 17.109 9.234 -14.305 1 78.75 159 SER B CA 1
ATOM 2882 C C . SER B 1 159 ? 17.031 7.73 -14.094 1 78.75 159 SER B C 1
ATOM 2884 O O . SER B 1 159 ? 17.156 6.953 -15.039 1 78.75 159 SER B O 1
ATOM 2886 N N . PHE B 1 160 ? 16.688 7.383 -12.891 1 76.88 160 PHE B N 1
ATOM 2887 C CA . PHE B 1 160 ? 16.594 5.965 -12.578 1 76.88 160 PHE B CA 1
ATOM 2888 C C . PHE B 1 160 ? 15.336 5.355 -13.188 1 76.88 160 PHE B C 1
ATOM 2890 O O . PHE B 1 160 ? 14.219 5.746 -12.836 1 76.88 160 PHE B O 1
ATOM 2897 N N . GLU B 1 161 ? 15.414 4.496 -14.305 1 73.88 161 GLU B N 1
ATOM 2898 C CA . GLU B 1 161 ? 14.242 3.887 -14.938 1 73.88 161 GLU B CA 1
ATOM 2899 C C . GLU B 1 161 ? 14.469 2.402 -15.195 1 73.88 161 GLU B C 1
ATOM 2901 O O . GLU B 1 161 ? 15.078 2.029 -16.203 1 73.88 161 GLU B O 1
ATOM 2906 N N . PRO B 1 162 ? 14.07 1.696 -14.273 1 72.94 162 PRO B N 1
ATOM 2907 C CA . PRO B 1 162 ? 14.164 0.271 -14.602 1 72.94 162 PRO B CA 1
ATOM 2908 C C . PRO B 1 162 ? 13.086 -0.181 -15.586 1 72.94 162 PRO B C 1
ATOM 2910 O O . PRO B 1 162 ? 11.992 0.386 -15.609 1 72.94 162 PRO B O 1
ATOM 2913 N N . SER B 1 163 ? 13.375 -1.047 -16.484 1 69.69 163 SER B N 1
ATOM 2914 C CA . SER B 1 163 ? 12.477 -1.511 -17.531 1 69.69 163 SER B CA 1
ATOM 2915 C C . SER B 1 163 ? 11.594 -2.656 -17.031 1 69.69 163 SER B C 1
ATOM 2917 O O . SER B 1 163 ? 12.047 -3.496 -16.25 1 69.69 163 SER B O 1
ATOM 2919 N N . LYS B 1 164 ? 10.305 -2.543 -17.234 1 72.94 164 LYS B N 1
ATOM 2920 C CA . LYS B 1 164 ? 9.398 -3.67 -17.016 1 72.94 164 LYS B CA 1
ATOM 2921 C C . LYS B 1 164 ? 8.617 -3.996 -18.281 1 72.94 164 LYS B C 1
ATOM 2923 O O . LYS B 1 164 ? 8.156 -3.092 -18.984 1 72.94 164 LYS B O 1
ATOM 2928 N N . ARG B 1 165 ? 8.531 -5.258 -18.625 1 70.19 165 ARG B N 1
ATOM 2929 C CA . ARG B 1 165 ? 7.785 -5.73 -19.797 1 70.19 165 ARG B CA 1
ATOM 2930 C C . ARG B 1 165 ? 6.289 -5.758 -19.5 1 70.19 165 ARG B C 1
ATOM 2932 O O . ARG B 1 165 ? 5.484 -5.352 -20.344 1 70.19 165 ARG B O 1
ATOM 2939 N N . GLN B 1 166 ? 5.816 -6.078 -18.438 1 74.56 166 GLN B N 1
ATOM 2940 C CA . GLN B 1 166 ? 4.445 -6.211 -17.953 1 74.56 166 GLN B CA 1
ATOM 2941 C C . GLN B 1 166 ? 3.592 -6.992 -18.938 1 74.56 166 GLN B C 1
ATOM 2943 O O . GLN B 1 166 ? 2.811 -6.406 -19.703 1 74.56 166 GLN B O 1
ATOM 2948 N N . GLN B 1 167 ? 3.543 -8.227 -18.953 1 81.75 167 GLN B N 1
ATOM 2949 C CA . GLN B 1 167 ? 2.82 -9.117 -19.859 1 81.75 167 GLN B CA 1
ATOM 2950 C C . GLN B 1 167 ? 1.379 -9.312 -19.391 1 81.75 167 GLN B C 1
ATOM 2952 O O . GLN B 1 167 ? 0.589 -9.977 -20.062 1 81.75 167 GLN B O 1
ATOM 2957 N N . HIS B 1 168 ? 1.009 -8.805 -18.219 1 88.75 168 HIS B N 1
ATOM 2958 C CA . HIS B 1 168 ? -0.318 -8.875 -17.625 1 88.75 168 HIS B CA 1
ATOM 2959 C C . HIS B 1 168 ? -0.703 -10.32 -17.312 1 88.75 168 HIS B C 1
ATOM 2961 O O . HIS B 1 168 ? -1.865 -10.703 -17.469 1 88.75 168 HIS B O 1
ATOM 2967 N N . ARG B 1 169 ? 0.221 -11.102 -17.141 1 94.69 169 ARG B N 1
ATOM 2968 C CA . ARG B 1 169 ? 0.094 -12.391 -16.453 1 94.69 169 ARG B CA 1
ATOM 2969 C C . ARG B 1 169 ? 0.785 -12.359 -15.102 1 94.69 169 ARG B C 1
ATOM 2971 O O . ARG B 1 169 ? 1.874 -11.797 -14.961 1 94.69 169 ARG B O 1
ATOM 2978 N N . ALA B 1 170 ? 0.17 -13.031 -14.195 1 96.5 170 ALA B N 1
ATOM 2979 C CA . ALA B 1 170 ? 0.516 -12.797 -12.797 1 96.5 170 ALA B CA 1
ATOM 2980 C C . ALA B 1 170 ? 1.935 -13.273 -12.492 1 96.5 170 ALA B C 1
ATOM 2982 O O . ALA B 1 170 ? 2.742 -12.523 -11.938 1 96.5 170 ALA B O 1
ATOM 2983 N N . LEU B 1 171 ? 2.254 -14.508 -12.883 1 97.5 171 LEU B N 1
ATOM 2984 C CA . LEU B 1 171 ? 3.553 -15.055 -12.5 1 97.5 171 LEU B CA 1
ATOM 2985 C C . LEU B 1 171 ? 4.68 -14.344 -13.234 1 97.5 171 LEU B C 1
ATOM 2987 O O . LEU B 1 171 ? 5.633 -13.867 -12.617 1 97.5 171 LEU B O 1
ATOM 2991 N N . PRO B 1 172 ? 4.582 -14.148 -14.57 1 96.69 172 PRO B N 1
ATOM 2992 C CA . PRO B 1 172 ? 5.633 -13.383 -15.258 1 96.69 172 PRO B CA 1
ATOM 2993 C C . PRO B 1 172 ? 5.809 -11.977 -14.688 1 96.69 172 PRO B C 1
ATOM 2995 O O . PRO B 1 172 ? 6.938 -11.516 -14.516 1 96.69 172 PRO B O 1
ATOM 2998 N N . ASP B 1 173 ? 4.758 -11.352 -14.367 1 96.81 173 ASP B N 1
ATOM 2999 C CA . ASP B 1 173 ? 4.832 -9.984 -13.867 1 96.81 173 ASP B CA 1
ATOM 3000 C C . ASP B 1 173 ? 5.492 -9.938 -12.492 1 96.81 173 ASP B C 1
ATOM 3002 O O . ASP B 1 173 ? 6.297 -9.039 -12.211 1 96.81 173 ASP B O 1
ATOM 3006 N N . ILE B 1 174 ? 5.168 -10.859 -11.586 1 97.88 174 ILE B N 1
ATOM 3007 C CA . ILE B 1 174 ? 5.75 -10.836 -10.25 1 97.88 174 ILE B CA 1
ATOM 3008 C C . ILE B 1 174 ? 7.23 -11.211 -10.328 1 97.88 174 ILE B C 1
ATOM 3010 O O . ILE B 1 174 ? 8.047 -10.703 -9.555 1 97.88 174 ILE B O 1
ATOM 3014 N N . LEU B 1 175 ? 7.602 -12.102 -11.211 1 97.88 175 LEU B N 1
ATOM 3015 C CA . LEU B 1 175 ? 9.008 -12.43 -11.406 1 97.88 175 LEU B CA 1
ATOM 3016 C C . LEU B 1 175 ? 9.789 -11.211 -11.898 1 97.88 175 LEU B C 1
ATOM 3018 O O . LEU B 1 175 ? 10.945 -11.016 -11.508 1 97.88 175 LEU B O 1
ATOM 3022 N N . GLU B 1 176 ? 9.188 -10.445 -12.727 1 96.75 176 GLU B N 1
ATOM 3023 C CA . GLU B 1 176 ? 9.82 -9.203 -13.133 1 96.75 176 GLU B CA 1
ATOM 3024 C C . GLU B 1 176 ? 10.031 -8.266 -11.945 1 96.75 176 GLU B C 1
ATOM 3026 O O . GLU B 1 176 ? 11.039 -7.566 -11.867 1 96.75 176 GLU B O 1
ATOM 3031 N N . SER B 1 177 ? 9.055 -8.227 -11.07 1 97.12 177 SER B N 1
ATOM 3032 C CA . SER B 1 177 ? 9.188 -7.414 -9.867 1 97.12 177 SER B CA 1
ATOM 3033 C C . SER B 1 177 ? 10.344 -7.898 -9 1 97.12 177 SER B C 1
ATOM 3035 O O . SER B 1 177 ? 11.078 -7.094 -8.422 1 97.12 177 SER B O 1
ATOM 3037 N N . VAL B 1 178 ? 10.539 -9.211 -8.898 1 97.94 178 VAL B N 1
ATOM 3038 C CA . VAL B 1 178 ? 11.656 -9.781 -8.156 1 97.94 178 VAL B CA 1
ATOM 3039 C C . VAL B 1 178 ? 12.977 -9.344 -8.789 1 97.94 178 VAL B C 1
ATOM 3041 O O . VAL B 1 178 ? 13.914 -8.953 -8.086 1 97.94 178 VAL B O 1
ATOM 3044 N N . ALA B 1 179 ? 13 -9.391 -10.094 1 96.75 179 ALA B N 1
ATOM 3045 C CA . ALA B 1 179 ? 14.203 -8.977 -10.812 1 96.75 179 ALA B CA 1
ATOM 3046 C C . ALA B 1 179 ? 14.531 -7.512 -10.547 1 96.75 179 ALA B C 1
ATOM 3048 O O . ALA B 1 179 ? 15.695 -7.141 -10.391 1 96.75 179 ALA B O 1
ATOM 3049 N N . GLU B 1 180 ? 13.547 -6.742 -10.539 1 95.81 180 GLU B N 1
ATOM 3050 C CA . GLU B 1 180 ? 13.727 -5.328 -10.219 1 95.81 180 GLU B CA 1
ATOM 3051 C C . GLU B 1 180 ? 14.297 -5.148 -8.82 1 95.81 180 GLU B C 1
ATOM 3053 O O . GLU B 1 180 ? 15.211 -4.34 -8.617 1 95.81 180 GLU B O 1
ATOM 3058 N N . ALA B 1 181 ? 13.773 -5.863 -7.875 1 96.88 181 ALA B N 1
ATOM 3059 C CA . ALA B 1 181 ? 14.273 -5.816 -6.504 1 96.88 181 ALA B CA 1
ATOM 3060 C C . ALA B 1 181 ? 15.758 -6.168 -6.449 1 96.88 181 ALA B C 1
ATOM 3062 O O . ALA B 1 181 ? 16.531 -5.512 -5.746 1 96.88 181 ALA B O 1
ATOM 3063 N N . LYS B 1 182 ? 16.094 -7.188 -7.156 1 95.62 182 LYS B N 1
ATOM 3064 C CA . LYS B 1 182 ? 17.5 -7.602 -7.219 1 95.62 182 LYS B CA 1
ATOM 3065 C C . LYS B 1 182 ? 18.375 -6.48 -7.746 1 95.62 182 LYS B C 1
ATOM 3067 O O . LYS B 1 182 ? 19.484 -6.25 -7.234 1 95.62 182 LYS B O 1
ATOM 3072 N N . THR B 1 183 ? 17.906 -5.855 -8.742 1 93.94 183 THR B N 1
ATOM 3073 C CA . THR B 1 183 ? 18.656 -4.75 -9.344 1 93.94 183 THR B CA 1
ATOM 3074 C C . THR B 1 183 ? 18.844 -3.621 -8.336 1 93.94 183 THR B C 1
ATOM 3076 O O . THR B 1 183 ? 19.953 -3.068 -8.219 1 93.94 183 THR B O 1
ATOM 3079 N N . TYR B 1 184 ? 17.797 -3.275 -7.641 1 94.69 184 TYR B N 1
ATOM 3080 C CA . TYR B 1 184 ? 17.891 -2.221 -6.637 1 94.69 184 TYR B CA 1
ATOM 3081 C C . TYR B 1 184 ? 18.844 -2.613 -5.516 1 94.69 184 TYR B C 1
ATOM 3083 O O . TYR B 1 184 ? 19.625 -1.786 -5.035 1 94.69 184 TYR B O 1
ATOM 3091 N N . ARG B 1 185 ? 18.75 -3.828 -5.094 1 94.44 185 ARG B N 1
ATOM 3092 C CA . ARG B 1 185 ? 19.656 -4.312 -4.051 1 94.44 185 ARG B CA 1
ATOM 3093 C C . ARG B 1 185 ? 21.109 -4.188 -4.488 1 94.44 185 ARG B C 1
ATOM 3095 O O . ARG B 1 185 ? 21.953 -3.73 -3.717 1 94.44 185 ARG B O 1
ATOM 3102 N N . ALA B 1 186 ? 21.391 -4.621 -5.676 1 92.44 186 ALA B N 1
ATOM 3103 C CA . ALA B 1 186 ? 22.75 -4.559 -6.199 1 92.44 186 ALA B CA 1
ATOM 3104 C C . ALA B 1 186 ? 23.266 -3.119 -6.234 1 92.44 186 ALA B C 1
ATOM 3106 O O . ALA B 1 186 ? 24.438 -2.863 -5.98 1 92.44 186 ALA B O 1
ATOM 3107 N N . LEU B 1 187 ? 22.406 -2.25 -6.508 1 89.25 187 LEU B N 1
ATOM 3108 C CA . LEU B 1 187 ? 22.734 -0.833 -6.59 1 89.25 187 LEU B CA 1
ATOM 3109 C C . LEU B 1 187 ? 23.078 -0.275 -5.211 1 89.25 187 LEU B C 1
ATOM 3111 O O . LEU B 1 187 ? 24 0.529 -5.07 1 89.25 187 LEU B O 1
ATOM 3115 N N . LEU B 1 188 ? 22.391 -0.729 -4.199 1 91.62 188 LEU B N 1
ATOM 3116 C CA . LEU B 1 188 ? 22.453 -0.078 -2.896 1 91.62 188 LEU B CA 1
ATOM 3117 C C . LEU B 1 188 ? 23.391 -0.833 -1.959 1 91.62 188 LEU B C 1
ATOM 3119 O O . LEU B 1 188 ? 23.875 -0.273 -0.971 1 91.62 188 LEU B O 1
ATOM 3123 N N . ALA B 1 189 ? 23.641 -2.064 -2.207 1 87.5 189 ALA B N 1
ATOM 3124 C CA . ALA B 1 189 ? 24.359 -2.969 -1.316 1 87.5 189 ALA B CA 1
ATOM 3125 C C . ALA B 1 189 ? 25.75 -2.428 -0.991 1 87.5 189 ALA B C 1
ATOM 3127 O O . ALA B 1 189 ? 26.203 -2.514 0.152 1 87.5 189 ALA B O 1
ATOM 3128 N N . PRO B 1 190 ? 26.438 -1.855 -1.917 1 85 190 PRO B N 1
ATOM 3129 C CA . PRO B 1 190 ? 27.781 -1.361 -1.598 1 85 190 PRO B CA 1
ATOM 3130 C C . PRO B 1 190 ? 27.766 -0.319 -0.481 1 85 190 PRO B C 1
ATOM 3132 O O . PRO B 1 190 ? 28.734 -0.223 0.282 1 85 190 PRO B O 1
ATOM 3135 N N . LEU B 1 191 ? 26.75 0.432 -0.35 1 82.44 191 LEU B N 1
ATOM 3136 C CA . LEU B 1 191 ? 26.641 1.456 0.683 1 82.44 191 LEU B CA 1
ATOM 3137 C C . LEU B 1 191 ? 26.141 0.857 1.994 1 82.44 191 LEU B C 1
ATOM 3139 O O . LEU B 1 191 ? 26.516 1.315 3.074 1 82.44 191 LEU B O 1
ATOM 3143 N N . LEU B 1 192 ? 25.438 -0.199 1.938 1 80.25 192 LEU B N 1
ATOM 3144 C CA . LEU B 1 192 ? 24.703 -0.653 3.109 1 80.25 192 LEU B CA 1
ATOM 3145 C C . LEU B 1 192 ? 25.375 -1.863 3.746 1 80.25 192 LEU B C 1
ATOM 3147 O O . LEU B 1 192 ? 25.156 -2.156 4.922 1 80.25 192 LEU B O 1
ATOM 3151 N N . GLU B 1 193 ? 26.078 -2.607 3.02 1 72.56 193 GLU B N 1
ATOM 3152 C CA . GLU B 1 193 ? 26.703 -3.814 3.547 1 72.56 193 GLU B CA 1
ATOM 3153 C C . GLU B 1 193 ? 28.125 -3.525 4.039 1 72.56 193 GLU B C 1
ATOM 3155 O O . GLU B 1 193 ? 28.766 -4.398 4.617 1 72.56 193 GLU B O 1
ATOM 3160 N N . GLN B 1 194 ? 28.734 -2.371 3.805 1 60.69 194 GLN B N 1
ATOM 3161 C CA . GLN B 1 194 ? 30.094 -2.082 4.266 1 60.69 194 GLN B CA 1
ATOM 3162 C C . GLN B 1 194 ? 30.172 -2.107 5.789 1 60.69 194 GLN B C 1
ATOM 3164 O O . GLN B 1 194 ? 31.25 -2.314 6.359 1 60.69 194 GLN B O 1
ATOM 3169 N N . ASP B 1 195 ? 29.125 -1.924 6.57 1 49.12 195 ASP B N 1
ATOM 3170 C CA . ASP B 1 195 ? 29.453 -1.999 7.992 1 49.12 195 ASP B CA 1
ATOM 3171 C C . ASP B 1 195 ? 29.359 -3.436 8.5 1 49.12 195 ASP B C 1
ATOM 3173 O O . ASP B 1 195 ? 28.453 -4.176 8.125 1 49.12 195 ASP B O 1
#